Protein AF-A0A6A4TCC8-F1 (afdb_monomer)

InterPro domains:
  IPR000626 Ubiquitin-like domain [PS50053] (10-76)
  IPR001254 Serine proteases, trypsin domain [PF00089] (335-467)
  IPR008256 Peptidase S1B [PR00839] (347-364)
  IPR008256 Peptidase S1B [PR00839] (455-468)
  IPR008256 Peptidase S1B [PR00839] (487-503)
  IPR009003 Peptidase S1, PA clan [SSF50494] (314-548)
  IPR018114 Serine proteases, trypsin family, histidine active site [PS00134] (358-363)
  IPR029071 Ubiquitin-like domain superfamily [SSF54236] (8-76)
  IPR039540 UBL3-like, ubiquitin domain [PF13881] (8-78)
  IPR050966 Glutamyl Endopeptidase [PTHR15462] (193-561)

pLDDT: mean 71.22, std 25.32, range [22.84, 98.75]

Mean predicted aligned error: 19.78 Å

Organism: Scophthalmus maximus (NCBI:txid52904)

Structure (mmCIF, N/CA/C/O backbone):
data_AF-A0A6A4TCC8-F1
#
_entry.id   AF-A0A6A4TCC8-F1
#
loop_
_atom_site.group_PDB
_atom_site.id
_atom_site.type_symbol
_atom_site.label_atom_id
_atom_site.label_alt_id
_atom_site.label_comp_id
_atom_site.label_asym_id
_atom_site.label_entity_id
_atom_site.label_seq_id
_atom_site.pdbx_PDB_ins_code
_atom_site.Cartn_x
_atom_site.Cartn_y
_atom_site.Cartn_z
_atom_site.occupancy
_atom_site.B_iso_or_equiv
_atom_site.auth_seq_id
_atom_site.auth_comp_id
_atom_site.auth_asym_id
_atom_site.auth_atom_id
_atom_site.pdbx_PDB_model_num
ATOM 1 N N . MET A 1 1 ? 58.944 36.619 8.234 1.00 34.88 1 MET A N 1
ATOM 2 C CA . MET A 1 1 ? 57.528 37.011 8.380 1.00 34.88 1 MET A CA 1
ATOM 3 C C . MET A 1 1 ? 56.681 35.992 7.636 1.00 34.88 1 MET A C 1
ATOM 5 O O . MET A 1 1 ? 56.292 36.227 6.503 1.00 34.88 1 MET A O 1
ATOM 9 N N . THR A 1 2 ? 56.465 34.829 8.241 1.00 35.00 2 THR A N 1
ATOM 10 C CA . THR A 1 2 ? 55.395 33.911 7.845 1.00 35.00 2 THR A CA 1
ATOM 11 C C . THR A 1 2 ? 54.106 34.513 8.389 1.00 35.00 2 THR A C 1
ATOM 13 O O . THR A 1 2 ? 53.967 34.728 9.592 1.00 35.00 2 THR A O 1
ATOM 16 N N . THR A 1 3 ? 53.219 34.948 7.499 1.00 39.38 3 THR A N 1
ATOM 17 C CA . THR A 1 3 ? 51.944 35.548 7.892 1.00 39.38 3 THR A CA 1
ATOM 18 C C . THR A 1 3 ? 51.111 34.515 8.636 1.00 39.38 3 THR A C 1
ATOM 20 O O . THR A 1 3 ? 50.966 33.390 8.170 1.00 39.38 3 THR A O 1
ATOM 23 N N . GLN A 1 4 ? 50.502 34.930 9.743 1.00 41.12 4 GLN A N 1
ATOM 24 C CA . GLN A 1 4 ? 49.655 34.158 10.663 1.00 41.12 4 GLN A CA 1
ATOM 25 C C . GLN A 1 4 ? 48.404 33.499 10.023 1.00 41.12 4 GLN A C 1
ATOM 27 O O . GLN A 1 4 ? 47.541 33.008 10.734 1.00 41.12 4 GLN A O 1
ATOM 32 N N . ARG A 1 5 ? 48.303 33.488 8.685 1.00 44.41 5 ARG A N 1
ATOM 33 C CA . ARG A 1 5 ? 47.266 32.835 7.870 1.00 44.41 5 ARG A CA 1
ATOM 34 C C . ARG A 1 5 ? 47.601 31.398 7.447 1.00 44.41 5 ARG A C 1
ATOM 36 O O . ARG A 1 5 ? 46.696 30.701 7.013 1.00 44.41 5 ARG A O 1
ATOM 43 N N . GLU A 1 6 ? 48.854 30.947 7.550 1.00 44.44 6 GLU A N 1
ATOM 44 C CA . GLU A 1 6 ? 49.238 29.573 7.154 1.00 44.44 6 GLU A CA 1
ATOM 45 C C . GLU A 1 6 ? 49.000 28.510 8.241 1.00 44.44 6 GLU A C 1
ATOM 47 O O . GLU A 1 6 ? 49.078 27.324 7.944 1.00 44.44 6 GLU A O 1
ATOM 52 N N . LEU A 1 7 ? 48.675 28.903 9.479 1.00 48.25 7 LEU A N 1
ATOM 53 C CA . LEU A 1 7 ? 48.479 27.968 10.600 1.00 48.25 7 LEU A CA 1
ATOM 54 C C . LEU A 1 7 ? 47.031 27.472 10.774 1.00 48.25 7 LEU A C 1
ATOM 56 O O . LEU A 1 7 ? 46.801 26.607 11.609 1.00 48.25 7 LEU A O 1
ATOM 60 N N . ASP A 1 8 ? 46.084 27.973 9.976 1.00 64.88 8 ASP A N 1
ATOM 61 C CA . ASP A 1 8 ? 44.649 27.651 10.090 1.00 64.88 8 ASP A CA 1
ATOM 62 C C . ASP A 1 8 ? 44.110 26.842 8.900 1.00 64.88 8 ASP A C 1
ATOM 64 O O . ASP A 1 8 ? 42.901 26.700 8.749 1.00 64.88 8 ASP A O 1
ATOM 68 N N . MET A 1 9 ? 44.970 26.326 8.019 1.00 73.56 9 MET A N 1
ATOM 69 C CA . MET A 1 9 ? 44.539 25.580 6.832 1.00 73.56 9 MET A CA 1
ATOM 70 C C . MET A 1 9 ? 44.632 24.065 7.051 1.00 73.56 9 MET A C 1
ATOM 72 O O . MET A 1 9 ? 45.590 23.555 7.623 1.00 73.56 9 MET A O 1
ATOM 76 N N . VAL A 1 10 ? 43.637 23.331 6.556 1.00 79.00 10 VAL A N 1
ATOM 77 C CA . VAL A 1 10 ? 43.511 21.877 6.696 1.00 79.00 10 VAL A CA 1
ATOM 78 C C . VAL A 1 10 ? 43.990 21.198 5.419 1.00 79.00 10 VAL A C 1
ATOM 80 O O . VAL A 1 10 ? 43.433 21.415 4.340 1.00 79.00 10 VAL A O 1
ATOM 83 N N . HIS A 1 11 ? 44.993 20.330 5.539 1.00 79.44 11 HIS A N 1
ATOM 84 C CA . HIS A 1 11 ? 45.451 19.487 4.438 1.00 79.44 11 HIS A CA 1
ATOM 85 C C . HIS A 1 11 ? 44.612 18.209 4.355 1.00 79.44 11 HIS A C 1
ATOM 87 O O . HIS A 1 11 ? 44.607 17.387 5.275 1.00 79.44 11 HIS A O 1
ATOM 93 N N . LEU A 1 12 ? 43.913 18.028 3.235 1.00 83.75 12 LEU A N 1
ATOM 94 C CA . LEU A 1 12 ? 43.080 16.861 2.967 1.00 83.75 12 LEU A CA 1
ATOM 95 C C . LEU A 1 12 ? 4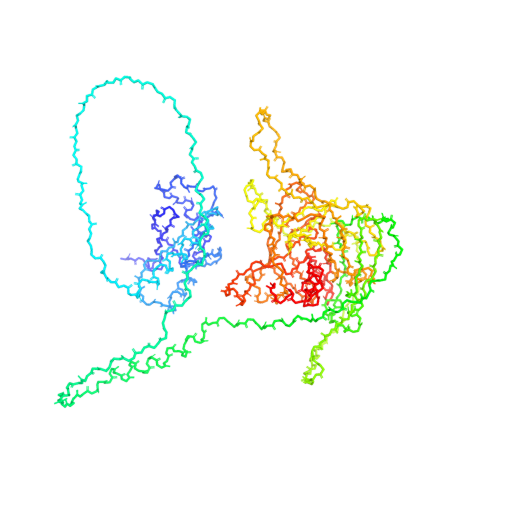3.647 16.043 1.819 1.00 83.75 12 LEU A C 1
ATOM 97 O O . LEU A 1 12 ? 43.879 16.556 0.724 1.00 83.75 12 LEU A O 1
ATOM 101 N N . ARG A 1 13 ? 43.763 14.734 2.044 1.00 84.25 13 ARG A N 1
ATOM 102 C CA . ARG A 1 13 ? 44.027 13.768 0.978 1.00 84.25 13 ARG A CA 1
ATOM 103 C C . ARG A 1 13 ? 42.708 13.218 0.462 1.00 84.25 13 ARG A C 1
ATOM 105 O O . ARG A 1 13 ? 42.044 12.451 1.162 1.00 84.25 13 ARG A O 1
ATOM 112 N N . LEU A 1 14 ? 42.336 13.592 -0.759 1.00 86.88 14 LEU A N 1
ATOM 113 C CA . LEU A 1 14 ? 41.147 13.077 -1.427 1.00 86.88 14 LEU A CA 1
ATOM 114 C C . LEU A 1 14 ? 41.458 11.786 -2.177 1.00 86.88 14 LEU A C 1
ATOM 116 O O . LEU A 1 14 ? 42.418 11.726 -2.941 1.00 86.88 14 LEU A O 1
ATOM 120 N N . ILE A 1 15 ? 40.629 10.763 -1.973 1.00 85.81 15 ILE A N 1
ATOM 121 C CA . ILE A 1 15 ? 40.784 9.437 -2.585 1.00 85.81 15 ILE A CA 1
ATOM 122 C C . ILE A 1 15 ? 39.567 9.141 -3.463 1.00 85.81 15 ILE A C 1
ATOM 124 O O . ILE A 1 15 ? 38.454 9.003 -2.953 1.00 85.81 15 ILE A O 1
ATOM 128 N N . LEU A 1 16 ? 39.759 9.018 -4.776 1.00 81.94 16 LEU A N 1
ATOM 129 C CA . LEU A 1 16 ? 38.719 8.548 -5.692 1.00 81.94 16 LEU A CA 1
ATOM 130 C C . LEU A 1 16 ? 38.419 7.060 -5.481 1.00 81.94 16 LEU A C 1
ATOM 132 O O . LEU A 1 16 ? 39.251 6.289 -5.008 1.00 81.94 16 LEU A O 1
ATOM 136 N N . VAL A 1 17 ? 37.233 6.626 -5.909 1.00 72.75 17 VAL A N 1
ATOM 137 C CA . VAL A 1 17 ? 36.802 5.214 -5.857 1.00 72.75 17 VAL A CA 1
ATOM 138 C C . VAL A 1 17 ? 37.741 4.278 -6.625 1.00 72.75 17 VAL A C 1
ATOM 140 O O . VAL A 1 17 ? 37.911 3.125 -6.233 1.00 72.75 17 VAL A O 1
ATOM 143 N N . SER A 1 18 ? 38.387 4.778 -7.679 1.00 73.06 18 SER A N 1
ATOM 144 C CA . SER A 1 18 ? 39.429 4.072 -8.433 1.00 73.06 18 SER A CA 1
ATOM 145 C C . SER A 1 18 ? 40.733 3.870 -7.647 1.00 73.06 18 SER A C 1
ATOM 147 O O . SER A 1 18 ? 41.616 3.148 -8.102 1.00 73.06 18 SER A O 1
ATOM 149 N N . GLY A 1 19 ? 40.865 4.476 -6.463 1.00 73.69 19 GLY A N 1
ATOM 150 C CA . GLY A 1 19 ? 42.055 4.428 -5.613 1.00 73.69 19 GLY A CA 1
ATOM 151 C C . GLY A 1 19 ? 43.069 5.539 -5.890 1.00 73.69 19 GLY A C 1
ATOM 152 O O . GLY A 1 19 ? 44.083 5.609 -5.199 1.00 73.69 19 GLY A O 1
ATOM 153 N N . LYS A 1 20 ? 42.812 6.422 -6.866 1.00 79.38 20 LYS A N 1
ATOM 154 C CA . LYS A 1 20 ? 43.670 7.581 -7.147 1.00 79.38 20 LYS A CA 1
ATOM 155 C C . LYS A 1 20 ? 43.570 8.607 -6.019 1.00 79.38 20 LYS A C 1
ATOM 157 O O . LYS A 1 20 ? 42.478 8.867 -5.517 1.00 79.38 20 LYS A O 1
ATOM 162 N N . THR A 1 21 ? 44.692 9.217 -5.650 1.00 86.44 21 THR A N 1
ATOM 163 C CA . THR A 1 21 ? 44.767 10.173 -4.536 1.00 86.44 21 THR A CA 1
ATOM 164 C C . THR A 1 21 ? 45.291 11.529 -4.985 1.00 86.44 21 THR A C 1
ATOM 166 O O . THR A 1 21 ? 46.191 11.577 -5.819 1.00 86.44 21 THR A O 1
ATOM 169 N N . GLN A 1 22 ? 44.769 12.608 -4.410 1.00 87.50 22 GLN A N 1
ATOM 170 C CA . GLN A 1 22 ? 45.258 13.969 -4.621 1.00 87.50 22 GLN A CA 1
ATOM 171 C C . GLN A 1 22 ? 45.122 14.774 -3.330 1.00 87.50 22 GLN A C 1
ATOM 173 O O . GLN A 1 22 ? 44.092 14.701 -2.658 1.00 87.50 22 GLN A O 1
ATOM 178 N N . ASP A 1 23 ? 46.147 15.561 -3.017 1.00 87.31 23 ASP A N 1
ATOM 179 C CA . ASP A 1 23 ? 46.172 16.406 -1.827 1.00 87.31 23 ASP A CA 1
ATOM 180 C C . ASP A 1 23 ? 45.679 17.820 -2.172 1.00 87.31 23 ASP A C 1
ATOM 182 O O . ASP A 1 23 ? 46.043 18.381 -3.211 1.00 87.31 23 ASP A O 1
ATOM 186 N N . PHE A 1 24 ? 44.835 18.369 -1.299 1.00 87.62 24 PHE A N 1
ATOM 187 C CA . PHE A 1 24 ? 44.251 19.706 -1.380 1.00 87.62 24 PHE A CA 1
ATOM 188 C C . PHE A 1 24 ? 44.332 20.396 -0.015 1.00 87.62 24 PHE A C 1
ATOM 190 O O . PHE A 1 24 ? 44.445 19.740 1.023 1.00 87.62 24 PHE A O 1
ATOM 197 N N . THR A 1 25 ? 44.226 21.722 -0.013 1.00 84.25 25 THR A N 1
ATOM 198 C CA . THR A 1 25 ? 44.292 22.539 1.202 1.00 84.25 25 THR A CA 1
ATOM 199 C C . THR A 1 25 ? 43.043 23.412 1.289 1.00 84.25 25 THR A C 1
ATOM 201 O O . THR A 1 25 ? 42.740 24.131 0.339 1.00 84.25 25 THR A O 1
ATOM 204 N N . PHE A 1 26 ? 42.330 23.348 2.415 1.00 86.88 26 PHE A N 1
ATOM 205 C CA . PHE A 1 26 ? 41.035 24.010 2.624 1.00 86.88 26 PHE A CA 1
ATOM 206 C C . PHE A 1 26 ? 40.986 24.764 3.952 1.00 86.88 26 PHE A C 1
ATOM 208 O O . PHE A 1 26 ? 41.770 24.489 4.858 1.00 86.88 26 PHE A O 1
ATOM 215 N N . SER A 1 27 ? 40.059 25.710 4.083 1.00 83.88 27 SER A N 1
ATOM 216 C CA . SER A 1 27 ? 39.762 26.356 5.360 1.00 83.88 27 SER A CA 1
ATOM 217 C C . SER A 1 27 ? 38.867 25.449 6.221 1.00 83.88 27 SER A C 1
ATOM 219 O O . SER A 1 27 ? 37.978 24.791 5.683 1.00 83.88 27 SER A O 1
ATOM 221 N N . PRO A 1 28 ? 39.003 25.447 7.561 1.00 81.88 28 PRO A N 1
ATOM 222 C CA . PRO A 1 28 ? 38.076 24.774 8.469 1.00 81.88 28 PRO A CA 1
ATOM 223 C C . PRO A 1 28 ? 36.612 25.183 8.250 1.00 81.88 28 PRO A C 1
ATOM 225 O O . PRO A 1 28 ? 35.707 24.393 8.494 1.00 81.88 28 PRO A O 1
ATOM 228 N N . ASN A 1 29 ? 36.359 26.392 7.748 1.00 82.50 29 ASN A N 1
ATOM 229 C CA . ASN A 1 29 ? 35.002 26.878 7.498 1.00 82.50 29 ASN A CA 1
ATOM 230 C C . ASN A 1 29 ? 34.405 26.390 6.167 1.00 82.50 29 ASN A C 1
ATOM 232 O O . ASN A 1 29 ? 33.218 26.613 5.929 1.00 82.50 29 ASN A O 1
ATOM 236 N N . ASP A 1 30 ? 35.188 25.732 5.306 1.00 86.31 30 ASP A N 1
ATOM 237 C CA . ASP A 1 30 ? 34.696 25.244 4.018 1.00 86.31 30 ASP A CA 1
ATOM 238 C C . ASP A 1 30 ? 33.728 24.074 4.227 1.00 86.31 30 ASP A C 1
ATOM 240 O O . ASP A 1 30 ? 34.030 23.094 4.922 1.00 86.31 30 ASP A O 1
ATOM 244 N N . SER A 1 31 ? 32.544 24.167 3.612 1.00 89.00 31 SER A N 1
ATOM 245 C CA . SER A 1 31 ? 31.547 23.101 3.668 1.00 89.00 31 SER A CA 1
ATOM 246 C C . SER A 1 31 ? 31.882 21.958 2.710 1.00 89.00 31 SER A C 1
ATOM 248 O O . SER A 1 31 ? 32.595 22.122 1.717 1.00 89.00 31 SER A O 1
ATOM 250 N N . ALA A 1 32 ? 31.287 20.786 2.931 1.00 86.62 32 ALA A N 1
ATOM 251 C CA . ALA A 1 32 ? 31.405 19.661 2.005 1.00 86.62 32 ALA A CA 1
ATOM 252 C C . ALA A 1 32 ? 30.976 20.015 0.563 1.00 86.62 32 ALA A C 1
ATOM 254 O O . ALA A 1 32 ? 31.499 19.435 -0.392 1.00 86.62 32 ALA A O 1
ATOM 255 N N . THR A 1 33 ? 30.043 20.962 0.390 1.00 86.94 33 THR A N 1
ATOM 256 C CA . THR A 1 33 ? 29.646 21.459 -0.939 1.00 86.94 33 THR A CA 1
ATOM 257 C C . THR A 1 33 ? 30.728 22.338 -1.557 1.00 86.94 33 THR A C 1
ATOM 259 O O . THR A 1 33 ? 31.010 22.194 -2.747 1.00 86.94 33 THR A O 1
ATOM 262 N N . ASP A 1 34 ? 31.353 23.206 -0.762 1.00 89.06 34 ASP A N 1
ATOM 263 C CA . ASP A 1 34 ? 32.410 24.109 -1.227 1.00 89.06 34 ASP A CA 1
ATOM 264 C C . ASP A 1 34 ? 33.654 23.323 -1.643 1.00 89.06 34 ASP A C 1
ATOM 266 O O . ASP A 1 34 ? 34.203 23.559 -2.718 1.00 89.06 34 ASP A O 1
ATOM 270 N N . ILE A 1 35 ? 34.015 22.294 -0.873 1.00 89.44 35 ILE A N 1
ATOM 271 C CA . ILE A 1 35 ? 35.100 21.362 -1.205 1.00 89.44 35 ILE A CA 1
ATOM 272 C C . ILE A 1 35 ? 34.793 20.625 -2.513 1.00 89.44 35 ILE A C 1
ATOM 274 O O . ILE A 1 35 ? 35.624 20.588 -3.419 1.00 89.44 35 ILE A O 1
ATOM 278 N N . ALA A 1 36 ? 33.587 20.064 -2.657 1.00 89.25 36 ALA A N 1
ATOM 279 C CA . ALA A 1 36 ? 33.189 19.363 -3.879 1.00 89.25 36 ALA A CA 1
ATOM 280 C C . ALA A 1 36 ? 33.213 20.284 -5.111 1.00 89.25 36 ALA A C 1
ATOM 282 O O . ALA A 1 36 ? 33.628 19.867 -6.195 1.00 89.25 36 ALA A O 1
ATOM 283 N N . LYS A 1 37 ? 32.795 21.543 -4.949 1.00 89.31 37 LYS A N 1
ATOM 284 C CA . LYS A 1 37 ? 32.849 22.556 -6.003 1.00 89.31 37 LYS A CA 1
ATOM 285 C C . LYS A 1 37 ? 34.289 22.930 -6.358 1.00 89.31 37 LYS A C 1
ATOM 287 O O . LYS A 1 37 ? 34.630 22.934 -7.536 1.00 89.31 37 LYS A O 1
ATOM 292 N N . HIS A 1 38 ? 35.139 23.163 -5.363 1.00 90.19 38 HIS A N 1
ATOM 293 C CA . HIS A 1 38 ? 36.541 23.514 -5.574 1.00 90.19 38 HIS A CA 1
ATOM 294 C C . HIS A 1 38 ? 37.309 22.410 -6.309 1.00 90.19 38 HIS A C 1
ATOM 296 O O . HIS A 1 38 ? 38.052 22.697 -7.245 1.00 90.19 38 HIS A O 1
ATOM 302 N N . VAL A 1 39 ? 37.093 21.145 -5.936 1.00 90.25 39 VAL A N 1
ATOM 303 C CA . VAL A 1 39 ? 37.721 19.987 -6.595 1.00 90.25 39 VAL A CA 1
ATOM 304 C C . VAL A 1 39 ? 37.216 19.821 -8.026 1.00 90.25 39 VAL A C 1
ATOM 306 O O . VAL A 1 39 ? 37.989 19.476 -8.913 1.00 90.25 39 VAL A O 1
ATOM 309 N N . PHE A 1 40 ? 35.931 20.084 -8.273 1.00 90.31 40 PHE A N 1
ATOM 310 C CA . PHE A 1 40 ? 35.363 20.072 -9.621 1.00 90.31 40 PHE A CA 1
ATOM 311 C C . PHE A 1 40 ? 35.990 21.137 -10.535 1.00 90.31 40 PHE A C 1
ATOM 313 O O . PHE A 1 40 ? 36.274 20.862 -11.700 1.00 90.31 40 PHE A O 1
ATOM 320 N N . GLU A 1 41 ? 36.200 22.346 -10.011 1.00 89.25 41 GLU A N 1
ATOM 321 C CA . GLU A 1 41 ? 36.809 23.462 -10.744 1.00 89.25 41 GLU A CA 1
ATOM 322 C C . GLU A 1 41 ? 38.319 23.256 -10.949 1.00 89.25 41 GLU A C 1
ATOM 324 O O . GLU A 1 41 ? 38.845 23.592 -12.008 1.00 89.25 41 GLU A O 1
ATOM 329 N N . ASN A 1 42 ? 38.991 22.624 -9.984 1.00 90.25 42 ASN A N 1
ATOM 330 C CA . ASN A 1 42 ? 40.424 22.321 -9.998 1.00 90.25 42 ASN A CA 1
ATOM 331 C C . ASN A 1 42 ? 40.669 20.816 -10.175 1.00 90.25 42 ASN A C 1
ATOM 333 O O . ASN A 1 42 ? 41.363 20.178 -9.378 1.00 90.25 42 ASN A O 1
ATOM 337 N N . TRP A 1 43 ? 40.053 20.237 -11.209 1.00 89.06 43 TRP A N 1
ATOM 338 C CA . TRP A 1 43 ? 40.116 18.798 -11.450 1.00 89.06 43 TRP A CA 1
ATOM 339 C C . TRP A 1 43 ? 41.560 18.343 -11.744 1.00 89.06 43 TRP A C 1
ATOM 341 O O . TRP A 1 43 ? 42.203 18.915 -12.626 1.00 89.06 43 TRP A O 1
ATOM 351 N N . PRO A 1 44 ? 42.096 17.324 -11.046 1.00 89.44 44 PRO A N 1
ATOM 352 C CA . PRO A 1 44 ? 43.474 16.883 -11.254 1.00 89.44 44 PRO A CA 1
ATOM 353 C C . PRO A 1 44 ? 43.690 16.258 -12.636 1.00 89.44 44 PRO A C 1
ATOM 355 O O . PRO A 1 44 ? 42.907 15.415 -13.073 1.00 89.44 44 PRO A O 1
ATOM 358 N N . ALA A 1 45 ? 44.817 16.571 -13.282 1.00 80.50 45 ALA A N 1
ATOM 359 C CA . ALA A 1 45 ? 45.149 16.058 -14.618 1.00 80.50 45 ALA A CA 1
ATOM 360 C C . ALA A 1 45 ? 45.221 14.514 -14.689 1.00 80.50 45 ALA A C 1
ATOM 362 O O . ALA A 1 45 ? 44.924 13.917 -15.719 1.00 80.50 45 ALA A O 1
ATOM 363 N N . GLY A 1 46 ? 45.562 13.837 -13.584 1.00 79.19 46 GLY A N 1
ATOM 364 C CA . GLY A 1 46 ? 45.560 12.367 -13.500 1.00 79.19 46 GLY A CA 1
ATOM 365 C C . GLY A 1 46 ? 44.164 11.730 -13.383 1.00 79.19 46 GLY A C 1
ATOM 366 O O . GLY A 1 46 ? 44.041 10.501 -13.342 1.00 79.19 46 GLY A O 1
ATOM 367 N N . TRP A 1 47 ? 43.109 12.543 -13.266 1.00 86.19 47 TRP A N 1
ATOM 368 C CA . TRP A 1 47 ? 41.722 12.115 -13.045 1.00 86.19 47 TRP A CA 1
ATOM 369 C C . TRP A 1 47 ? 40.808 12.408 -14.252 1.00 86.19 47 TRP A C 1
ATOM 371 O O . TRP A 1 47 ? 39.597 12.225 -14.142 1.00 86.19 47 TRP A O 1
ATOM 381 N N . GLU A 1 48 ? 41.337 12.860 -15.396 1.00 82.62 48 GLU A N 1
ATOM 382 C CA . GLU A 1 48 ? 40.533 13.348 -16.539 1.00 82.62 48 GLU A CA 1
ATOM 383 C C . GLU A 1 48 ? 39.531 12.321 -17.096 1.00 82.62 48 GLU A C 1
ATOM 385 O O . GLU A 1 48 ? 38.395 12.675 -17.402 1.00 82.62 48 GLU A O 1
ATOM 390 N N . GLU A 1 49 ? 39.892 11.036 -17.143 1.00 78.25 49 GLU A N 1
ATOM 391 C CA . GLU A 1 49 ? 38.998 9.955 -17.601 1.00 78.25 49 GLU A CA 1
ATOM 392 C C . GLU A 1 49 ? 37.750 9.772 -16.714 1.00 78.25 49 GLU A C 1
ATOM 394 O O . GLU A 1 49 ? 36.753 9.194 -17.139 1.00 78.25 49 GLU A O 1
ATOM 399 N N . GLU A 1 50 ? 37.794 10.273 -15.477 1.00 79.06 50 GLU A N 1
ATOM 400 C CA . GLU A 1 50 ? 36.740 10.144 -14.466 1.00 79.06 50 GLU A CA 1
ATOM 401 C C . GLU A 1 50 ? 36.082 11.498 -14.147 1.00 79.06 50 GLU A C 1
ATOM 403 O O . GLU A 1 50 ? 35.422 11.653 -13.112 1.00 79.06 50 GLU A O 1
ATOM 408 N N . ARG A 1 51 ? 36.257 12.498 -15.020 1.00 82.00 51 ARG A N 1
ATOM 409 C CA . ARG A 1 51 ? 35.686 13.833 -14.835 1.00 82.00 51 ARG A CA 1
ATOM 410 C C . ARG A 1 51 ? 34.161 13.786 -14.869 1.00 82.00 51 ARG A C 1
ATOM 412 O O . ARG A 1 51 ? 33.540 13.232 -15.773 1.00 82.00 51 ARG A O 1
ATOM 419 N N . VAL A 1 52 ? 33.539 14.395 -13.866 1.00 82.75 52 VAL A N 1
ATOM 420 C CA . VAL A 1 52 ? 32.076 14.479 -13.767 1.00 82.75 52 VAL A CA 1
ATOM 421 C C . VAL A 1 52 ? 31.538 15.706 -14.504 1.00 82.75 52 VAL A C 1
ATOM 423 O O . VAL A 1 52 ? 32.271 16.650 -14.775 1.00 82.75 52 VAL A O 1
ATOM 426 N N . SER A 1 53 ? 30.238 15.719 -14.806 1.00 82.94 53 SER A N 1
ATOM 427 C CA . SER A 1 53 ? 29.573 16.828 -15.509 1.00 82.94 53 SER A CA 1
ATOM 428 C C . SER A 1 53 ? 29.086 17.962 -14.596 1.00 82.94 53 SER A C 1
ATOM 430 O O . SER A 1 53 ? 28.711 19.025 -15.082 1.00 82.94 53 SER A O 1
ATOM 432 N N . SER A 1 54 ? 29.063 17.759 -13.273 1.00 81.94 54 SER A N 1
ATOM 433 C CA . SER A 1 54 ? 28.618 18.761 -12.296 1.00 81.94 54 SER A CA 1
ATOM 434 C C . SER A 1 54 ? 29.222 18.503 -10.908 1.00 81.94 54 SER A C 1
ATOM 436 O O . SER A 1 54 ? 29.301 17.338 -10.502 1.00 81.94 54 SER A O 1
ATOM 438 N N . PRO A 1 55 ? 29.542 19.550 -10.119 1.00 83.38 55 PRO A N 1
ATOM 439 C CA . PRO A 1 55 ? 30.016 19.394 -8.739 1.00 83.38 55 PRO A CA 1
ATOM 440 C C . PRO A 1 55 ? 28.968 18.729 -7.835 1.00 83.38 55 PRO A C 1
ATOM 442 O O . PRO A 1 55 ? 29.306 18.011 -6.899 1.00 83.38 55 PRO A O 1
ATOM 445 N N . SER A 1 56 ? 27.677 18.873 -8.164 1.00 80.12 56 SER A N 1
ATOM 446 C CA . SER A 1 56 ? 26.560 18.266 -7.424 1.00 80.12 56 SER A CA 1
ATOM 447 C C . SER A 1 56 ? 26.517 16.731 -7.488 1.00 80.12 56 SER A C 1
ATOM 449 O O . SER A 1 56 ? 25.733 16.107 -6.764 1.00 80.12 56 SER A O 1
ATOM 451 N N . ILE A 1 57 ? 27.338 16.115 -8.344 1.00 83.06 57 ILE A N 1
ATOM 452 C CA . ILE A 1 57 ? 27.472 14.660 -8.500 1.00 83.06 57 ILE A CA 1
ATOM 453 C C . ILE A 1 57 ? 28.490 14.089 -7.508 1.00 83.06 57 ILE A C 1
ATOM 455 O O . ILE A 1 57 ? 28.378 12.919 -7.133 1.00 83.06 57 ILE A O 1
ATOM 459 N N . LEU A 1 58 ? 29.451 14.899 -7.062 1.00 82.75 58 LEU A N 1
ATOM 460 C CA . LEU A 1 58 ? 30.481 14.480 -6.121 1.00 82.75 58 LEU A CA 1
ATOM 461 C C . LEU A 1 58 ? 29.889 14.364 -4.715 1.00 82.75 58 LEU A C 1
ATOM 463 O O . LEU A 1 58 ? 29.046 15.159 -4.286 1.00 82.75 58 LEU A O 1
ATOM 467 N N . ARG A 1 59 ? 30.300 13.326 -3.993 1.00 84.19 59 ARG A N 1
ATOM 468 C CA . ARG A 1 59 ? 29.968 13.116 -2.584 1.00 84.19 59 ARG A CA 1
ATOM 469 C C . ARG A 1 59 ? 31.242 12.787 -1.829 1.00 84.19 59 ARG A C 1
ATOM 471 O O . ARG A 1 59 ? 31.994 11.910 -2.251 1.00 84.19 59 ARG A O 1
ATOM 478 N N . LEU A 1 60 ? 31.447 13.476 -0.713 1.00 83.62 60 LEU A N 1
ATOM 479 C CA . LEU A 1 60 ? 32.556 13.224 0.197 1.00 83.62 60 LEU A CA 1
ATOM 480 C C . LEU A 1 60 ? 32.137 12.192 1.244 1.00 83.62 60 LEU A C 1
ATOM 482 O O . LEU A 1 60 ? 31.017 12.221 1.760 1.00 83.62 60 LEU A O 1
ATOM 486 N N . ILE A 1 61 ? 33.044 11.270 1.535 1.00 81.25 61 ILE A N 1
ATOM 487 C CA . ILE A 1 61 ? 32.893 10.214 2.525 1.00 81.25 61 ILE A CA 1
ATOM 488 C C . ILE A 1 61 ? 34.063 10.320 3.495 1.00 81.25 61 ILE A C 1
ATOM 490 O O . ILE A 1 61 ? 35.221 10.175 3.104 1.00 81.25 61 ILE A O 1
ATOM 494 N N . PHE A 1 62 ? 33.762 10.506 4.772 1.00 80.69 62 PHE A N 1
ATOM 495 C CA . PHE A 1 62 ? 34.756 10.541 5.837 1.00 80.69 62 PHE A CA 1
ATOM 496 C C . PHE A 1 62 ? 34.445 9.453 6.866 1.00 80.69 62 PHE A C 1
ATOM 498 O O . PHE A 1 62 ? 33.300 9.315 7.294 1.00 80.69 62 PHE A O 1
ATOM 505 N N . GLN A 1 63 ? 35.440 8.622 7.199 1.00 70.69 63 GLN A N 1
ATOM 506 C CA . GLN A 1 63 ? 35.302 7.475 8.117 1.00 70.69 63 GLN A CA 1
ATOM 507 C C . GLN A 1 63 ? 34.063 6.586 7.845 1.00 70.69 63 GLN A C 1
ATOM 509 O O . GLN A 1 63 ? 33.380 6.125 8.757 1.00 70.69 63 GLN A O 1
ATOM 514 N N . GLY A 1 64 ? 33.743 6.357 6.566 1.00 63.41 64 GLY A N 1
ATOM 515 C CA . GLY A 1 64 ? 32.606 5.525 6.152 1.00 63.41 64 GLY A CA 1
ATOM 516 C C . GLY A 1 64 ? 31.233 6.210 6.198 1.00 63.41 64 GLY A C 1
ATOM 517 O O . GLY A 1 64 ? 30.227 5.552 5.935 1.00 63.41 64 GLY A O 1
ATOM 518 N N . ARG A 1 65 ? 31.165 7.517 6.484 1.00 69.94 65 ARG A N 1
ATOM 519 C CA . ARG A 1 65 ? 29.927 8.314 6.492 1.00 69.94 65 ARG A CA 1
ATOM 520 C C . ARG A 1 65 ? 29.913 9.328 5.356 1.00 69.94 65 ARG A C 1
ATOM 522 O O . ARG A 1 65 ? 30.930 9.952 5.072 1.00 69.94 65 ARG A O 1
ATOM 529 N N . PHE A 1 66 ? 28.754 9.514 4.728 1.00 79.38 66 PHE A N 1
ATOM 530 C CA . PHE A 1 66 ? 28.562 10.573 3.738 1.00 79.38 66 PHE A CA 1
ATOM 531 C C . PHE A 1 66 ? 28.465 11.928 4.431 1.00 79.38 66 PHE A C 1
ATOM 533 O O . PHE A 1 66 ? 27.662 12.097 5.348 1.00 79.38 66 PHE A O 1
ATOM 540 N N . LEU A 1 67 ? 29.249 12.890 3.960 1.00 80.38 67 LEU A N 1
ATOM 541 C CA . LEU A 1 67 ? 29.177 14.262 4.438 1.00 80.38 67 LEU A CA 1
ATOM 542 C C . LEU A 1 67 ? 28.006 14.982 3.769 1.00 80.38 67 LEU A C 1
ATOM 544 O O . LEU A 1 67 ? 27.837 14.927 2.546 1.00 80.38 67 LEU A O 1
ATOM 548 N N . HIS A 1 68 ? 27.176 15.630 4.585 1.00 75.75 68 HIS A N 1
ATOM 549 C CA . HIS A 1 68 ? 26.079 16.457 4.099 1.00 75.75 68 HIS A CA 1
ATOM 550 C C . HIS A 1 68 ? 26.616 17.815 3.633 1.00 75.75 68 HIS A C 1
ATOM 552 O O . HIS A 1 68 ? 27.616 18.300 4.152 1.00 75.75 68 HIS A O 1
ATOM 558 N N . GLY A 1 69 ? 25.951 18.435 2.656 1.00 77.81 69 GLY A N 1
ATOM 559 C CA . GLY A 1 69 ? 26.477 19.606 1.947 1.00 77.81 69 GLY A CA 1
ATOM 560 C C . GLY A 1 69 ? 26.738 20.852 2.804 1.00 77.81 69 GLY A C 1
ATOM 561 O O . GLY A 1 69 ? 27.465 21.729 2.358 1.00 77.81 69 GLY A O 1
ATOM 562 N N . ASN A 1 70 ? 26.173 20.928 4.007 1.00 80.69 70 ASN A N 1
ATOM 563 C CA . ASN A 1 70 ? 26.327 22.036 4.952 1.00 80.69 70 ASN A CA 1
ATOM 564 C C . ASN A 1 70 ? 27.331 21.755 6.085 1.00 80.69 70 ASN A C 1
ATOM 56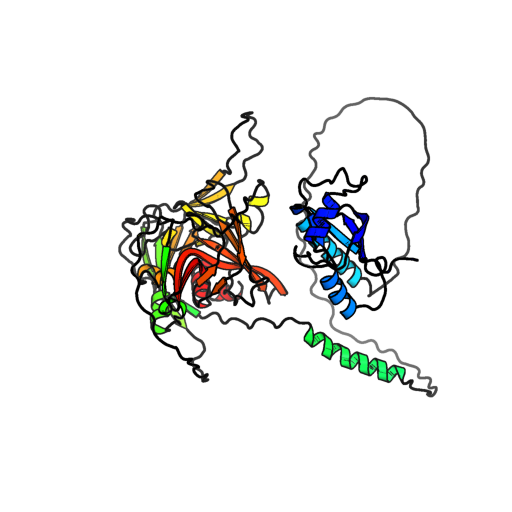6 O O . ASN A 1 70 ? 27.561 22.643 6.893 1.00 80.69 70 ASN A O 1
ATOM 570 N N . VAL A 1 71 ? 27.891 20.543 6.176 1.00 83.25 71 VAL A N 1
ATOM 571 C CA . VAL A 1 71 ? 28.875 20.194 7.215 1.00 83.25 71 VAL A CA 1
ATOM 572 C C . VAL A 1 71 ? 30.211 20.838 6.866 1.00 83.25 71 VAL A C 1
ATOM 574 O O . VAL A 1 71 ? 30.682 20.661 5.739 1.00 83.25 71 VAL A O 1
ATOM 577 N N . THR A 1 72 ? 30.812 21.558 7.813 1.00 84.88 72 THR A N 1
ATOM 578 C CA . THR A 1 72 ? 32.124 22.203 7.643 1.00 84.88 72 THR A CA 1
ATOM 579 C C . THR A 1 72 ? 33.271 21.290 8.077 1.00 84.88 72 THR A C 1
ATOM 581 O O . THR A 1 72 ? 33.076 20.319 8.815 1.00 84.88 72 THR A O 1
ATOM 584 N N . LEU A 1 73 ? 34.495 21.579 7.627 1.00 73.81 73 LEU A N 1
ATOM 585 C CA . LEU A 1 73 ? 35.690 20.868 8.101 1.00 73.81 73 LEU A CA 1
ATOM 586 C C . LEU A 1 73 ? 35.951 21.082 9.595 1.00 73.81 73 LEU A C 1
ATOM 588 O O . LEU A 1 73 ? 36.432 20.167 10.258 1.00 73.81 73 LEU A O 1
ATOM 592 N N . GLY A 1 74 ? 35.580 22.241 10.133 1.00 71.81 74 GLY A N 1
ATOM 593 C CA . GLY A 1 74 ? 35.634 22.565 11.553 1.00 71.81 74 GLY A CA 1
ATOM 594 C C . GLY A 1 74 ? 34.737 21.646 12.377 1.00 71.81 74 GLY A C 1
ATOM 595 O O . GLY A 1 74 ? 35.190 21.112 13.385 1.00 71.81 74 GLY A O 1
ATOM 596 N N . ASP A 1 75 ? 33.521 21.356 11.899 1.00 74.62 75 ASP A N 1
ATOM 597 C CA . ASP A 1 75 ? 32.614 20.392 12.542 1.00 74.62 75 ASP A CA 1
ATOM 598 C C . ASP A 1 75 ? 33.204 18.969 12.557 1.00 74.62 75 ASP A C 1
ATOM 600 O O . ASP A 1 75 ? 33.000 18.202 13.501 1.00 74.62 75 ASP A O 1
ATOM 604 N N . LEU A 1 76 ? 33.965 18.613 11.515 1.00 69.06 76 LEU A N 1
ATOM 605 C CA . LEU A 1 76 ? 34.639 17.317 11.389 1.00 69.06 76 LEU A CA 1
ATOM 606 C C . LEU A 1 76 ? 35.881 17.212 12.279 1.00 69.06 76 LEU A C 1
ATOM 608 O O . LEU A 1 76 ? 36.112 16.161 12.876 1.00 69.06 76 LEU A O 1
ATOM 612 N N . LEU A 1 77 ? 36.649 18.297 12.396 1.00 64.19 77 LEU A N 1
ATOM 613 C CA . LEU A 1 77 ? 37.807 18.426 13.284 1.00 64.19 77 LEU A CA 1
ATOM 614 C C . LEU A 1 77 ? 37.394 18.433 14.761 1.00 64.19 77 LEU A C 1
ATOM 616 O O . LEU A 1 77 ? 38.049 17.786 15.575 1.00 64.19 77 LEU A O 1
ATOM 620 N N . LEU A 1 78 ? 36.271 19.072 15.104 1.00 57.59 78 LEU A N 1
ATOM 621 C CA . LEU A 1 78 ? 35.692 19.041 16.451 1.00 57.59 78 LEU A CA 1
ATOM 622 C C . LEU A 1 78 ? 35.273 17.614 16.855 1.00 57.59 78 LEU A C 1
ATOM 624 O O . LEU A 1 78 ? 35.460 17.208 18.001 1.00 57.59 78 LEU A O 1
ATOM 628 N N . LEU A 1 79 ? 34.769 16.823 15.899 1.00 55.19 79 LEU A N 1
ATOM 629 C CA . LEU A 1 79 ? 34.469 15.397 16.089 1.00 55.19 79 LEU A CA 1
ATOM 630 C C . LEU A 1 79 ? 35.733 14.534 16.276 1.00 55.19 79 LEU A C 1
ATOM 632 O O . LEU A 1 79 ? 35.681 13.506 16.948 1.00 55.19 79 LEU A O 1
ATOM 636 N N . LEU A 1 80 ? 36.852 14.938 15.668 1.00 53.69 80 LEU A N 1
ATOM 637 C CA . LEU A 1 80 ? 38.154 14.260 15.708 1.00 53.69 80 LEU A CA 1
ATOM 638 C C . LEU A 1 80 ? 38.909 14.534 17.019 1.00 53.69 80 LEU A C 1
ATOM 640 O O . LEU A 1 80 ? 39.459 13.603 17.607 1.00 53.69 80 LEU A O 1
ATOM 644 N N . LEU A 1 81 ? 38.851 15.775 17.520 1.00 53.47 81 LEU A N 1
ATOM 645 C CA . LEU A 1 81 ? 39.425 16.195 18.809 1.00 53.47 81 LEU A CA 1
ATOM 646 C C . LEU A 1 81 ? 38.821 15.453 20.011 1.00 53.47 81 LEU A C 1
ATOM 648 O O . LEU A 1 81 ? 39.471 15.319 21.042 1.00 53.47 81 LEU A O 1
ATOM 652 N N . LEU A 1 82 ? 37.600 14.929 19.875 1.00 48.50 82 LEU A N 1
ATOM 653 C CA . LEU A 1 82 ? 36.963 14.092 20.895 1.00 48.50 82 LEU A CA 1
ATOM 654 C C . LEU A 1 82 ? 37.459 12.636 20.895 1.00 48.50 82 LEU A C 1
ATOM 656 O O . LEU A 1 82 ? 37.091 11.887 21.799 1.00 48.50 82 LEU A O 1
ATOM 660 N N . LEU A 1 83 ? 38.254 12.210 19.904 1.00 46.56 83 LEU A N 1
ATOM 661 C CA . LEU A 1 83 ? 38.601 10.797 19.725 1.00 46.56 83 LEU A CA 1
ATOM 662 C C . LEU A 1 83 ? 40.095 10.491 19.566 1.00 46.56 83 LEU A C 1
ATOM 664 O O . LEU A 1 83 ? 40.476 9.389 19.955 1.00 46.56 83 LEU A O 1
ATOM 668 N N . LEU A 1 84 ? 40.949 11.386 19.056 1.00 40.62 84 LEU A N 1
ATOM 669 C CA . LEU A 1 84 ? 42.386 11.105 18.904 1.00 40.62 84 LEU A CA 1
ATOM 670 C C . LEU A 1 84 ? 43.250 12.374 19.011 1.00 40.62 84 LEU A C 1
ATOM 672 O O . LEU A 1 84 ? 43.032 13.357 18.309 1.00 40.62 84 LEU A O 1
ATOM 676 N N . GLN A 1 85 ? 44.261 12.304 19.876 1.00 42.19 85 GLN A N 1
ATOM 677 C CA . GLN A 1 85 ? 45.395 13.224 19.967 1.00 42.19 85 GLN A CA 1
ATOM 678 C C . GLN A 1 85 ? 46.449 12.723 18.972 1.00 42.19 85 GLN A C 1
ATOM 680 O O . GLN A 1 85 ? 47.062 11.708 19.268 1.00 42.19 85 GLN A O 1
ATOM 685 N N . ASP A 1 86 ? 46.555 13.327 17.782 1.00 40.12 86 ASP A N 1
ATOM 686 C CA . ASP A 1 86 ? 47.770 13.385 16.938 1.00 40.12 86 ASP A CA 1
ATOM 687 C C . ASP A 1 86 ? 47.483 14.072 15.582 1.00 40.12 86 ASP A C 1
ATOM 689 O O . ASP A 1 86 ? 46.474 13.801 14.923 1.00 40.12 86 ASP A O 1
ATOM 693 N N . ASP A 1 87 ? 48.406 14.940 15.150 1.00 43.28 87 ASP A N 1
ATOM 694 C CA . ASP A 1 87 ? 48.413 15.663 13.867 1.00 43.28 87 ASP A CA 1
ATOM 695 C C . ASP A 1 87 ? 48.649 14.715 12.674 1.00 43.28 87 ASP A C 1
ATOM 697 O O . ASP A 1 87 ? 49.765 14.569 12.168 1.00 43.28 87 ASP A O 1
ATOM 701 N N . LEU A 1 88 ? 47.593 14.056 12.190 1.00 45.81 88 LEU A N 1
ATOM 702 C CA . LEU A 1 88 ? 47.651 13.224 10.985 1.00 45.81 88 LEU A CA 1
ATOM 703 C C . LEU A 1 88 ? 46.692 13.720 9.897 1.00 45.81 88 LEU A C 1
ATOM 705 O O . LEU A 1 88 ? 45.498 13.924 10.118 1.00 45.81 88 LEU A O 1
ATOM 709 N N . LEU A 1 89 ? 47.242 13.859 8.684 1.00 48.75 89 LEU A N 1
ATOM 710 C CA . LEU A 1 89 ? 46.533 14.094 7.421 1.00 48.75 89 LEU A CA 1
ATOM 711 C C . LEU A 1 89 ? 45.215 13.307 7.357 1.00 48.75 89 LEU A C 1
ATOM 713 O O . LEU A 1 89 ? 45.201 12.073 7.346 1.00 48.75 89 LEU A O 1
ATOM 717 N N . SER A 1 90 ? 44.100 14.031 7.268 1.00 62.53 90 SER A N 1
ATOM 718 C CA . SER A 1 90 ? 42.768 13.435 7.196 1.00 62.53 90 SER A CA 1
ATOM 719 C C . SER A 1 90 ? 42.476 12.951 5.773 1.00 62.53 90 SER A C 1
ATOM 721 O O . SER A 1 90 ? 42.385 13.739 4.830 1.00 62.53 90 SER A O 1
ATOM 723 N N . ALA A 1 91 ? 42.334 11.635 5.604 1.00 62.22 91 ALA A N 1
ATOM 724 C CA . ALA A 1 91 ? 41.955 11.031 4.329 1.00 62.22 91 ALA A CA 1
ATOM 725 C C . ALA A 1 91 ? 40.427 11.059 4.144 1.00 62.22 91 ALA A C 1
ATOM 727 O O . ALA A 1 91 ? 39.682 10.460 4.926 1.00 62.22 91 ALA A O 1
ATOM 728 N N . VAL A 1 92 ? 39.955 11.712 3.081 1.00 74.25 92 VAL A N 1
ATOM 729 C CA . VAL A 1 92 ? 38.530 11.812 2.722 1.00 74.25 92 VAL A CA 1
ATOM 730 C C . VAL A 1 92 ? 38.324 11.139 1.367 1.00 74.25 92 VAL A C 1
ATOM 732 O O . VAL A 1 92 ? 39.035 11.404 0.405 1.00 74.25 92 VAL A O 1
ATOM 735 N N . HIS A 1 93 ? 37.349 10.244 1.264 1.00 73.19 93 HIS A N 1
ATOM 736 C CA . HIS A 1 93 ? 37.051 9.562 0.006 1.00 73.19 93 HIS A CA 1
ATOM 737 C C . HIS A 1 93 ? 36.033 10.365 -0.803 1.00 73.19 93 HIS A C 1
ATOM 739 O O . HIS A 1 93 ? 35.108 10.949 -0.242 1.00 73.19 93 HIS A O 1
ATOM 745 N N . MET A 1 94 ? 36.167 10.369 -2.124 1.00 78.19 94 MET A N 1
ATOM 746 C CA . MET A 1 94 ? 35.272 11.070 -3.036 1.00 78.19 94 MET A CA 1
ATOM 747 C C . MET A 1 94 ? 34.650 10.080 -4.021 1.00 78.19 94 MET A C 1
ATOM 749 O O . MET A 1 94 ? 35.349 9.351 -4.724 1.00 78.19 94 MET A O 1
ATOM 753 N N . THR A 1 95 ? 33.317 10.046 -4.071 1.00 73.81 95 THR A N 1
ATOM 754 C CA . THR A 1 95 ? 32.557 9.168 -4.971 1.00 73.81 95 THR A CA 1
ATOM 755 C C . THR A 1 95 ? 31.626 9.955 -5.876 1.00 73.81 95 THR A C 1
ATOM 757 O O . THR A 1 95 ? 31.109 11.012 -5.511 1.00 73.81 95 THR A O 1
ATOM 760 N N . GLN A 1 96 ? 31.361 9.391 -7.051 1.00 72.12 96 GLN A N 1
ATOM 761 C CA . GLN A 1 96 ? 30.318 9.861 -7.950 1.00 72.12 96 GLN A CA 1
ATOM 762 C C . GLN A 1 96 ? 28.962 9.281 -7.513 1.00 72.12 96 GLN A C 1
ATOM 764 O O . GLN A 1 96 ? 28.883 8.166 -6.985 1.00 72.12 96 GLN A O 1
ATOM 769 N N . LYS A 1 97 ? 27.876 10.028 -7.741 1.00 52.66 97 LYS A N 1
ATOM 770 C CA . LYS A 1 97 ? 26.501 9.676 -7.333 1.00 52.66 97 LYS A CA 1
ATOM 771 C C . LYS A 1 97 ? 26.029 8.288 -7.814 1.00 52.66 97 LYS A C 1
ATOM 773 O O . LYS A 1 97 ? 25.180 7.693 -7.160 1.00 52.66 97 LYS A O 1
ATOM 778 N N . ALA A 1 98 ? 26.589 7.765 -8.911 1.00 42.31 98 ALA A N 1
ATOM 779 C CA . ALA A 1 98 ? 26.232 6.467 -9.497 1.00 42.31 98 ALA A CA 1
ATOM 780 C C . ALA A 1 98 ? 26.993 5.259 -8.901 1.00 42.31 98 ALA A C 1
ATOM 782 O O . ALA A 1 98 ? 26.477 4.146 -8.924 1.00 42.31 98 ALA A O 1
ATOM 783 N N . THR A 1 99 ? 28.183 5.457 -8.325 1.00 48.97 99 THR A N 1
ATOM 784 C CA . THR A 1 99 ? 29.038 4.385 -7.764 1.00 48.97 99 THR A CA 1
ATOM 785 C C . THR A 1 99 ? 28.975 4.277 -6.237 1.00 48.97 99 THR A C 1
ATOM 787 O O . THR A 1 99 ? 29.459 3.302 -5.660 1.00 48.97 99 THR A O 1
ATOM 790 N N . ALA A 1 100 ? 28.301 5.222 -5.574 1.00 42.72 100 ALA A N 1
ATOM 791 C CA . ALA A 1 100 ? 28.224 5.338 -4.115 1.00 42.72 100 ALA A CA 1
ATOM 792 C C . ALA A 1 100 ? 27.657 4.094 -3.391 1.00 42.72 100 ALA A C 1
ATOM 794 O O . ALA A 1 100 ? 27.975 3.865 -2.223 1.00 42.72 100 ALA A O 1
ATOM 795 N N . ILE A 1 101 ? 26.850 3.273 -4.074 1.00 41.31 101 ILE A N 1
ATOM 796 C CA . ILE A 1 101 ? 26.213 2.079 -3.493 1.00 41.31 101 ILE A CA 1
ATOM 797 C C . ILE A 1 101 ? 27.222 0.928 -3.323 1.00 41.31 101 ILE A C 1
ATOM 799 O O . ILE A 1 101 ? 27.208 0.270 -2.288 1.00 41.31 101 ILE A O 1
ATOM 803 N N . CYS A 1 102 ? 28.144 0.719 -4.274 1.00 36.19 102 CYS A N 1
ATOM 804 C CA . CYS A 1 102 ? 29.128 -0.372 -4.202 1.00 36.19 102 CYS A CA 1
ATOM 805 C C . CYS A 1 102 ? 30.251 -0.103 -3.190 1.00 36.19 102 CYS A C 1
ATOM 807 O O . CYS A 1 102 ? 30.715 -1.027 -2.516 1.00 36.19 102 CYS A O 1
ATOM 809 N N . VAL A 1 103 ? 30.669 1.159 -3.054 1.00 44.16 103 VAL A N 1
ATOM 810 C CA . VAL A 1 103 ? 31.803 1.558 -2.204 1.00 44.16 103 VAL A CA 1
ATOM 811 C C . VAL A 1 103 ? 31.468 1.401 -0.722 1.00 44.16 103 VAL A C 1
ATOM 813 O O . VAL A 1 103 ? 32.277 0.866 0.031 1.00 44.16 103 VAL A O 1
ATOM 816 N N . SER A 1 104 ? 30.245 1.753 -0.310 1.00 39.81 104 SER A N 1
ATOM 817 C CA . SER A 1 104 ? 29.785 1.562 1.073 1.00 39.81 104 SER A CA 1
ATOM 818 C C . SER A 1 104 ? 29.841 0.084 1.497 1.00 39.81 104 SER A C 1
ATOM 820 O O . SER A 1 104 ? 30.375 -0.231 2.559 1.00 39.81 104 SER A O 1
ATOM 822 N N . THR A 1 105 ? 29.415 -0.843 0.632 1.00 39.41 105 THR A N 1
ATOM 823 C CA . THR A 1 105 ? 29.519 -2.296 0.875 1.00 39.41 105 THR A CA 1
ATOM 824 C C . THR A 1 105 ? 30.958 -2.814 0.906 1.00 39.41 105 THR A C 1
ATOM 826 O O . THR A 1 105 ? 31.290 -3.634 1.761 1.00 39.41 105 THR A O 1
ATOM 829 N N . TYR A 1 106 ? 31.834 -2.335 0.015 1.00 38.81 106 TYR A N 1
ATOM 830 C CA . TYR A 1 106 ? 33.236 -2.767 -0.037 1.00 38.81 106 TYR A CA 1
ATOM 831 C C . TYR A 1 106 ? 34.028 -2.333 1.210 1.00 38.81 106 TYR A C 1
ATOM 833 O O . TYR A 1 106 ? 34.842 -3.098 1.730 1.00 38.81 106 TYR A O 1
ATOM 841 N N . PHE A 1 107 ? 33.755 -1.137 1.742 1.00 43.97 107 PHE A N 1
ATOM 842 C CA . PHE A 1 107 ? 34.406 -0.638 2.957 1.00 43.97 107 PHE A CA 1
ATOM 843 C C . PHE A 1 107 ? 33.913 -1.323 4.227 1.00 43.97 107 PHE A C 1
ATOM 845 O O . PHE A 1 107 ? 34.744 -1.681 5.060 1.00 43.97 107 PHE A O 1
ATOM 852 N N . VAL A 1 108 ? 32.607 -1.594 4.343 1.00 43.16 108 VAL A N 1
ATOM 853 C CA . VAL A 1 108 ? 32.076 -2.415 5.444 1.00 43.16 108 VAL A CA 1
ATOM 854 C C . VAL A 1 108 ? 32.777 -3.776 5.455 1.00 43.16 108 VAL A C 1
ATOM 856 O O . VAL A 1 108 ? 33.270 -4.179 6.500 1.00 43.16 108 VAL A O 1
ATOM 859 N N . LEU A 1 109 ? 32.952 -4.422 4.295 1.00 36.59 109 LEU A N 1
ATOM 860 C CA . LEU A 1 109 ? 33.682 -5.692 4.160 1.00 36.59 109 LEU A CA 1
ATOM 861 C C . LEU A 1 109 ? 35.178 -5.597 4.520 1.00 36.59 109 LEU A C 1
ATOM 863 O O . LEU A 1 109 ? 35.717 -6.513 5.143 1.00 36.59 109 LEU A O 1
ATOM 867 N N . LYS A 1 110 ? 35.869 -4.507 4.161 1.00 35.56 110 LYS A N 1
ATOM 868 C CA . LYS A 1 110 ? 37.304 -4.324 4.459 1.00 35.56 110 LYS A CA 1
ATOM 869 C C . LYS A 1 110 ? 37.552 -3.987 5.937 1.00 35.56 110 LYS A C 1
ATOM 871 O O . LYS A 1 110 ? 38.503 -4.496 6.528 1.00 35.56 110 LYS A O 1
ATOM 876 N N . GLN A 1 111 ? 36.668 -3.199 6.549 1.00 34.53 111 GLN A N 1
ATOM 877 C CA . GLN A 1 111 ? 36.689 -2.886 7.981 1.00 34.53 111 GLN A CA 1
ATOM 878 C C . GLN A 1 111 ? 36.300 -4.107 8.832 1.00 34.53 111 GLN A C 1
ATOM 880 O O . GLN A 1 111 ? 36.849 -4.298 9.915 1.00 34.53 111 GLN A O 1
ATOM 885 N N . TRP A 1 112 ? 35.446 -4.990 8.299 1.00 29.23 112 TRP A N 1
ATOM 886 C CA . TRP A 1 112 ? 35.170 -6.313 8.867 1.00 29.23 112 TRP A CA 1
ATOM 887 C C . TRP A 1 112 ? 36.392 -7.240 8.774 1.00 29.23 112 TRP A C 1
ATOM 889 O O . TRP A 1 112 ? 36.786 -7.833 9.774 1.00 29.23 112 TRP A O 1
ATOM 899 N N . ARG A 1 113 ? 37.079 -7.294 7.619 1.00 30.33 113 ARG A N 1
ATOM 900 C CA . ARG A 1 113 ? 38.335 -8.059 7.463 1.00 30.33 113 ARG A CA 1
ATOM 901 C C . ARG A 1 113 ? 39.431 -7.604 8.429 1.00 30.33 113 ARG A C 1
ATOM 903 O O . ARG A 1 113 ? 40.103 -8.451 9.002 1.00 30.33 113 ARG A O 1
ATOM 910 N N . SER A 1 114 ? 39.573 -6.298 8.655 1.00 32.53 114 SER A N 1
ATOM 911 C CA . SER A 1 114 ? 40.576 -5.768 9.588 1.00 32.53 114 SER A CA 1
ATOM 912 C C . SER A 1 114 ? 40.247 -6.033 11.065 1.00 32.53 114 SER A C 1
ATOM 914 O O . SER A 1 114 ? 41.153 -5.968 11.889 1.00 32.53 114 SER A O 1
ATOM 916 N N . ARG A 1 115 ? 38.985 -6.331 11.414 1.00 32.47 115 ARG A N 1
ATOM 917 C CA . ARG A 1 115 ? 38.560 -6.664 12.789 1.00 32.47 115 ARG A CA 1
ATOM 918 C C . ARG A 1 115 ? 38.591 -8.163 13.103 1.00 32.47 115 ARG A C 1
ATOM 920 O O . ARG A 1 115 ? 38.600 -8.527 14.271 1.00 32.47 115 ARG A O 1
ATOM 927 N N . VAL A 1 116 ? 38.637 -9.026 12.087 1.00 33.78 116 VAL A N 1
ATOM 928 C CA . VAL A 1 116 ? 38.681 -10.495 12.250 1.00 33.78 116 VAL A CA 1
ATOM 929 C C . VAL A 1 116 ? 40.123 -11.034 12.281 1.00 33.78 116 VAL A C 1
ATOM 931 O O . VAL A 1 116 ? 40.352 -12.194 12.604 1.00 33.78 116 VAL A O 1
ATOM 934 N N . GLN A 1 117 ? 41.133 -10.199 12.018 1.00 28.23 117 GLN A N 1
ATOM 935 C CA . GLN A 1 117 ? 42.521 -10.647 11.844 1.00 28.23 117 GLN A CA 1
ATOM 936 C C . GLN A 1 117 ? 43.374 -10.671 13.128 1.00 28.23 117 GLN A C 1
ATOM 938 O O . GLN A 1 117 ? 44.601 -10.652 13.059 1.00 28.23 117 GLN A O 1
ATOM 943 N N . THR A 1 118 ? 42.740 -10.772 14.298 1.00 34.50 118 THR A N 1
ATOM 944 C CA . THR A 1 118 ? 43.404 -11.030 15.587 1.00 34.50 118 THR A CA 1
ATOM 945 C C . THR A 1 118 ? 42.656 -12.103 16.373 1.00 34.50 118 THR A C 1
ATOM 947 O O . THR A 1 118 ? 42.073 -11.820 17.411 1.00 34.50 118 THR A O 1
ATOM 950 N N . CYS A 1 119 ? 42.640 -13.335 15.858 1.00 26.45 119 CYS A N 1
ATOM 951 C CA . CYS A 1 119 ? 42.547 -14.556 16.662 1.00 26.45 119 CYS A CA 1
ATOM 952 C C . CYS A 1 119 ? 42.839 -15.780 15.780 1.00 26.45 119 CYS A C 1
ATOM 954 O O . CYS A 1 119 ? 42.003 -16.178 14.981 1.00 26.45 119 CYS A O 1
ATOM 956 N N . TRP A 1 120 ? 44.026 -16.361 15.992 1.00 24.14 120 TRP A N 1
ATOM 957 C CA . TRP A 1 120 ? 44.486 -17.690 15.563 1.00 24.14 120 TRP A CA 1
ATOM 958 C C . TRP A 1 120 ? 44.624 -17.976 14.055 1.00 24.14 120 TRP A C 1
ATOM 960 O O . TRP A 1 120 ? 43.732 -17.727 13.263 1.00 24.14 120 TRP A O 1
ATOM 970 N N . VAL A 1 121 ? 45.695 -18.590 13.557 1.00 24.88 121 VAL A N 1
ATOM 971 C CA . VAL A 1 121 ? 47.021 -18.947 14.081 1.00 24.88 121 VAL A CA 1
ATOM 972 C C . VAL A 1 121 ? 47.860 -19.262 12.830 1.00 24.88 121 VAL A C 1
ATOM 974 O O . VAL A 1 121 ? 47.336 -19.659 11.787 1.00 24.88 121 VAL A O 1
ATOM 977 N N . ALA A 1 122 ? 49.165 -19.039 12.927 1.00 25.31 122 ALA A N 1
ATOM 978 C CA . ALA A 1 122 ? 50.140 -19.500 11.955 1.00 25.31 122 ALA A CA 1
ATOM 979 C C . ALA A 1 122 ? 50.075 -21.029 11.752 1.00 25.31 122 ALA A C 1
ATOM 981 O O . ALA A 1 122 ? 49.649 -21.762 12.630 1.00 25.31 122 ALA A O 1
ATOM 982 N N . GLN A 1 123 ? 50.649 -21.500 10.642 1.00 27.75 123 GLN A N 1
ATOM 983 C CA . GLN A 1 123 ? 51.145 -22.873 10.459 1.00 27.75 123 GLN A CA 1
ATOM 984 C C . GLN A 1 123 ? 50.196 -23.879 9.782 1.00 27.75 123 GLN A C 1
ATOM 986 O O . GLN A 1 123 ? 49.835 -24.909 10.336 1.00 27.75 123 GLN A O 1
ATOM 991 N N . ILE A 1 124 ? 49.982 -23.678 8.479 1.00 26.92 124 ILE A N 1
ATOM 992 C CA . ILE A 1 124 ? 50.284 -24.749 7.518 1.00 26.92 124 ILE A CA 1
ATOM 993 C C . ILE A 1 124 ? 51.365 -24.214 6.577 1.00 26.92 124 ILE A C 1
ATOM 995 O O . ILE A 1 124 ? 51.142 -23.345 5.736 1.00 26.92 124 ILE A O 1
ATOM 999 N N . LEU A 1 125 ? 52.583 -24.686 6.824 1.00 25.62 125 LEU A N 1
ATOM 1000 C CA . LEU A 1 125 ? 53.760 -24.486 5.994 1.00 25.62 125 LEU A CA 1
ATOM 1001 C C . LEU A 1 125 ? 53.607 -25.251 4.677 1.00 25.62 125 LEU A C 1
ATOM 1003 O O . LEU A 1 125 ? 53.201 -26.405 4.695 1.00 25.62 125 LEU A O 1
ATOM 1007 N N . ARG A 1 126 ? 54.103 -24.614 3.608 1.00 29.58 126 ARG A N 1
ATOM 1008 C CA . ARG A 1 126 ? 54.860 -25.206 2.490 1.00 29.58 126 ARG A CA 1
ATOM 1009 C C . ARG A 1 126 ? 54.171 -26.330 1.715 1.00 29.58 126 ARG A C 1
ATOM 1011 O O . ARG A 1 126 ? 54.039 -27.427 2.223 1.00 29.58 126 ARG A O 1
ATOM 1018 N N . LEU A 1 127 ? 53.932 -26.082 0.428 1.00 26.88 127 LEU A N 1
ATOM 1019 C CA . LEU A 1 127 ? 54.354 -26.927 -0.700 1.00 26.88 127 LEU A CA 1
ATOM 1020 C C . LEU A 1 127 ? 53.894 -26.237 -1.997 1.00 26.88 127 LEU A C 1
ATOM 1022 O O . LEU A 1 127 ? 52.708 -26.260 -2.285 1.00 26.88 127 LEU A O 1
ATOM 1026 N N . THR A 1 128 ? 54.821 -25.584 -2.712 1.00 28.44 128 THR A N 1
ATOM 1027 C CA . THR A 1 128 ? 55.006 -25.589 -4.189 1.00 28.44 128 THR A CA 1
ATOM 1028 C C . THR A 1 128 ? 56.010 -24.488 -4.595 1.00 28.44 128 THR A C 1
ATOM 1030 O O . THR A 1 128 ? 55.924 -23.382 -4.059 1.00 28.44 128 THR A O 1
ATOM 1033 N N . PRO A 1 129 ? 56.981 -24.766 -5.489 1.00 30.06 129 PRO A N 1
ATOM 1034 C CA . PRO A 1 129 ? 58.100 -23.871 -5.816 1.00 30.06 129 PRO A CA 1
ATOM 1035 C C . PRO A 1 129 ? 57.735 -22.814 -6.883 1.00 30.06 129 PRO A C 1
ATOM 1037 O O . PRO A 1 129 ? 56.690 -22.934 -7.523 1.00 30.06 129 PRO A O 1
ATOM 1040 N N . PRO A 1 130 ? 58.589 -21.792 -7.110 1.00 28.11 130 PRO A N 1
ATOM 1041 C CA . PRO A 1 130 ? 58.382 -20.802 -8.159 1.00 28.11 130 PRO A CA 1
ATOM 1042 C C . PRO A 1 130 ? 58.925 -21.322 -9.498 1.00 28.11 130 PRO A C 1
ATOM 1044 O O . PRO A 1 130 ? 60.025 -21.872 -9.546 1.00 28.11 130 PRO A O 1
ATOM 1047 N N . CYS A 1 131 ? 58.202 -21.097 -10.595 1.00 23.69 131 CYS A N 1
ATOM 1048 C CA . CYS A 1 131 ? 58.770 -21.212 -11.937 1.00 23.69 131 CYS A CA 1
ATOM 1049 C C . CYS A 1 131 ? 58.870 -19.830 -12.580 1.00 23.69 131 CYS A C 1
ATOM 1051 O O . CYS A 1 131 ? 57.907 -19.072 -12.671 1.00 23.69 131 CYS A O 1
ATOM 1053 N N . SER A 1 132 ? 60.103 -19.539 -12.964 1.00 26.53 132 SER A N 1
ATOM 1054 C CA . SER A 1 132 ? 60.627 -18.364 -13.626 1.00 26.53 132 SER A CA 1
ATOM 1055 C C . SER A 1 132 ? 60.215 -18.269 -15.094 1.00 26.53 132 SER A C 1
ATOM 1057 O O . SER A 1 132 ? 59.940 -19.254 -15.776 1.00 26.53 132 SER A O 1
ATOM 1059 N N . SER A 1 133 ? 60.270 -17.037 -15.585 1.00 27.28 133 SER A N 1
ATOM 1060 C CA . SER A 1 133 ? 60.373 -16.669 -16.991 1.00 27.28 133 SER A CA 1
ATOM 1061 C C . SER A 1 133 ? 61.636 -17.240 -17.647 1.00 27.28 133 SER A C 1
ATOM 1063 O O . SER A 1 133 ? 62.737 -17.022 -17.142 1.00 27.28 133 SER A O 1
ATOM 1065 N N . SER A 1 134 ? 61.499 -17.856 -18.822 1.00 26.36 134 SER A N 1
ATOM 1066 C CA . SER A 1 134 ? 62.507 -17.790 -19.887 1.00 26.36 134 SER A CA 1
ATOM 1067 C C . SER A 1 134 ? 61.878 -18.102 -21.248 1.00 26.36 134 SER A C 1
ATOM 1069 O O . SER A 1 134 ? 60.815 -18.708 -21.354 1.00 26.36 134 SER A O 1
ATOM 1071 N N . SER A 1 135 ? 62.524 -17.562 -22.268 1.00 26.52 135 SER A N 1
ATOM 1072 C CA . SER A 1 135 ? 62.089 -17.344 -23.639 1.00 26.52 135 SER A CA 1
ATOM 1073 C C . SER A 1 135 ? 62.481 -18.456 -24.620 1.00 26.52 135 SER A C 1
ATOM 1075 O O . SER A 1 135 ? 63.514 -19.096 -24.455 1.00 26.52 135 SER A O 1
ATOM 1077 N N . SER A 1 136 ? 61.759 -18.466 -25.748 1.00 25.78 136 SER A N 1
ATOM 1078 C CA . SER A 1 136 ? 62.207 -18.717 -27.135 1.00 25.78 136 SER A CA 1
ATOM 1079 C C . SER A 1 136 ? 62.001 -20.088 -27.811 1.00 25.78 136 SER A C 1
ATOM 1081 O O . SER A 1 136 ? 62.412 -21.136 -27.327 1.00 25.78 136 SER A O 1
ATOM 1083 N N . SER A 1 137 ? 61.488 -19.954 -29.046 1.00 25.89 137 SER A N 1
ATOM 1084 C CA . SER A 1 137 ? 61.727 -20.721 -30.286 1.00 25.89 137 SER A CA 1
ATOM 1085 C C . SER A 1 137 ? 60.662 -21.725 -30.784 1.00 25.89 137 SER A C 1
ATOM 1087 O O . SER A 1 137 ? 60.516 -22.835 -30.295 1.00 25.89 137 SER A O 1
ATOM 1089 N N . SER A 1 138 ? 59.900 -21.236 -31.774 1.00 24.83 138 SER A N 1
ATOM 1090 C CA . SER A 1 138 ? 59.690 -21.750 -33.144 1.00 24.83 138 SER A CA 1
ATOM 1091 C C . SER A 1 138 ? 59.647 -23.261 -33.427 1.00 24.83 138 SER A C 1
ATOM 1093 O O . SER A 1 138 ? 60.666 -23.925 -33.287 1.00 24.83 138 SER A O 1
ATOM 1095 N N . ALA A 1 139 ? 58.545 -23.744 -34.028 1.00 26.75 139 ALA A N 1
ATOM 1096 C CA . ALA A 1 139 ? 58.524 -24.402 -35.353 1.00 26.75 139 ALA A CA 1
ATOM 1097 C C . ALA A 1 139 ? 57.096 -24.824 -35.780 1.00 26.75 139 ALA A C 1
ATOM 1099 O O . ALA A 1 139 ? 56.186 -24.936 -34.965 1.00 26.75 139 ALA A O 1
ATOM 1100 N N . GLU A 1 140 ? 56.936 -25.001 -37.091 1.00 26.00 140 GLU A N 1
ATOM 1101 C CA . GLU A 1 140 ? 55.724 -25.044 -37.918 1.00 26.00 140 GLU A CA 1
ATOM 1102 C C . GLU A 1 140 ? 54.936 -26.370 -38.009 1.00 26.00 140 GLU A C 1
ATOM 1104 O O . GLU A 1 140 ? 55.481 -27.466 -37.937 1.00 26.00 140 GLU A O 1
ATOM 1109 N N . SER A 1 141 ? 53.674 -26.191 -38.430 1.00 24.33 141 SER A N 1
ATOM 1110 C CA . SER A 1 141 ? 52.863 -27.017 -39.352 1.00 24.33 141 SER A CA 1
ATOM 1111 C C . SER A 1 141 ? 52.221 -28.329 -38.873 1.00 24.33 141 SER A C 1
ATOM 1113 O O . SER A 1 141 ? 52.877 -29.321 -38.586 1.00 24.33 141 SER A O 1
ATOM 1115 N N . SER A 1 142 ? 50.887 -28.393 -38.942 1.00 27.06 142 SER A N 1
ATOM 1116 C CA . SER A 1 142 ? 50.123 -28.985 -40.065 1.00 27.06 142 SER A CA 1
ATOM 1117 C C . SER A 1 142 ? 48.719 -29.446 -39.625 1.00 27.06 142 SER A C 1
ATOM 1119 O O . SER A 1 142 ? 48.481 -29.798 -38.473 1.00 27.06 142 SER A O 1
ATOM 1121 N N . ASN A 1 143 ? 47.784 -29.336 -40.572 1.00 25.98 143 ASN A N 1
ATOM 1122 C CA . ASN A 1 143 ? 46.340 -29.578 -40.489 1.00 25.98 143 ASN A CA 1
ATOM 1123 C C . ASN A 1 143 ? 45.954 -30.985 -40.003 1.00 25.98 143 ASN A C 1
ATOM 1125 O O . ASN A 1 143 ? 46.525 -31.952 -40.486 1.00 25.98 143 ASN A O 1
ATOM 1129 N N . GLU A 1 144 ? 44.866 -31.099 -39.229 1.00 26.22 144 GLU A N 1
ATOM 1130 C CA . GLU A 1 144 ? 43.636 -31.753 -39.711 1.00 26.22 144 GLU A CA 1
ATOM 1131 C C . GLU A 1 144 ? 42.431 -31.558 -38.773 1.00 26.22 144 GLU A C 1
ATOM 1133 O O . GLU A 1 144 ? 42.527 -31.265 -37.585 1.00 26.22 144 GLU A O 1
ATOM 1138 N N . GLU A 1 145 ? 41.274 -31.671 -39.404 1.00 25.64 145 GLU A N 1
ATOM 1139 C CA . GLU A 1 145 ? 39.940 -31.199 -39.068 1.00 25.64 145 GLU A CA 1
ATOM 1140 C C . GLU A 1 145 ? 39.152 -32.174 -38.173 1.00 25.64 145 GLU A C 1
ATOM 1142 O O . GLU A 1 145 ? 39.163 -33.380 -38.418 1.00 25.64 145 GLU A O 1
ATOM 1147 N N . LYS A 1 146 ? 38.411 -31.653 -37.176 1.00 25.53 146 LYS A N 1
ATOM 1148 C CA . LYS A 1 146 ? 37.102 -32.187 -36.726 1.00 25.53 146 LYS A CA 1
ATOM 1149 C C . LYS A 1 146 ? 36.395 -31.269 -35.714 1.00 25.53 146 LYS A C 1
ATOM 1151 O O . LYS A 1 146 ? 36.822 -31.097 -34.579 1.00 25.53 146 LYS A O 1
ATOM 1156 N N . THR A 1 147 ? 35.274 -30.714 -36.176 1.00 24.78 147 THR A N 1
ATOM 1157 C CA . THR A 1 147 ? 34.025 -30.363 -35.466 1.00 24.78 147 THR A CA 1
ATOM 1158 C C . THR A 1 147 ? 33.966 -30.526 -33.937 1.00 24.78 147 THR A C 1
ATOM 1160 O O . THR A 1 147 ? 33.927 -31.659 -33.464 1.00 24.78 147 THR A O 1
ATOM 1163 N N . LEU A 1 148 ? 33.707 -29.434 -33.198 1.00 24.14 148 LEU A N 1
ATOM 1164 C CA . LEU A 1 148 ? 32.634 -29.395 -32.186 1.00 24.14 148 LEU A CA 1
ATOM 1165 C C . LEU A 1 148 ? 32.304 -27.964 -31.720 1.00 24.14 148 LEU A C 1
ATOM 1167 O O . LEU A 1 148 ? 33.171 -27.168 -31.378 1.00 24.14 148 LEU A O 1
ATOM 1171 N N . VAL A 1 149 ? 31.003 -27.684 -31.679 1.00 26.50 149 VAL A N 1
ATOM 1172 C CA . VAL A 1 149 ? 30.338 -26.484 -31.158 1.00 26.50 149 VAL A CA 1
ATOM 1173 C C . VAL A 1 149 ? 30.649 -26.281 -29.669 1.00 26.50 149 VAL A C 1
ATOM 1175 O O . VAL A 1 149 ? 30.316 -27.137 -28.852 1.00 26.50 149 VAL A O 1
ATOM 1178 N N . THR A 1 150 ? 31.200 -25.126 -29.290 1.00 25.94 150 THR A N 1
ATOM 1179 C CA . THR A 1 150 ? 31.412 -24.734 -27.887 1.00 25.94 150 THR A CA 1
ATOM 1180 C C . THR A 1 150 ? 30.485 -23.587 -27.473 1.00 25.94 150 THR A C 1
ATOM 1182 O O . THR A 1 150 ? 30.600 -22.446 -27.913 1.00 25.94 150 THR A O 1
ATOM 1185 N N . ARG A 1 151 ? 29.547 -23.913 -26.576 1.00 26.19 151 ARG A N 1
ATOM 1186 C CA . ARG A 1 151 ? 28.891 -22.982 -25.643 1.00 26.19 151 ARG A CA 1
ATOM 1187 C C . ARG A 1 151 ? 29.743 -22.913 -24.367 1.00 26.19 151 ARG A C 1
ATOM 1189 O O . ARG A 1 151 ? 30.135 -23.984 -23.902 1.00 26.19 151 ARG A O 1
ATOM 1196 N N . PRO A 1 152 ? 29.964 -21.753 -23.726 1.00 27.64 152 PRO A N 1
ATOM 1197 C CA . PRO A 1 152 ? 30.436 -21.731 -22.352 1.00 27.64 152 PRO A CA 1
ATOM 1198 C C . PRO A 1 152 ? 29.272 -21.909 -21.374 1.00 27.64 152 PRO A C 1
ATOM 1200 O O . PRO A 1 152 ? 28.166 -21.397 -21.557 1.00 27.64 152 PRO A O 1
ATOM 1203 N N . ALA A 1 153 ? 29.567 -22.704 -20.355 1.00 26.00 153 ALA A N 1
ATOM 1204 C CA . ALA A 1 153 ? 28.664 -23.287 -19.391 1.00 26.00 153 ALA A CA 1
ATOM 1205 C C . ALA A 1 153 ? 28.244 -22.317 -18.280 1.00 26.00 153 ALA A C 1
ATOM 1207 O O . ALA A 1 153 ? 28.999 -21.454 -17.837 1.00 26.00 153 ALA A O 1
ATOM 1208 N N . ALA A 1 154 ? 27.023 -22.538 -17.801 1.00 23.83 154 ALA A N 1
ATOM 1209 C CA . ALA A 1 154 ? 26.496 -22.006 -16.559 1.00 23.83 154 ALA A CA 1
ATOM 1210 C C . ALA A 1 154 ? 27.108 -22.756 -15.364 1.00 23.83 154 ALA A C 1
ATOM 1212 O O . ALA A 1 154 ? 27.034 -23.984 -15.301 1.00 23.83 154 ALA A O 1
ATOM 1213 N N . CYS A 1 155 ? 27.653 -22.025 -14.390 1.00 22.84 155 CYS A N 1
ATOM 1214 C CA . CYS A 1 155 ? 27.965 -22.580 -13.075 1.00 22.84 155 CYS A CA 1
ATOM 1215 C C . CYS A 1 155 ? 26.690 -22.645 -12.229 1.00 22.84 155 CYS A C 1
ATOM 1217 O O . CYS A 1 155 ? 26.186 -21.639 -11.732 1.00 22.84 155 CYS A O 1
ATOM 1219 N N . VAL A 1 156 ? 26.189 -23.867 -12.075 1.00 24.88 156 VAL A N 1
ATOM 1220 C CA . VAL A 1 156 ? 25.248 -24.291 -11.039 1.00 24.88 156 VAL A CA 1
ATOM 1221 C C . VAL A 1 156 ? 26.064 -24.595 -9.784 1.00 24.88 156 VAL A C 1
ATOM 1223 O O . VAL A 1 156 ? 26.967 -25.423 -9.840 1.00 24.88 156 VAL A O 1
ATOM 1226 N N . CYS A 1 157 ? 25.738 -23.982 -8.647 1.00 24.45 157 CYS A N 1
ATOM 1227 C CA . CYS A 1 157 ? 26.165 -24.488 -7.343 1.00 24.45 157 CYS A CA 1
ATOM 1228 C C . CYS A 1 157 ? 24.911 -24.774 -6.515 1.00 24.45 157 CYS A C 1
ATOM 1230 O O . CYS A 1 157 ? 24.248 -23.870 -6.007 1.00 24.45 157 CYS A O 1
ATOM 1232 N N . GLY A 1 158 ? 24.531 -26.051 -6.492 1.00 24.89 158 GLY A N 1
ATOM 1233 C CA . GLY A 1 158 ? 23.453 -26.588 -5.679 1.00 24.89 158 GLY A CA 1
ATOM 1234 C C . GLY A 1 158 ? 23.996 -27.191 -4.385 1.00 24.89 158 GLY A C 1
ATOM 1235 O O . GLY A 1 158 ? 24.988 -27.907 -4.397 1.00 24.89 158 GLY A O 1
ATOM 1236 N N . ARG A 1 159 ? 23.295 -26.873 -3.293 1.00 28.47 159 ARG A N 1
ATOM 1237 C CA . ARG A 1 159 ? 22.987 -27.690 -2.105 1.00 28.47 159 ARG A CA 1
ATOM 1238 C C . ARG A 1 159 ? 23.826 -28.957 -1.863 1.00 28.47 159 ARG A C 1
ATOM 1240 O O . ARG A 1 159 ? 23.669 -29.943 -2.575 1.00 28.47 159 ARG A O 1
ATOM 1247 N N . GLN A 1 160 ? 24.472 -29.003 -0.699 1.00 24.19 160 GLN A N 1
ATOM 1248 C CA . GLN A 1 160 ? 24.515 -30.205 0.136 1.00 24.19 160 GLN A CA 1
ATOM 1249 C C . GLN A 1 160 ? 24.235 -29.818 1.594 1.00 24.19 160 GLN A C 1
ATOM 1251 O O . GLN A 1 160 ? 24.954 -29.026 2.194 1.00 24.19 160 GLN A O 1
ATOM 1256 N N . THR A 1 161 ? 23.164 -30.379 2.145 1.00 27.02 161 THR A N 1
ATOM 1257 C CA . THR A 1 161 ? 22.908 -30.509 3.581 1.00 27.02 161 THR A CA 1
ATOM 1258 C C . THR A 1 161 ? 22.713 -31.996 3.882 1.00 27.02 161 THR A C 1
ATOM 1260 O O . THR A 1 161 ? 22.216 -32.729 3.030 1.00 27.02 161 THR A O 1
ATOM 1263 N N . PHE A 1 162 ? 23.055 -32.380 5.117 1.00 24.94 162 PHE A N 1
ATOM 1264 C CA . PHE A 1 162 ? 22.837 -33.670 5.794 1.00 24.94 162 PHE A CA 1
ATOM 1265 C C . PHE A 1 162 ? 23.826 -34.817 5.534 1.00 24.94 162 PHE A C 1
ATOM 1267 O O . PHE A 1 162 ? 23.629 -35.626 4.637 1.00 24.94 162 PHE A O 1
ATOM 1274 N N . ALA A 1 163 ? 24.799 -34.955 6.445 1.00 23.67 163 ALA A N 1
ATOM 1275 C CA . ALA A 1 163 ? 25.125 -36.209 7.140 1.00 23.67 163 ALA A CA 1
ATOM 1276 C C . ALA A 1 163 ? 26.224 -35.962 8.196 1.00 23.67 163 ALA A C 1
ATOM 1278 O O . ALA A 1 163 ? 27.384 -35.827 7.833 1.00 23.67 163 ALA A O 1
ATOM 1279 N N . LEU A 1 164 ? 25.863 -35.871 9.482 1.00 25.34 164 LEU A N 1
ATOM 1280 C CA . LEU A 1 164 ? 26.429 -36.673 10.584 1.00 25.34 164 LEU A CA 1
ATOM 1281 C C . LEU A 1 164 ? 25.923 -36.132 11.932 1.00 25.34 164 LEU A C 1
ATOM 1283 O O . LEU A 1 164 ? 26.445 -35.173 12.492 1.00 25.34 164 LEU A O 1
ATOM 1287 N N . LEU A 1 165 ? 24.897 -36.796 12.454 1.00 24.20 165 LEU A N 1
ATOM 1288 C CA . LEU A 1 165 ? 24.595 -36.860 13.877 1.00 24.20 165 LEU A CA 1
ATOM 1289 C C . LEU A 1 165 ? 24.909 -38.303 14.302 1.00 24.20 165 LEU A C 1
ATOM 1291 O O . LEU A 1 165 ? 24.354 -39.217 13.692 1.00 24.20 165 LEU A O 1
ATOM 1295 N N . ARG A 1 166 ? 25.766 -38.467 15.324 1.00 25.75 166 ARG A N 1
ATOM 1296 C CA . ARG A 1 166 ? 26.104 -39.660 16.150 1.00 25.75 166 ARG A CA 1
ATOM 1297 C C . ARG A 1 166 ? 27.612 -39.930 16.200 1.00 25.75 166 ARG A C 1
ATOM 1299 O O . ARG A 1 166 ? 28.271 -39.838 15.174 1.00 25.75 166 ARG A O 1
ATOM 1306 N N . MET A 1 167 ? 28.064 -40.379 17.384 1.00 25.08 167 MET A N 1
ATOM 1307 C CA . MET A 1 167 ? 29.441 -40.687 17.838 1.00 25.08 167 MET A CA 1
ATOM 1308 C C . MET A 1 167 ? 30.086 -39.448 18.504 1.00 25.08 167 MET A C 1
ATOM 1310 O O . MET A 1 167 ? 30.407 -38.502 17.808 1.00 25.08 167 MET A O 1
ATOM 1314 N N . LEU A 1 168 ? 30.269 -39.306 19.823 1.00 26.94 168 LEU A N 1
ATOM 1315 C CA . LEU A 1 168 ? 30.444 -40.264 20.919 1.00 26.94 168 LEU A CA 1
ATOM 1316 C C . LEU A 1 168 ? 30.083 -39.607 22.273 1.00 26.94 168 LEU A C 1
ATOM 1318 O O . LEU A 1 168 ? 30.519 -38.495 22.564 1.00 26.94 168 LEU A O 1
ATOM 1322 N N . GLN A 1 169 ? 29.330 -40.332 23.103 1.00 28.38 169 GLN A N 1
ATOM 1323 C CA . GLN A 1 169 ? 29.369 -40.241 24.567 1.00 28.38 169 GLN A CA 1
ATOM 1324 C C . GLN A 1 169 ? 30.470 -41.192 25.078 1.00 28.38 169 GLN A C 1
ATOM 1326 O O . GLN A 1 169 ? 30.590 -42.280 24.527 1.00 28.38 169 GLN A O 1
ATOM 1331 N N . GLY A 1 170 ? 31.185 -40.793 26.141 1.00 25.47 170 GLY A N 1
ATOM 1332 C CA . GLY A 1 170 ? 31.834 -41.661 27.145 1.00 25.47 170 GLY A CA 1
ATOM 1333 C C . GLY A 1 170 ? 33.041 -42.517 26.723 1.00 25.47 170 GLY A C 1
ATOM 1334 O O . GLY A 1 170 ? 32.897 -43.451 25.952 1.00 25.47 170 GLY A O 1
ATOM 1335 N N . GLU A 1 171 ? 34.228 -42.275 27.291 1.00 28.48 171 GLU A N 1
ATOM 1336 C CA . GLU A 1 171 ? 34.720 -42.957 28.506 1.00 28.48 171 GLU A CA 1
ATOM 1337 C C . GLU A 1 171 ? 36.231 -42.753 28.760 1.00 28.48 171 GLU A C 1
ATOM 1339 O O . GLU A 1 171 ? 37.038 -42.506 27.869 1.00 28.48 171 GLU A O 1
ATOM 1344 N N . MET A 1 172 ? 36.523 -42.834 30.058 1.00 27.53 172 MET A N 1
ATOM 1345 C CA . MET A 1 172 ? 37.748 -42.800 30.862 1.00 27.53 172 MET A CA 1
ATOM 1346 C C . MET A 1 172 ? 39.112 -43.181 30.257 1.00 27.53 172 MET A C 1
ATOM 1348 O O . MET A 1 172 ? 39.285 -44.202 29.601 1.00 27.53 172 MET A O 1
ATOM 1352 N N . GLY A 1 173 ? 40.130 -42.433 30.700 1.00 26.30 173 GLY A N 1
ATOM 1353 C CA . GLY A 1 173 ? 41.536 -42.835 30.697 1.00 26.30 173 GLY A CA 1
ATOM 1354 C C . GLY A 1 173 ? 42.337 -42.019 31.715 1.00 26.30 173 GLY A C 1
ATOM 1355 O O . GLY A 1 173 ? 42.750 -40.897 31.442 1.00 26.30 173 GLY A O 1
ATOM 1356 N N . THR A 1 174 ? 42.510 -42.575 32.911 1.00 26.58 174 THR A N 1
ATOM 1357 C CA . THR A 1 174 ? 43.364 -42.093 34.003 1.00 26.58 174 THR A CA 1
ATOM 1358 C C . THR A 1 174 ? 44.845 -42.173 33.623 1.00 26.58 174 THR A C 1
ATOM 1360 O O . THR A 1 174 ? 45.326 -43.236 33.241 1.00 26.58 174 THR A O 1
ATOM 1363 N N . VAL A 1 175 ? 45.600 -41.085 33.811 1.00 28.78 175 VAL A N 1
ATOM 1364 C CA . VAL A 1 175 ? 47.072 -41.127 33.869 1.00 28.78 175 VAL A CA 1
ATOM 1365 C C . VAL A 1 175 ? 47.546 -40.311 35.071 1.00 28.78 175 VAL A C 1
ATOM 1367 O O . VAL A 1 175 ? 47.124 -39.179 35.292 1.00 28.78 175 VAL A O 1
ATOM 1370 N N . VAL A 1 176 ? 48.377 -40.964 35.880 1.00 29.56 176 VAL A N 1
ATOM 1371 C CA . VAL A 1 176 ? 48.857 -40.570 37.207 1.00 29.56 176 VAL A CA 1
ATOM 1372 C C . VAL A 1 176 ? 50.033 -39.587 37.106 1.00 29.56 176 VAL A C 1
ATOM 1374 O O . VAL A 1 176 ? 50.890 -39.716 36.235 1.00 29.56 176 VAL A O 1
ATOM 1377 N N . PHE A 1 177 ? 50.059 -38.615 38.023 1.00 28.50 177 PHE A N 1
ATOM 1378 C CA . PHE A 1 177 ? 51.107 -37.603 38.221 1.00 28.50 177 PHE A CA 1
ATOM 1379 C C . PHE A 1 177 ? 52.458 -38.195 38.666 1.00 28.50 177 PHE A C 1
ATOM 1381 O O . PHE A 1 177 ? 52.507 -39.271 39.264 1.00 28.50 177 PHE A O 1
ATOM 1388 N N . PRO A 1 178 ? 53.532 -37.390 38.578 1.00 31.91 178 PRO A N 1
ATOM 1389 C CA . PRO A 1 178 ? 54.249 -37.116 39.818 1.00 31.91 178 PRO A CA 1
ATOM 1390 C C . PRO A 1 178 ? 54.348 -35.617 40.114 1.00 31.91 178 PRO A C 1
ATOM 1392 O O . PRO A 1 178 ? 54.569 -34.777 39.245 1.00 31.91 178 PRO A O 1
ATOM 1395 N N . ILE A 1 179 ? 54.152 -35.317 41.394 1.00 31.52 179 ILE A N 1
ATOM 1396 C CA . ILE A 1 179 ? 54.253 -34.003 42.019 1.00 31.52 179 ILE A CA 1
ATOM 1397 C C . ILE A 1 179 ? 55.724 -33.753 42.351 1.00 31.52 179 ILE A C 1
ATOM 1399 O O . ILE A 1 179 ? 56.323 -34.537 43.086 1.00 31.52 179 ILE A O 1
ATOM 1403 N N . THR A 1 180 ? 56.263 -32.620 41.907 1.00 30.95 180 THR A N 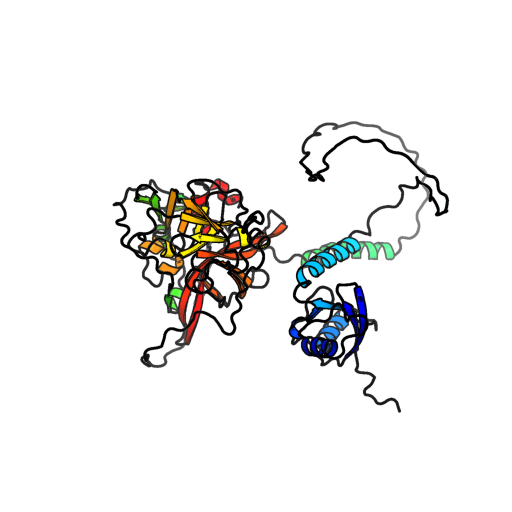1
ATOM 1404 C CA . THR A 1 180 ? 57.467 -32.033 42.506 1.00 30.95 180 THR A CA 1
ATOM 1405 C C . THR A 1 180 ? 57.136 -30.604 42.916 1.00 30.95 180 THR A C 1
ATOM 1407 O O . THR A 1 180 ? 56.836 -29.757 42.078 1.00 30.95 180 THR A O 1
ATOM 1410 N N . MET A 1 181 ? 57.135 -30.353 44.225 1.00 33.97 181 MET A N 1
ATOM 1411 C CA . MET A 1 181 ? 56.933 -29.030 44.809 1.00 33.97 181 MET A CA 1
ATOM 1412 C C . MET A 1 181 ? 58.227 -28.212 44.776 1.00 33.97 181 MET A C 1
ATOM 1414 O O . MET A 1 181 ? 59.243 -28.675 45.285 1.00 33.97 181 MET A O 1
ATOM 1418 N N . MET A 1 182 ? 58.157 -26.966 44.301 1.00 30.39 182 MET A N 1
ATOM 1419 C CA . MET A 1 182 ? 59.008 -25.864 44.768 1.00 30.39 182 MET A CA 1
ATOM 1420 C C . MET A 1 182 ? 58.167 -24.580 44.901 1.00 30.39 182 MET A C 1
ATOM 1422 O O . MET A 1 182 ? 57.145 -24.407 44.244 1.00 30.39 182 MET A O 1
ATOM 1426 N N . THR A 1 183 ? 58.580 -23.756 45.855 1.00 35.78 183 THR A N 1
ATOM 1427 C CA . THR A 1 183 ? 57.860 -22.751 46.656 1.00 35.78 183 THR A CA 1
ATOM 1428 C C . THR A 1 183 ? 57.775 -21.344 46.010 1.00 35.78 183 THR A C 1
ATOM 1430 O O . THR A 1 183 ? 58.306 -21.145 44.919 1.00 35.78 183 THR A O 1
ATOM 1433 N N . PRO A 1 184 ? 57.065 -20.366 46.627 1.00 50.88 184 PRO A N 1
ATOM 1434 C CA . PRO A 1 184 ? 56.469 -19.211 45.949 1.00 50.88 184 PRO A CA 1
ATOM 1435 C C . PRO A 1 184 ? 57.341 -17.946 45.997 1.00 50.88 184 PRO A C 1
ATOM 1437 O O . PRO A 1 184 ? 58.088 -17.753 46.956 1.00 50.88 184 PRO A O 1
ATOM 1440 N N . ARG A 1 185 ? 57.162 -17.023 45.035 1.00 41.94 185 ARG A N 1
ATOM 1441 C CA . ARG A 1 185 ? 57.454 -15.590 45.237 1.00 41.94 185 ARG A CA 1
ATOM 1442 C C . ARG A 1 185 ? 56.772 -14.666 44.212 1.00 41.94 185 ARG A C 1
ATOM 1444 O O . ARG A 1 185 ? 56.861 -14.885 43.013 1.00 41.94 185 ARG A O 1
ATOM 1451 N N . GLU A 1 186 ? 56.159 -13.622 44.776 1.00 46.81 186 GLU A N 1
ATOM 1452 C CA . GLU A 1 186 ? 55.781 -12.307 44.222 1.00 46.81 186 GLU A CA 1
ATOM 1453 C C . GLU A 1 186 ? 54.594 -12.212 43.242 1.00 46.81 186 GLU A C 1
ATOM 1455 O O . GLU A 1 186 ? 54.720 -12.201 42.020 1.00 46.81 186 GLU A O 1
ATOM 1460 N N . SER A 1 187 ? 53.401 -12.027 43.819 1.00 53.09 187 SER A N 1
ATOM 1461 C CA . SER A 1 187 ? 52.197 -11.544 43.138 1.00 53.09 187 SER A CA 1
ATOM 1462 C C . SER A 1 187 ? 52.330 -10.053 42.795 1.00 53.09 187 SER A C 1
ATOM 1464 O O . SER A 1 187 ? 52.198 -9.184 43.657 1.00 53.09 187 SER A O 1
ATOM 1466 N N . SER A 1 188 ? 52.599 -9.761 41.524 1.00 65.31 188 SER A N 1
ATOM 1467 C CA . SER A 1 188 ? 52.714 -8.406 40.973 1.00 65.31 188 SER A CA 1
ATOM 1468 C C . SER A 1 188 ? 51.353 -7.699 40.882 1.00 65.31 188 SER A C 1
ATOM 1470 O O . SER A 1 188 ? 50.384 -8.281 40.389 1.00 65.31 188 SER A O 1
ATOM 1472 N N . LEU A 1 189 ? 51.305 -6.415 41.272 1.00 63.28 189 LEU A N 1
ATOM 1473 C CA . LEU A 1 189 ? 50.184 -5.462 41.112 1.00 63.28 189 LEU A CA 1
ATOM 1474 C C . LEU A 1 189 ? 49.535 -5.484 39.713 1.00 63.28 189 LEU A C 1
ATOM 1476 O O . LEU A 1 189 ? 48.354 -5.173 39.564 1.00 63.28 189 LEU A O 1
ATOM 1480 N N . LEU A 1 190 ? 50.289 -5.907 38.696 1.00 61.97 190 LEU A N 1
ATOM 1481 C CA . LEU A 1 190 ? 49.827 -6.076 37.322 1.00 61.97 190 LEU A CA 1
ATOM 1482 C C . LEU A 1 190 ? 48.693 -7.110 37.202 1.00 61.97 190 LEU A C 1
ATOM 1484 O O . LEU A 1 190 ? 47.773 -6.932 36.409 1.00 61.97 190 LEU A O 1
ATOM 1488 N N . THR A 1 191 ? 48.735 -8.170 38.015 1.00 68.88 191 THR A N 1
ATOM 1489 C CA . THR A 1 191 ? 47.723 -9.240 38.007 1.00 68.88 191 THR A CA 1
ATOM 1490 C C . THR A 1 191 ? 46.382 -8.762 38.557 1.00 68.88 191 THR A C 1
ATOM 1492 O O . THR A 1 191 ? 45.344 -9.076 37.981 1.00 68.88 191 THR A O 1
ATOM 1495 N N . HIS A 1 192 ? 46.391 -7.918 39.593 1.00 71.62 192 HIS A N 1
ATOM 1496 C CA . HIS A 1 192 ? 45.170 -7.303 40.114 1.00 71.62 192 HIS A CA 1
ATOM 1497 C C . HIS A 1 192 ? 44.586 -6.255 39.160 1.00 71.62 192 HIS A C 1
ATOM 1499 O O . HIS A 1 192 ? 43.367 -6.196 39.014 1.00 71.62 192 HIS A O 1
ATOM 1505 N N . LEU A 1 193 ? 45.425 -5.478 38.463 1.00 71.00 193 LEU A N 1
ATOM 1506 C CA . LEU A 1 193 ? 44.958 -4.495 37.477 1.00 71.00 193 LEU A CA 1
ATOM 1507 C C . LEU A 1 193 ? 44.323 -5.171 36.247 1.00 71.00 193 LEU A C 1
ATOM 1509 O O . LEU A 1 193 ? 43.277 -4.732 35.772 1.00 71.00 193 LEU A O 1
ATOM 1513 N N . LEU A 1 194 ? 44.914 -6.274 35.771 1.00 71.62 194 LEU A N 1
ATOM 1514 C CA . LEU A 1 194 ? 44.361 -7.098 34.689 1.00 71.62 194 LEU A CA 1
ATOM 1515 C C . LEU A 1 194 ? 43.033 -7.752 35.082 1.00 71.62 194 LEU A C 1
ATOM 1517 O O . LEU A 1 194 ? 42.107 -7.767 34.274 1.00 71.62 194 LEU A O 1
ATOM 1521 N N . LEU A 1 195 ? 42.908 -8.226 36.325 1.00 72.88 195 LEU A N 1
ATOM 1522 C CA . LEU A 1 195 ? 41.657 -8.798 36.825 1.00 72.88 195 LEU A CA 1
ATOM 1523 C C . LEU A 1 195 ? 40.550 -7.734 36.919 1.00 72.88 195 LEU A C 1
ATOM 1525 O O . LEU A 1 195 ? 39.413 -7.992 36.529 1.00 72.88 195 LEU A O 1
ATOM 1529 N N . LEU A 1 196 ? 40.884 -6.519 37.370 1.00 71.62 196 LEU A N 1
ATOM 1530 C CA . LEU A 1 196 ? 39.939 -5.400 37.444 1.00 71.62 196 LEU A CA 1
ATOM 1531 C C . LEU A 1 196 ? 39.467 -4.964 36.046 1.00 71.62 196 LEU A C 1
ATOM 1533 O O . LEU A 1 196 ? 38.281 -4.715 35.842 1.00 71.62 196 LEU A O 1
ATOM 1537 N N . LEU A 1 197 ? 40.376 -4.930 35.065 1.00 66.69 197 LEU A N 1
ATOM 1538 C CA . LEU A 1 197 ? 40.057 -4.602 33.673 1.00 66.69 197 LEU A CA 1
ATOM 1539 C C . LEU A 1 197 ? 39.158 -5.670 33.023 1.00 66.69 197 LEU A C 1
ATOM 1541 O O . LEU A 1 197 ? 38.246 -5.333 32.271 1.00 66.69 197 LEU A O 1
ATOM 1545 N N . GLN A 1 198 ? 39.367 -6.949 33.356 1.00 68.06 198 GLN A N 1
ATOM 1546 C CA . GLN A 1 198 ? 38.508 -8.054 32.916 1.00 68.06 198 GLN A CA 1
ATOM 1547 C C . GLN A 1 198 ? 37.118 -8.030 33.571 1.00 68.06 198 GLN A C 1
ATOM 1549 O O . GLN A 1 198 ? 36.145 -8.417 32.930 1.00 68.06 198 GLN A O 1
ATOM 1554 N N . LEU A 1 199 ? 37.005 -7.526 34.804 1.00 63.84 199 LEU A N 1
ATOM 1555 C CA . LEU A 1 199 ? 35.728 -7.319 35.501 1.00 63.84 199 LEU A CA 1
ATOM 1556 C C . LEU A 1 199 ? 34.954 -6.087 34.994 1.00 63.84 199 LEU A C 1
ATOM 1558 O O . LEU A 1 199 ? 33.727 -6.083 35.045 1.00 63.84 199 LEU A O 1
ATOM 1562 N N . LEU A 1 200 ? 35.641 -5.068 34.464 1.00 58.25 200 LEU A N 1
ATOM 1563 C CA . LEU A 1 200 ? 35.031 -3.842 33.919 1.00 58.25 200 LEU A CA 1
ATOM 1564 C C . LEU A 1 200 ? 34.646 -3.949 32.428 1.00 58.25 200 LEU A C 1
ATOM 1566 O O . LEU A 1 200 ? 33.757 -3.229 31.973 1.00 58.25 200 LEU A O 1
ATOM 1570 N N . LEU A 1 201 ? 35.260 -4.862 31.666 1.00 53.97 201 LEU A N 1
ATOM 1571 C CA . LEU A 1 201 ? 34.935 -5.129 30.255 1.00 53.97 201 LEU A CA 1
ATOM 1572 C C . LEU A 1 201 ? 33.466 -5.546 29.984 1.00 53.97 201 LEU A C 1
ATOM 1574 O O . LEU A 1 201 ? 32.887 -5.052 29.014 1.00 53.97 201 LEU A O 1
ATOM 1578 N N . PRO A 1 202 ? 32.816 -6.410 30.792 1.00 52.59 202 PRO A N 1
ATOM 1579 C CA . PRO A 1 202 ? 31.410 -6.766 30.571 1.00 52.59 202 PRO A CA 1
ATOM 1580 C C . PRO A 1 202 ? 30.434 -5.642 30.964 1.00 52.59 202 PRO A C 1
ATOM 1582 O O . PRO A 1 202 ? 29.321 -5.579 30.436 1.00 52.59 202 PRO A O 1
ATOM 1585 N N . LEU A 1 203 ? 30.851 -4.714 31.834 1.00 49.28 203 LEU A N 1
ATOM 1586 C CA . LEU A 1 203 ? 30.045 -3.552 32.219 1.00 49.28 203 LEU A CA 1
ATOM 1587 C C . LEU A 1 203 ? 29.972 -2.503 31.100 1.00 49.28 203 LEU A C 1
ATOM 1589 O O . LEU A 1 203 ? 28.944 -1.854 30.967 1.00 49.28 203 LEU A O 1
ATOM 1593 N N . THR A 1 204 ? 30.999 -2.367 30.254 1.00 47.41 204 THR A N 1
ATOM 1594 C CA . THR A 1 204 ? 31.003 -1.401 29.135 1.00 47.41 204 THR A CA 1
ATOM 1595 C C . THR A 1 204 ? 30.362 -1.944 27.853 1.00 47.41 204 THR A C 1
ATOM 1597 O O . THR A 1 204 ? 29.770 -1.178 27.094 1.00 47.41 204 THR A O 1
ATOM 1600 N N . LEU A 1 205 ? 30.398 -3.264 27.626 1.00 45.44 205 LEU A N 1
ATOM 1601 C CA . LEU A 1 205 ? 29.744 -3.915 26.478 1.00 45.44 205 LEU A CA 1
ATOM 1602 C C . LEU A 1 205 ? 28.210 -3.940 26.576 1.00 45.44 205 LEU A C 1
ATOM 1604 O O . LEU A 1 205 ? 27.532 -3.988 25.549 1.00 45.44 205 LEU A O 1
ATOM 1608 N N . SER A 1 206 ? 27.663 -3.837 27.788 1.00 41.62 206 SER A N 1
ATOM 1609 C CA . SER A 1 206 ? 26.214 -3.771 28.0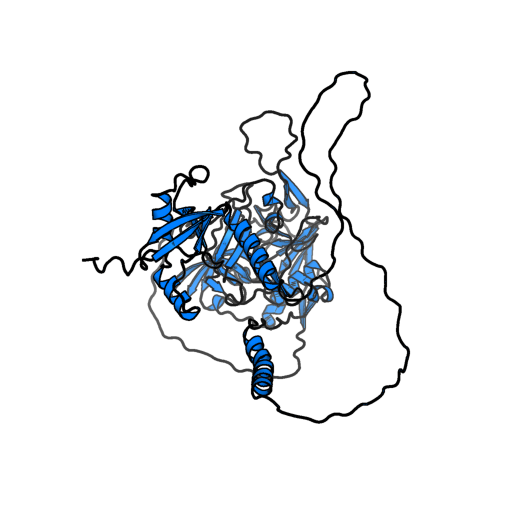25 1.00 41.62 206 SER A CA 1
ATOM 1610 C C . SER A 1 206 ? 25.586 -2.438 27.574 1.00 41.62 206 SER A C 1
ATOM 1612 O O . SER A 1 206 ? 24.379 -2.375 27.370 1.00 41.62 206 SER A O 1
ATOM 1614 N N . PHE A 1 207 ? 26.390 -1.387 27.354 1.00 43.00 207 PHE A N 1
ATOM 1615 C CA . PHE A 1 207 ? 25.927 -0.061 26.908 1.00 43.00 207 PHE A CA 1
ATOM 1616 C C . PHE A 1 207 ? 26.008 0.164 25.386 1.00 43.00 207 PHE A C 1
ATOM 1618 O O . PHE A 1 207 ? 25.645 1.236 24.908 1.00 43.00 207 PHE A O 1
ATOM 1625 N N . LEU A 1 208 ? 26.486 -0.820 24.610 1.00 42.19 208 LEU A N 1
ATOM 1626 C CA . LEU A 1 208 ? 26.635 -0.716 23.147 1.00 42.19 208 LEU A CA 1
ATOM 1627 C C . LEU A 1 208 ? 25.547 -1.450 22.350 1.00 42.19 208 LEU A C 1
ATOM 1629 O O . LEU A 1 208 ? 25.546 -1.361 21.120 1.00 42.19 208 LEU A O 1
ATOM 1633 N N . HIS A 1 209 ? 24.623 -2.152 23.011 1.00 38.31 209 HIS A N 1
ATOM 1634 C CA . HIS A 1 209 ? 23.434 -2.661 22.334 1.00 38.31 209 HIS A CA 1
ATOM 1635 C C . HIS A 1 209 ? 22.409 -1.530 22.197 1.00 38.31 209 HIS A C 1
ATOM 1637 O O . HIS A 1 209 ? 22.041 -0.931 23.210 1.00 38.31 209 HIS A O 1
ATOM 1643 N N . PRO A 1 210 ? 21.939 -1.208 20.975 1.00 46.84 210 PRO A N 1
ATOM 1644 C CA . PRO A 1 210 ? 20.763 -0.362 20.840 1.00 46.84 210 PRO A CA 1
ATOM 1645 C C . PRO A 1 210 ? 19.608 -1.012 21.620 1.00 46.84 210 PRO A C 1
ATOM 1647 O O . PRO A 1 210 ? 19.518 -2.244 21.625 1.00 46.84 210 PRO A O 1
ATOM 1650 N N . PRO A 1 211 ? 18.754 -0.226 22.300 1.00 47.41 211 PRO A N 1
ATOM 1651 C CA . PRO A 1 211 ? 17.613 -0.775 23.019 1.00 47.41 211 PRO A CA 1
ATOM 1652 C C . PRO A 1 211 ? 16.808 -1.649 22.057 1.00 47.41 211 PRO A C 1
ATOM 1654 O O . PRO A 1 211 ? 16.416 -1.201 20.978 1.00 47.41 211 PRO A O 1
ATOM 1657 N N . HIS A 1 212 ? 16.632 -2.923 22.411 1.00 50.78 212 HIS A N 1
ATOM 1658 C CA . HIS A 1 212 ? 15.801 -3.822 21.626 1.00 50.78 212 HIS A CA 1
ATOM 1659 C C . HIS A 1 212 ? 14.375 -3.259 21.620 1.00 50.78 212 HIS A C 1
ATOM 1661 O O . HIS A 1 212 ? 13.843 -2.993 22.702 1.00 50.78 212 HIS A O 1
ATOM 1667 N N . PRO A 1 213 ? 13.752 -3.060 20.444 1.00 54.50 213 PRO A N 1
ATOM 1668 C CA . PRO A 1 213 ? 12.372 -2.614 20.401 1.00 54.50 213 PRO A CA 1
ATOM 1669 C C . PRO A 1 213 ? 11.493 -3.660 21.109 1.00 54.50 213 PRO A C 1
ATOM 1671 O O . PRO A 1 213 ? 11.724 -4.866 20.930 1.00 54.50 213 PRO A O 1
ATOM 1674 N N . PRO A 1 214 ? 10.525 -3.227 21.936 1.00 54.97 214 PRO A N 1
ATOM 1675 C CA . PRO A 1 214 ? 9.660 -4.134 22.679 1.00 54.97 214 PRO A CA 1
ATOM 1676 C C . PRO A 1 214 ? 8.926 -5.083 21.725 1.00 54.97 214 PRO A C 1
ATOM 1678 O O . PRO A 1 214 ? 8.592 -4.720 20.595 1.00 54.97 214 PRO A O 1
ATOM 1681 N N . GLN A 1 215 ? 8.683 -6.319 22.171 1.00 57.97 215 GLN A N 1
ATOM 1682 C CA . GLN A 1 215 ? 7.891 -7.267 21.392 1.00 57.97 215 GLN A CA 1
ATOM 1683 C C . GLN A 1 215 ? 6.464 -6.732 21.254 1.00 57.97 215 GLN A C 1
ATOM 1685 O O . GLN A 1 215 ? 5.757 -6.553 22.242 1.00 57.97 215 GLN A O 1
ATOM 1690 N N . VAL A 1 216 ? 6.054 -6.454 20.017 1.00 67.75 216 VAL A N 1
ATOM 1691 C CA . VAL A 1 216 ? 4.697 -6.002 19.713 1.00 67.75 216 VAL A CA 1
ATOM 1692 C C . VAL A 1 216 ? 3.761 -7.204 19.794 1.00 67.75 216 VAL A C 1
ATOM 1694 O O . VAL A 1 216 ? 3.900 -8.148 19.015 1.00 67.75 216 VAL A O 1
ATOM 1697 N N . HIS A 1 217 ? 2.814 -7.172 20.731 1.00 77.50 217 HIS A N 1
ATOM 1698 C CA . HIS A 1 217 ? 1.791 -8.205 20.847 1.00 77.50 217 HIS A CA 1
ATOM 1699 C C . HIS A 1 217 ? 0.804 -8.095 19.676 1.00 77.50 217 HIS A C 1
ATOM 1701 O O . HIS A 1 217 ? 0.255 -7.025 19.406 1.00 77.50 217 HIS A O 1
ATOM 1707 N N . VAL A 1 218 ? 0.603 -9.201 18.956 1.00 79.38 218 VAL A N 1
ATOM 1708 C CA . VAL A 1 218 ? -0.364 -9.288 17.857 1.00 79.38 218 VAL A CA 1
ATOM 1709 C C . VAL A 1 218 ? -1.611 -10.002 18.384 1.00 79.38 218 VAL A C 1
ATOM 1711 O O . VAL A 1 218 ? -1.512 -11.182 18.728 1.00 79.38 218 VAL A O 1
ATOM 1714 N N . PRO A 1 219 ? -2.769 -9.322 18.438 1.00 83.88 219 PRO A N 1
ATOM 1715 C CA . PRO A 1 219 ? -3.991 -9.896 18.982 1.00 83.88 219 PRO A CA 1
ATOM 1716 C C . PRO A 1 219 ? -4.552 -11.003 18.089 1.00 83.88 219 PRO A C 1
ATOM 1718 O O . PRO A 1 219 ? -4.243 -11.119 16.897 1.00 83.88 219 PRO A O 1
ATOM 1721 N N . THR A 1 220 ? -5.435 -11.804 18.674 1.00 81.56 220 THR A N 1
ATOM 1722 C CA . THR A 1 220 ? -6.060 -12.936 17.995 1.00 81.56 220 THR A CA 1
ATOM 1723 C C . THR A 1 220 ? -7.357 -12.528 17.338 1.00 81.56 220 THR A C 1
ATOM 1725 O O . THR A 1 220 ? -8.268 -12.060 18.011 1.00 81.56 220 THR A O 1
ATOM 1728 N N . LEU A 1 221 ? -7.473 -12.779 16.035 1.00 84.25 221 LEU A N 1
ATOM 1729 C CA . LEU A 1 221 ? -8.732 -12.622 15.318 1.00 84.25 221 LEU A CA 1
ATOM 1730 C C . LEU A 1 221 ? -9.395 -13.977 15.097 1.00 84.25 221 LEU A C 1
ATOM 1732 O O . LEU A 1 221 ? -8.840 -14.843 14.413 1.00 84.25 221 LEU A O 1
ATOM 1736 N N . VAL A 1 222 ? -10.608 -14.127 15.623 1.00 87.38 222 VAL A N 1
ATOM 1737 C CA . VAL A 1 222 ? -11.440 -15.317 15.445 1.00 87.38 222 VAL A CA 1
ATOM 1738 C C . VAL A 1 222 ? -12.539 -15.013 14.423 1.00 87.38 222 VAL A C 1
ATOM 1740 O O . VAL A 1 222 ? -13.480 -14.272 14.707 1.00 87.38 222 VAL A O 1
ATOM 1743 N N . PRO A 1 223 ? -12.442 -15.541 13.192 1.00 89.81 223 PRO A N 1
ATOM 1744 C CA . PRO A 1 223 ? -13.456 -15.332 12.168 1.00 89.81 223 PRO A CA 1
ATOM 1745 C C . PRO A 1 223 ? -14.697 -16.186 12.453 1.00 89.81 223 PRO A C 1
ATOM 1747 O O . PRO A 1 223 ? -14.616 -17.407 12.601 1.00 89.81 223 PRO A O 1
ATOM 1750 N N . ARG A 1 224 ? -15.878 -15.566 12.436 1.00 92.69 224 ARG A N 1
ATOM 1751 C CA . ARG A 1 224 ? -17.158 -16.283 12.489 1.00 92.69 224 ARG A CA 1
ATOM 1752 C C . ARG A 1 224 ? -17.501 -16.912 11.135 1.00 92.69 224 ARG A C 1
ATOM 1754 O O . ARG A 1 224 ? -16.874 -16.644 10.109 1.00 92.69 224 ARG A O 1
ATOM 1761 N N . THR A 1 225 ? -18.543 -17.744 11.113 1.00 92.88 225 THR A N 1
ATOM 1762 C CA . THR A 1 225 ? -19.031 -18.349 9.864 1.00 92.88 225 THR A CA 1
ATOM 1763 C C . THR A 1 225 ? -19.488 -17.257 8.882 1.00 92.88 225 THR A C 1
ATOM 1765 O O . THR A 1 225 ? -20.309 -16.419 9.265 1.00 92.88 225 THR A O 1
ATOM 1768 N N . PRO A 1 226 ? -18.999 -17.247 7.624 1.00 96.06 226 PRO A N 1
ATOM 1769 C CA . PRO A 1 226 ? -19.381 -16.230 6.650 1.00 96.06 226 PRO A CA 1
ATOM 1770 C C . PRO A 1 226 ? -20.872 -16.284 6.305 1.00 96.06 226 PRO A C 1
ATOM 1772 O O . PRO A 1 226 ? -21.414 -17.352 6.014 1.00 96.06 226 PRO A O 1
ATOM 1775 N N . THR A 1 227 ? -21.525 -15.125 6.260 1.00 97.44 227 THR A N 1
ATOM 1776 C CA . THR A 1 227 ? -22.924 -14.982 5.847 1.00 97.44 227 THR A CA 1
ATOM 1777 C C . THR A 1 227 ? -23.013 -14.525 4.386 1.00 97.44 227 THR A C 1
ATOM 1779 O O . THR A 1 227 ? -22.306 -13.596 3.989 1.00 97.44 227 THR A O 1
ATOM 1782 N N . PRO A 1 228 ? -23.840 -15.157 3.533 1.00 97.62 228 PRO A N 1
ATOM 1783 C CA . PRO A 1 228 ? -24.016 -14.717 2.150 1.00 97.62 228 PRO A CA 1
ATOM 1784 C C . PRO A 1 228 ? -24.629 -13.315 2.054 1.00 97.62 228 PRO A C 1
ATOM 1786 O O . PRO A 1 228 ? -25.573 -12.990 2.768 1.00 97.62 228 PRO A O 1
ATOM 1789 N N . LEU A 1 229 ? -24.134 -12.511 1.113 1.00 96.19 229 LEU A N 1
ATOM 1790 C CA . LEU A 1 229 ? -24.682 -11.199 0.768 1.00 96.19 229 LEU A CA 1
ATOM 1791 C C . LEU A 1 229 ? -25.282 -11.200 -0.642 1.00 96.19 229 LEU A C 1
ATOM 1793 O O . LEU A 1 229 ? -24.988 -12.055 -1.484 1.00 96.19 229 LEU A O 1
ATOM 1797 N N . THR A 1 230 ? -26.074 -10.170 -0.938 1.00 94.25 230 THR A N 1
ATOM 1798 C CA . THR A 1 230 ? -26.534 -9.890 -2.300 1.00 94.25 230 THR A CA 1
ATOM 1799 C C . THR A 1 230 ? -25.340 -9.674 -3.230 1.00 94.25 230 THR A C 1
ATOM 1801 O O . THR A 1 230 ? -24.410 -8.930 -2.910 1.00 94.25 230 THR A O 1
ATOM 1804 N N . ARG A 1 231 ? -25.382 -10.295 -4.416 1.00 94.31 231 ARG A N 1
ATOM 1805 C CA . ARG A 1 231 ? -24.336 -10.147 -5.441 1.00 94.31 231 ARG A CA 1
ATOM 1806 C C . ARG A 1 231 ? -24.072 -8.674 -5.764 1.00 94.31 231 ARG A C 1
ATOM 1808 O O . ARG A 1 231 ? -25.008 -7.878 -5.855 1.00 94.31 231 ARG A O 1
ATOM 1815 N N . SER A 1 232 ? -22.798 -8.331 -5.970 1.00 93.19 232 SER A N 1
ATOM 1816 C CA . SER A 1 232 ? -22.409 -6.982 -6.403 1.00 93.19 232 SER A CA 1
ATOM 1817 C C . SER A 1 232 ? -23.021 -6.671 -7.767 1.00 93.19 232 SER A C 1
ATOM 1819 O O . SER A 1 232 ? -23.062 -7.527 -8.657 1.00 93.19 232 SER A O 1
ATOM 1821 N N . ARG A 1 233 ? -23.467 -5.425 -7.942 1.00 93.75 233 ARG A N 1
ATOM 1822 C CA . ARG A 1 233 ? -23.892 -4.906 -9.249 1.00 93.75 233 ARG A CA 1
ATOM 1823 C C . ARG A 1 233 ? -22.710 -4.367 -10.050 1.00 93.75 233 ARG A C 1
ATOM 1825 O O . ARG A 1 233 ? -22.860 -4.092 -11.239 1.00 93.75 233 ARG A O 1
ATOM 1832 N N . PHE A 1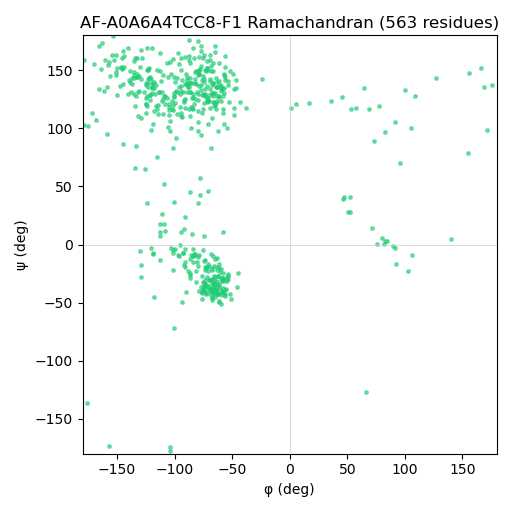 234 ? -21.546 -4.264 -9.416 1.00 94.12 234 PHE A N 1
ATOM 1833 C CA . PHE A 1 234 ? -20.337 -3.656 -9.937 1.00 94.12 234 PHE A CA 1
ATOM 1834 C C . PHE A 1 234 ? -20.592 -2.238 -10.460 1.00 94.12 234 PHE A C 1
ATOM 1836 O O . PHE A 1 234 ? -20.130 -1.882 -11.545 1.00 94.12 234 PHE A O 1
ATOM 1843 N N . SER A 1 235 ? -21.396 -1.444 -9.746 1.00 93.69 235 SER A N 1
ATOM 1844 C CA . SER A 1 235 ? -21.806 -0.115 -10.215 1.00 93.69 235 SER A CA 1
ATOM 1845 C C . SER A 1 235 ? -20.753 0.970 -9.996 1.00 93.69 235 SER A C 1
ATOM 1847 O O . SER A 1 235 ? -20.820 2.005 -10.663 1.00 93.69 235 SER A O 1
ATOM 1849 N N . ALA A 1 236 ? -19.784 0.739 -9.110 1.00 90.94 236 ALA A N 1
ATOM 1850 C CA . ALA A 1 236 ? -18.808 1.746 -8.718 1.00 90.94 236 ALA A CA 1
ATOM 1851 C C . ALA A 1 236 ? -17.733 2.006 -9.788 1.00 90.94 236 ALA A C 1
ATOM 1853 O O . ALA A 1 236 ? -17.494 1.202 -10.701 1.00 90.94 236 ALA A O 1
ATOM 1854 N N . GLN A 1 237 ? -17.037 3.131 -9.641 1.00 88.19 237 GLN A N 1
ATOM 1855 C CA . GLN A 1 237 ? -15.898 3.522 -10.468 1.00 88.19 237 GLN A CA 1
ATOM 1856 C C . GLN A 1 237 ? -14.647 3.625 -9.592 1.00 88.19 237 GLN A C 1
ATOM 1858 O O . GLN A 1 237 ? -14.719 4.121 -8.474 1.00 88.19 237 GLN A O 1
ATOM 1863 N N . ALA A 1 238 ? -13.499 3.167 -10.097 1.00 81.44 238 ALA A N 1
ATOM 1864 C CA . ALA A 1 238 ? -12.238 3.313 -9.374 1.00 81.44 238 ALA A CA 1
ATOM 1865 C C . ALA A 1 238 ? -11.854 4.797 -9.286 1.00 81.44 238 ALA A C 1
ATOM 1867 O O . ALA A 1 238 ? -11.733 5.467 -10.316 1.00 81.44 238 ALA A O 1
ATOM 1868 N N . HIS A 1 239 ? -11.672 5.294 -8.064 1.00 82.44 239 HIS A N 1
ATOM 1869 C CA . HIS A 1 239 ? -11.330 6.685 -7.796 1.00 82.44 239 HIS A CA 1
ATOM 1870 C C . HIS A 1 239 ? -9.824 6.816 -7.560 1.00 82.44 239 HIS A C 1
ATOM 1872 O O . HIS A 1 239 ? -9.347 6.630 -6.451 1.00 82.44 239 HIS A O 1
ATOM 1878 N N . LEU A 1 240 ? -9.063 7.090 -8.623 1.00 83.00 240 LEU A N 1
ATOM 1879 C CA . LEU A 1 240 ? -7.592 7.101 -8.565 1.00 83.00 240 LEU A CA 1
ATOM 1880 C C . LEU A 1 240 ? -6.999 8.332 -7.860 1.00 83.00 240 LEU A C 1
ATOM 1882 O O . LEU A 1 240 ? -5.803 8.339 -7.588 1.00 83.00 240 LEU A O 1
ATOM 1886 N N . ASP A 1 241 ? -7.799 9.373 -7.630 1.00 82.56 241 ASP A N 1
ATOM 1887 C CA . ASP A 1 241 ? -7.387 10.607 -6.954 1.00 82.56 241 ASP A CA 1
ATOM 1888 C C . ASP A 1 241 ? -8.155 10.757 -5.641 1.00 82.56 241 ASP A C 1
ATOM 1890 O O . ASP A 1 241 ? -9.134 11.489 -5.554 1.00 82.56 241 ASP A O 1
ATOM 1894 N N . PHE A 1 242 ? -7.780 9.982 -4.630 1.00 85.06 242 PHE A N 1
ATOM 1895 C CA . PHE A 1 242 ? -8.492 9.952 -3.358 1.00 85.06 242 PHE A CA 1
ATOM 1896 C C . PHE A 1 242 ? -8.016 11.083 -2.435 1.00 85.06 242 PHE A C 1
ATOM 1898 O O . PHE A 1 242 ? -6.845 11.128 -2.065 1.00 85.06 242 PHE A O 1
ATOM 1905 N N . THR A 1 243 ? -8.925 12.005 -2.095 1.00 87.31 243 THR A N 1
ATOM 1906 C CA . THR A 1 243 ? -8.673 13.129 -1.181 1.00 87.31 243 THR A CA 1
ATOM 1907 C C . THR A 1 243 ? -9.709 13.160 -0.060 1.00 87.31 243 THR A C 1
ATOM 1909 O O . THR A 1 243 ? -10.910 13.129 -0.336 1.00 87.31 243 THR A O 1
ATOM 1912 N N . THR A 1 244 ? -9.253 13.279 1.184 1.00 87.19 244 THR A N 1
ATOM 1913 C CA . THR A 1 244 ? -10.090 13.433 2.386 1.00 87.19 244 THR A CA 1
ATOM 1914 C C . THR A 1 244 ? -9.717 14.696 3.163 1.00 87.19 244 THR A C 1
ATOM 1916 O O . THR A 1 244 ? -8.725 15.371 2.873 1.00 87.19 244 THR A O 1
ATOM 1919 N N . HIS A 1 245 ? -10.551 15.043 4.139 1.00 88.00 245 HIS A N 1
ATOM 1920 C CA . HIS A 1 245 ? -10.300 16.114 5.094 1.00 88.00 245 HIS A CA 1
ATOM 1921 C C . HIS A 1 245 ? -10.417 15.531 6.499 1.00 88.00 245 HIS A C 1
ATOM 1923 O O . HIS A 1 245 ? -11.325 14.745 6.753 1.00 88.00 245 HIS A O 1
ATOM 1929 N N . CYS A 1 246 ? -9.508 15.905 7.386 1.00 86.44 246 CYS A N 1
ATOM 1930 C CA . CYS A 1 246 ? -9.460 15.451 8.762 1.00 86.44 246 CYS A CA 1
ATOM 1931 C C . CYS A 1 246 ? -9.156 16.641 9.678 1.00 86.44 246 CYS A C 1
ATOM 1933 O O . CYS A 1 246 ? -8.342 17.496 9.351 1.00 86.44 246 CYS A O 1
ATOM 1935 N N . ASN A 1 247 ? -9.842 16.719 10.813 1.00 87.12 247 ASN A N 1
ATOM 1936 C CA . ASN A 1 247 ? -9.590 17.683 11.877 1.00 87.12 247 ASN A CA 1
ATOM 1937 C C . ASN A 1 247 ? -8.856 17.020 13.064 1.00 87.12 247 ASN A C 1
ATOM 1939 O O . ASN A 1 247 ? -8.585 15.818 13.067 1.00 87.12 247 ASN A O 1
ATOM 1943 N N . SER A 1 248 ? -8.608 17.780 14.130 1.00 83.94 248 SER A N 1
ATOM 1944 C CA . SER A 1 248 ? -8.004 17.252 15.364 1.00 83.94 248 SER A CA 1
ATOM 1945 C C . SER A 1 248 ? -8.741 16.043 15.965 1.00 83.94 248 SER A C 1
ATOM 1947 O O . SER A 1 248 ? -8.104 15.184 16.572 1.00 83.94 248 SER A O 1
ATOM 1949 N N . SER A 1 249 ? -10.062 15.927 15.771 1.00 83.19 249 SER A N 1
ATOM 1950 C CA . SER A 1 249 ? -10.850 14.819 16.326 1.00 83.19 249 SER A CA 1
ATOM 1951 C C . SER A 1 249 ? -10.601 13.474 15.644 1.00 83.19 249 SER A C 1
ATOM 1953 O O . SER A 1 249 ? -10.602 12.464 16.339 1.00 83.19 249 SER A O 1
ATOM 1955 N N . CYS A 1 250 ? -10.359 13.435 14.327 1.00 81.62 250 CYS A N 1
ATOM 1956 C CA . CYS A 1 250 ? -9.965 12.194 13.646 1.00 81.62 250 CYS A CA 1
ATOM 1957 C C . CYS A 1 250 ? -8.471 11.918 13.800 1.00 81.62 250 CYS A C 1
ATOM 1959 O O . CYS A 1 250 ? -8.086 10.761 13.907 1.00 81.62 250 CYS A O 1
ATOM 1961 N N . PHE A 1 251 ? -7.638 12.958 13.882 1.00 83.25 251 PHE A N 1
ATOM 1962 C CA . PHE A 1 251 ? -6.197 12.794 14.055 1.00 83.25 251 PHE A CA 1
ATOM 1963 C C . PHE A 1 251 ? -5.828 12.162 15.403 1.00 83.25 251 PHE A C 1
ATOM 1965 O O . PHE A 1 251 ? -5.026 11.233 15.451 1.00 83.25 251 PHE A O 1
ATOM 1972 N N . HIS A 1 252 ? -6.449 12.627 16.491 1.00 79.81 252 HIS A N 1
ATOM 1973 C CA . HIS A 1 252 ? -6.237 12.093 17.841 1.00 79.81 252 HIS A CA 1
ATOM 1974 C C . HIS A 1 252 ? -7.224 10.985 18.218 1.00 79.81 252 HIS A C 1
ATOM 1976 O O . HIS A 1 252 ? -7.356 10.656 19.400 1.00 79.81 252 HIS A O 1
ATOM 1982 N N . ARG A 1 253 ? -7.962 10.430 17.252 1.00 70.50 253 ARG A N 1
ATOM 1983 C CA . ARG A 1 253 ? -8.947 9.397 17.553 1.00 70.50 253 ARG A CA 1
ATOM 1984 C C . ARG A 1 253 ? -8.229 8.134 18.023 1.00 70.50 253 ARG A C 1
ATOM 1986 O O . ARG A 1 253 ? -7.595 7.451 17.231 1.00 70.50 253 ARG A O 1
ATOM 1993 N N . GLY A 1 254 ? -8.349 7.827 19.312 1.00 61.72 254 GLY A N 1
ATOM 1994 C CA . GLY A 1 254 ? -8.038 6.501 19.837 1.00 61.72 254 GLY A CA 1
ATOM 1995 C C . GLY A 1 254 ? -9.113 5.497 19.425 1.00 61.72 254 GLY A C 1
ATOM 1996 O O . GLY A 1 254 ? -10.283 5.860 19.252 1.00 61.72 254 GLY A O 1
ATOM 1997 N N . GLU A 1 255 ? -8.724 4.238 19.255 1.00 61.25 255 GLU A N 1
ATOM 1998 C CA . GLU A 1 255 ? -9.662 3.157 18.964 1.00 61.25 255 GLU A CA 1
ATOM 1999 C C . GLU A 1 255 ? -10.561 2.910 20.197 1.00 61.25 255 GLU A C 1
ATOM 2001 O O . GLU A 1 255 ? -10.074 2.805 21.319 1.00 61.25 255 GLU A O 1
ATOM 2006 N N . GLN A 1 256 ? -11.886 2.875 20.013 1.00 59.72 256 GLN A N 1
ATOM 2007 C CA . GLN A 1 256 ? -12.818 2.343 21.018 1.00 59.72 256 GLN A CA 1
ATOM 2008 C C . GLN A 1 256 ? -13.101 0.880 20.657 1.00 59.72 256 GLN A C 1
ATOM 2010 O O . GLN A 1 256 ? -13.631 0.614 19.574 1.00 59.72 256 GLN A O 1
ATOM 2015 N N . ASP A 1 257 ? -12.752 -0.049 21.551 1.00 56.34 257 ASP A N 1
ATOM 2016 C CA . ASP A 1 257 ? -12.684 -1.498 21.284 1.00 56.34 257 ASP A CA 1
ATOM 2017 C C . ASP A 1 257 ? -13.985 -2.119 20.742 1.00 56.34 257 ASP A C 1
ATOM 2019 O O . ASP A 1 257 ? -13.953 -2.955 19.832 1.00 56.34 257 ASP A O 1
ATOM 2023 N N . GLU A 1 258 ? -15.150 -1.680 21.232 1.00 57.22 258 GLU A N 1
ATOM 2024 C CA . GLU A 1 258 ? -16.445 -2.235 20.806 1.00 57.22 258 GLU A CA 1
ATOM 2025 C C . GLU A 1 258 ? -16.796 -1.891 19.344 1.00 57.22 258 GLU A C 1
ATOM 2027 O O . GLU A 1 258 ? -17.370 -2.713 18.628 1.00 57.22 258 GLU A O 1
ATOM 2032 N N . GLU A 1 259 ? -16.417 -0.704 18.855 1.00 68.44 259 GLU A N 1
ATOM 2033 C CA . GLU A 1 259 ? -16.668 -0.289 17.463 1.00 68.44 259 GLU A CA 1
ATOM 2034 C C . GLU A 1 259 ? -15.617 -0.872 16.498 1.00 68.44 259 GLU A C 1
ATOM 2036 O O . GLU A 1 259 ? -15.851 -1.005 15.294 1.00 68.44 259 GLU A O 1
ATOM 2041 N N . LEU A 1 260 ? -14.440 -1.221 17.020 1.00 76.19 260 LEU A N 1
ATOM 2042 C CA . LEU A 1 260 ? -13.290 -1.673 16.245 1.00 76.19 260 LEU A CA 1
ATOM 2043 C C . LEU A 1 260 ? -13.473 -3.090 15.699 1.00 76.19 260 LEU A C 1
ATOM 2045 O O . LEU A 1 260 ? -13.215 -3.345 14.521 1.00 76.19 260 LEU A O 1
ATOM 2049 N N . THR A 1 261 ? -13.996 -3.990 16.529 1.00 80.88 261 THR A N 1
ATOM 2050 C CA . THR A 1 261 ? -14.287 -5.379 16.147 1.00 80.88 261 THR A CA 1
ATOM 2051 C C . THR A 1 261 ? -15.265 -5.439 14.969 1.00 80.88 261 THR A C 1
ATOM 2053 O O . THR A 1 261 ? -15.055 -6.178 14.003 1.00 80.88 261 THR A O 1
ATOM 2056 N N . ASP A 1 262 ? -16.289 -4.579 14.975 1.00 86.69 262 ASP A N 1
ATOM 2057 C CA . ASP A 1 262 ? -17.225 -4.466 13.858 1.00 86.69 262 ASP A CA 1
ATOM 2058 C C . ASP A 1 262 ? -16.540 -3.941 12.586 1.00 86.69 262 ASP A C 1
ATOM 2060 O O . ASP A 1 262 ? -16.730 -4.495 11.504 1.00 86.69 262 ASP A O 1
ATOM 2064 N N . LYS A 1 263 ? -15.665 -2.935 12.695 1.00 89.50 263 LYS A N 1
ATOM 2065 C CA . LYS A 1 263 ? -14.896 -2.403 11.552 1.00 89.50 263 LYS A CA 1
ATOM 2066 C C . LYS A 1 263 ? -13.915 -3.426 10.961 1.00 89.50 263 LYS A C 1
ATOM 2068 O O . LYS A 1 263 ? -13.644 -3.373 9.756 1.00 89.50 263 LYS A O 1
ATOM 2073 N N . LEU A 1 264 ? -13.435 -4.373 11.772 1.00 91.75 264 LEU A N 1
ATOM 2074 C CA . LEU A 1 264 ? -12.591 -5.504 11.365 1.00 91.75 264 LEU A CA 1
ATOM 2075 C C . LEU A 1 264 ? -13.375 -6.700 10.808 1.00 91.75 264 LEU A C 1
ATOM 2077 O O . LEU A 1 264 ? -12.765 -7.610 10.234 1.00 91.75 264 LEU A O 1
ATOM 2081 N N . ALA A 1 265 ? -14.709 -6.711 10.886 1.00 94.56 265 ALA A N 1
ATOM 2082 C CA . ALA A 1 265 ? -15.484 -7.578 10.008 1.00 94.56 265 ALA A CA 1
ATOM 2083 C C . ALA A 1 265 ? -15.115 -7.259 8.555 1.00 94.56 265 ALA A C 1
ATOM 2085 O O . ALA A 1 265 ? -14.680 -6.155 8.233 1.00 94.56 265 ALA A O 1
ATOM 2086 N N . PHE A 1 266 ? -15.247 -8.213 7.647 1.00 96.38 266 PHE A N 1
ATOM 2087 C CA . PHE A 1 266 ? -14.811 -7.987 6.276 1.00 96.38 266 PHE A CA 1
ATOM 2088 C C . PHE A 1 266 ? -15.676 -8.714 5.278 1.00 96.38 266 PHE A C 1
ATOM 2090 O O . PHE A 1 266 ? -16.264 -9.766 5.536 1.00 96.38 266 PHE A O 1
ATOM 2097 N N . GLU A 1 267 ? -15.713 -8.142 4.091 1.00 97.25 267 GLU A N 1
ATOM 2098 C CA . GLU A 1 267 ? -16.398 -8.730 2.976 1.00 97.25 267 GLU A CA 1
ATOM 2099 C C . GLU A 1 267 ? -15.431 -9.491 2.078 1.00 97.25 267 GLU A C 1
ATOM 2101 O O . GLU A 1 267 ? -14.295 -9.075 1.858 1.00 97.25 267 GLU A O 1
ATOM 2106 N N . THR A 1 268 ? -15.896 -10.611 1.538 1.00 97.62 268 THR A N 1
ATOM 2107 C CA . THR A 1 268 ? -15.188 -11.391 0.531 1.00 97.62 268 THR A CA 1
ATOM 2108 C C . THR A 1 268 ? -15.977 -11.404 -0.773 1.00 97.62 268 THR A C 1
ATOM 2110 O O . THR A 1 268 ? -17.083 -11.940 -0.824 1.00 97.62 268 THR A O 1
ATOM 2113 N N . LEU A 1 269 ? -15.382 -10.876 -1.843 1.00 97.75 269 LEU A N 1
ATOM 2114 C CA . LEU A 1 269 ? -15.871 -10.997 -3.215 1.00 97.75 269 LEU A CA 1
ATOM 2115 C C . LEU A 1 269 ? -15.175 -12.161 -3.924 1.00 97.75 269 LEU A C 1
ATOM 2117 O O . LEU A 1 269 ? -13.944 -12.237 -3.975 1.00 97.75 269 LEU A O 1
ATOM 2121 N N . TYR A 1 270 ? -15.966 -13.033 -4.540 1.00 95.50 270 TYR A N 1
ATOM 2122 C CA . TYR A 1 270 ? -15.491 -14.192 -5.291 1.00 95.50 270 TYR A CA 1
ATOM 2123 C C . TYR A 1 270 ? -15.524 -13.935 -6.803 1.00 95.50 270 TYR A C 1
ATOM 2125 O O . TYR A 1 270 ? -16.263 -13.085 -7.304 1.00 95.50 270 TYR A O 1
ATOM 2133 N N . ALA A 1 271 ? -14.743 -14.708 -7.563 1.00 88.94 271 ALA A N 1
ATOM 2134 C CA . ALA A 1 271 ? -14.659 -14.585 -9.022 1.00 88.94 271 ALA A CA 1
ATOM 2135 C C . ALA A 1 271 ? -15.995 -14.805 -9.770 1.00 88.94 271 ALA A C 1
ATOM 2137 O O . ALA A 1 271 ? -16.134 -14.367 -10.914 1.00 88.94 271 ALA A O 1
ATOM 2138 N N . ASP A 1 272 ? -16.971 -15.479 -9.157 1.00 90.25 272 ASP A N 1
ATOM 2139 C CA . ASP A 1 272 ? -18.322 -15.672 -9.701 1.00 90.25 272 ASP A CA 1
ATOM 2140 C C . ASP A 1 272 ? -19.271 -14.487 -9.412 1.00 90.25 272 ASP A C 1
ATOM 2142 O O . ASP A 1 272 ? -20.402 -14.460 -9.901 1.00 90.25 272 ASP A O 1
ATOM 2146 N N . GLY A 1 273 ? -18.803 -13.489 -8.656 1.00 90.50 273 GLY A N 1
ATOM 2147 C CA . GLY A 1 273 ? -19.563 -12.315 -8.233 1.00 90.50 273 GLY A CA 1
ATOM 2148 C C . GLY A 1 273 ? -20.408 -12.524 -6.974 1.00 90.50 273 GLY A C 1
ATOM 2149 O O . GLY A 1 273 ? -21.132 -11.604 -6.584 1.00 90.50 273 GLY A O 1
ATOM 2150 N N . SER A 1 274 ? -20.346 -13.704 -6.345 1.00 94.88 274 SER A N 1
ATOM 2151 C CA . SER A 1 274 ? -20.914 -13.912 -5.012 1.00 94.88 274 SER A CA 1
ATOM 2152 C C . SER A 1 274 ? -20.124 -13.138 -3.954 1.00 94.88 274 SER A C 1
ATOM 2154 O O . SER A 1 274 ? -18.945 -12.815 -4.143 1.00 94.88 274 SER A O 1
ATOM 2156 N N . ARG A 1 275 ? -20.809 -12.793 -2.861 1.00 96.62 275 ARG A N 1
ATOM 2157 C CA . ARG A 1 275 ? -20.270 -12.015 -1.745 1.00 96.62 275 ARG A CA 1
ATOM 2158 C C . ARG A 1 275 ? -20.633 -12.680 -0.431 1.00 96.62 275 ARG A C 1
ATOM 2160 O O . ARG A 1 275 ? -21.740 -13.203 -0.299 1.00 96.62 275 ARG A O 1
ATOM 2167 N N . THR A 1 276 ? -19.729 -12.609 0.535 1.00 97.56 276 THR A N 1
ATOM 2168 C CA . THR A 1 276 ? -19.994 -13.021 1.916 1.00 97.56 276 THR A CA 1
ATOM 2169 C C . THR A 1 276 ? -19.454 -11.990 2.893 1.00 97.56 276 THR A C 1
ATOM 2171 O O . THR A 1 276 ? -18.392 -11.420 2.647 1.00 97.56 276 THR A O 1
ATOM 2174 N N . LEU A 1 277 ? -20.142 -11.794 4.012 1.00 97.06 277 LEU A N 1
ATOM 2175 C CA . LEU A 1 277 ? -19.665 -11.021 5.152 1.00 97.06 277 LEU A CA 1
ATOM 2176 C C . LEU A 1 277 ? -19.151 -11.973 6.231 1.00 97.06 277 LEU A C 1
ATOM 2178 O O . LEU A 1 277 ? -19.854 -12.899 6.628 1.00 97.06 277 LEU A O 1
ATOM 2182 N N . THR A 1 278 ? -17.953 -11.720 6.733 1.00 96.00 278 THR A N 1
ATOM 2183 C CA . THR A 1 278 ? -17.368 -12.457 7.851 1.00 96.00 278 THR A CA 1
ATOM 2184 C C . THR A 1 278 ? -17.210 -11.504 9.024 1.00 96.00 278 THR A C 1
ATOM 2186 O O . THR A 1 278 ? -16.409 -10.573 8.956 1.00 96.00 278 THR A O 1
ATOM 2189 N N . ALA A 1 279 ? -17.986 -11.726 10.085 1.00 94.38 279 ALA A N 1
ATOM 2190 C CA . ALA A 1 279 ? -17.760 -11.072 11.370 1.00 94.38 279 ALA A CA 1
ATOM 2191 C C . ALA A 1 279 ? -16.509 -11.659 12.038 1.00 94.38 279 ALA A C 1
ATOM 2193 O O . ALA A 1 279 ? -16.157 -12.815 11.789 1.00 94.38 279 ALA A O 1
ATOM 2194 N N . VAL A 1 280 ? -15.841 -10.859 12.856 1.00 91.38 280 VAL A N 1
ATOM 2195 C CA . VAL A 1 280 ? -14.598 -11.223 13.536 1.00 91.38 280 VAL A CA 1
ATOM 2196 C C . VAL A 1 280 ? -14.768 -10.897 15.010 1.00 91.38 280 VAL A C 1
ATOM 2198 O O . VAL A 1 280 ? -15.401 -9.897 15.313 1.00 91.38 280 VAL A O 1
ATOM 2201 N N . ASP A 1 281 ? -14.220 -11.733 15.882 1.00 88.56 281 ASP A N 1
ATOM 2202 C CA . ASP A 1 281 ? -14.053 -11.455 17.308 1.00 88.56 281 ASP A CA 1
ATOM 2203 C C . ASP A 1 281 ? -12.564 -11.258 17.609 1.00 88.56 281 ASP A C 1
ATOM 2205 O O . ASP A 1 281 ? -11.715 -11.891 16.970 1.00 88.56 281 ASP A O 1
ATOM 2209 N N . VAL A 1 282 ? -12.246 -10.374 18.554 1.00 84.38 282 VAL A N 1
ATOM 2210 C CA . VAL A 1 282 ? -10.877 -10.153 19.032 1.00 84.38 282 VAL A CA 1
ATOM 2211 C C . VAL A 1 282 ? -10.749 -10.812 20.401 1.00 84.38 282 VAL A C 1
ATOM 2213 O O . VAL A 1 282 ? -11.433 -10.413 21.336 1.00 84.38 282 VAL A O 1
ATOM 2216 N N . GLU A 1 283 ? -9.895 -11.826 20.518 1.00 79.44 283 GLU A N 1
ATOM 2217 C CA . GLU A 1 283 ? -9.545 -12.411 21.816 1.00 79.44 283 GLU A CA 1
ATOM 2218 C C . GLU A 1 283 ? -8.261 -11.734 22.317 1.00 79.44 283 GLU A C 1
ATOM 2220 O O . GLU A 1 283 ? -7.193 -11.882 21.710 1.00 79.44 283 GLU A O 1
ATOM 2225 N N . SER A 1 284 ? -8.369 -10.969 23.404 1.00 59.78 284 SER A N 1
ATOM 2226 C CA . SER A 1 284 ? -7.235 -10.511 24.210 1.00 59.78 284 SER A CA 1
ATOM 2227 C C . SER A 1 284 ? -6.952 -11.550 25.294 1.00 59.78 284 SER A C 1
ATOM 2229 O O . SER A 1 284 ? -7.864 -11.966 26.002 1.00 59.78 284 SER A O 1
ATOM 2231 N N . GLU A 1 285 ? -5.694 -11.963 25.455 1.00 53.81 285 GLU A N 1
ATOM 2232 C CA . GLU A 1 285 ? -5.281 -12.880 26.535 1.00 53.81 285 GLU A CA 1
ATOM 2233 C C . GLU A 1 285 ? -5.223 -12.176 27.917 1.00 53.81 285 GLU A C 1
ATOM 2235 O O . GLU A 1 285 ? -4.839 -12.791 28.908 1.00 53.81 285 GLU A O 1
ATOM 2240 N N . ASP A 1 286 ? -5.676 -10.917 27.999 1.00 45.97 286 ASP A N 1
ATOM 2241 C CA . ASP A 1 286 ? -5.546 -10.011 29.150 1.00 45.97 286 ASP A CA 1
ATOM 2242 C C . ASP A 1 286 ? -6.813 -9.893 30.026 1.00 45.97 286 ASP A C 1
ATOM 2244 O O . ASP A 1 286 ? -7.085 -8.839 30.598 1.00 45.97 286 ASP A O 1
ATOM 2248 N N . ASP A 1 287 ? -7.567 -10.978 30.225 1.00 37.62 287 ASP A N 1
ATOM 2249 C CA . ASP A 1 287 ? -8.565 -11.057 31.314 1.00 37.62 287 ASP A CA 1
ATOM 2250 C C . ASP A 1 287 ? -7.909 -11.368 32.683 1.00 37.62 287 ASP A C 1
ATOM 2252 O O . ASP A 1 287 ? -8.479 -12.071 33.517 1.00 37.62 287 ASP A O 1
ATOM 2256 N N . LEU A 1 288 ? -6.699 -10.847 32.943 1.00 37.91 288 LEU A N 1
ATOM 2257 C CA . LEU A 1 288 ? -6.030 -10.891 34.252 1.00 37.91 288 LEU A CA 1
ATOM 2258 C C . LEU A 1 288 ? -5.211 -9.606 34.527 1.00 37.91 288 LEU A C 1
ATOM 2260 O O . LEU A 1 288 ? -4.012 -9.553 34.287 1.00 37.91 288 LEU A O 1
ATOM 2264 N N . GLU A 1 289 ? -5.919 -8.609 35.074 1.00 35.19 289 GLU A N 1
ATOM 2265 C CA . GLU A 1 289 ? -5.519 -7.467 35.931 1.00 35.19 289 GLU A CA 1
ATOM 2266 C C . GLU A 1 289 ? -4.277 -6.594 35.612 1.00 35.19 289 GLU A C 1
ATOM 2268 O O . GLU A 1 289 ? -3.137 -7.048 35.666 1.00 35.19 289 GLU A O 1
ATOM 2273 N N . GLY A 1 290 ? -4.487 -5.261 35.552 1.00 29.09 290 GLY A N 1
ATOM 2274 C CA . GLY A 1 290 ? -3.478 -4.293 36.029 1.00 29.09 290 GLY A CA 1
ATOM 2275 C C . GLY A 1 290 ? -3.463 -2.871 35.437 1.00 29.09 290 GLY A C 1
ATOM 2276 O O . GLY A 1 290 ? -2.601 -2.558 34.629 1.00 29.09 290 GLY A O 1
ATOM 2277 N N . ASP A 1 291 ? -4.376 -2.010 35.904 1.00 32.31 291 ASP A N 1
ATOM 2278 C CA . ASP A 1 291 ? -4.361 -0.526 35.991 1.00 32.31 291 ASP A CA 1
ATOM 2279 C C . ASP A 1 291 ? -3.127 0.262 35.458 1.00 32.31 291 ASP A C 1
ATOM 2281 O O . ASP A 1 291 ? -2.058 0.221 36.068 1.00 32.31 291 ASP A O 1
ATOM 2285 N N . VAL A 1 292 ? -3.299 1.122 34.432 1.00 29.36 292 VAL A N 1
ATOM 2286 C CA . VAL A 1 292 ? -2.452 2.323 34.229 1.00 29.36 292 VAL A CA 1
ATOM 2287 C C . VAL A 1 292 ? -3.284 3.524 33.748 1.00 29.36 292 VAL A C 1
ATOM 2289 O O . VAL A 1 292 ? -4.063 3.463 32.801 1.00 29.36 292 VAL A O 1
ATOM 2292 N N . ARG A 1 293 ? -3.088 4.638 34.456 1.00 30.17 293 ARG A N 1
ATOM 2293 C CA . ARG A 1 293 ? -3.912 5.850 34.518 1.00 30.17 293 ARG A CA 1
ATOM 2294 C C . ARG A 1 293 ? -3.768 6.812 33.331 1.00 30.17 293 ARG A C 1
ATOM 2296 O O . ARG A 1 293 ? -2.693 6.985 32.766 1.00 30.17 293 ARG A O 1
ATOM 2303 N N . LEU A 1 294 ? -4.876 7.523 33.088 1.00 34.31 294 LEU A N 1
ATOM 2304 C CA . LEU A 1 294 ? -5.045 8.717 32.251 1.00 34.31 294 LEU A CA 1
ATOM 2305 C C . LEU A 1 294 ? -3.971 9.797 32.472 1.00 34.31 294 LEU A C 1
ATOM 2307 O O . LEU A 1 294 ? -3.712 10.184 33.611 1.00 34.31 294 LEU A O 1
ATOM 2311 N N . PHE A 1 295 ? -3.554 10.442 31.378 1.00 28.20 295 PHE A N 1
ATOM 2312 C CA . PHE A 1 295 ? -3.083 11.829 31.405 1.00 28.20 295 PHE A CA 1
ATOM 2313 C C . PHE A 1 295 ? -3.801 12.668 30.342 1.00 28.20 295 PHE A C 1
ATOM 2315 O O . PHE A 1 295 ? -3.583 12.522 29.143 1.00 28.20 295 PHE A O 1
ATOM 2322 N N . ALA A 1 296 ? -4.676 13.551 30.823 1.00 25.25 296 ALA A N 1
ATOM 2323 C CA . ALA A 1 296 ? -5.280 14.641 30.072 1.00 25.25 296 ALA A CA 1
ATOM 2324 C C . ALA A 1 296 ? -4.361 15.873 30.125 1.00 25.25 296 ALA A C 1
ATOM 2326 O O . ALA A 1 296 ? -3.853 16.203 31.197 1.00 25.25 296 ALA A O 1
ATOM 2327 N N . TYR A 1 297 ? -4.210 16.588 29.007 1.00 27.98 297 TYR A N 1
ATOM 2328 C CA . TYR A 1 297 ? -3.613 17.925 28.981 1.00 27.98 297 TYR A CA 1
ATOM 2329 C C . TYR A 1 297 ? -4.457 18.904 28.155 1.00 27.98 297 TYR A C 1
ATOM 2331 O O . TYR A 1 297 ? -5.123 18.543 27.188 1.00 27.98 297 TYR A O 1
ATOM 2339 N N . SER A 1 298 ? -4.465 20.142 28.641 1.00 26.47 298 SER A N 1
ATOM 2340 C CA . SER A 1 298 ? -5.492 21.170 28.468 1.00 26.47 298 SER A CA 1
ATOM 2341 C C . SER A 1 298 ? -5.293 22.080 27.249 1.00 26.47 298 SER A C 1
ATOM 2343 O O . SER A 1 298 ? -4.172 22.457 26.920 1.00 26.47 298 SER A O 1
ATOM 2345 N N . SER A 1 299 ? -6.403 22.522 26.650 1.00 28.53 299 SER A N 1
ATOM 2346 C CA . SER A 1 299 ? -6.472 23.538 25.584 1.00 28.53 299 SER A CA 1
ATOM 2347 C C . SER A 1 299 ? -6.275 24.983 26.078 1.00 28.53 299 SER A C 1
ATOM 2349 O O . SER A 1 299 ? -6.624 25.295 27.220 1.00 28.53 299 SER A O 1
ATOM 2351 N N . PRO A 1 300 ? -5.921 25.911 25.166 1.00 28.20 300 PRO A N 1
ATOM 2352 C CA . PRO A 1 300 ? -6.404 27.289 25.198 1.00 28.20 300 PRO A CA 1
ATOM 2353 C C . PRO A 1 300 ? -7.193 27.691 23.931 1.00 28.20 300 PRO A C 1
ATOM 2355 O O . PRO A 1 300 ? -7.304 26.966 22.951 1.00 28.20 300 PRO A O 1
ATOM 2358 N N . SER A 1 301 ? -7.833 28.856 24.013 1.00 27.44 301 SER A N 1
ATOM 2359 C CA . SER A 1 301 ? -9.084 29.242 23.354 1.00 27.44 301 SER A CA 1
ATOM 2360 C C . SER A 1 301 ? -8.990 30.160 22.117 1.00 27.44 301 SER A C 1
ATOM 2362 O O . SER A 1 301 ? -8.255 31.139 22.138 1.00 27.44 301 SER A O 1
ATOM 2364 N N . ARG A 1 302 ? -9.930 29.935 21.178 1.00 30.66 302 ARG A N 1
ATOM 2365 C CA . ARG A 1 302 ? -10.713 30.867 20.314 1.00 30.66 302 ARG A CA 1
ATOM 2366 C C . ARG A 1 302 ? -9.999 31.930 19.445 1.00 30.66 302 ARG A C 1
ATOM 2368 O O . ARG A 1 302 ? -9.570 32.967 19.934 1.00 30.66 302 ARG A O 1
ATOM 2375 N N . GLY A 1 303 ? -10.160 31.784 18.121 1.00 27.09 303 GLY A N 1
ATOM 2376 C CA . GLY A 1 303 ? -10.024 32.834 17.095 1.00 27.09 303 GLY A CA 1
ATOM 2377 C C . GLY A 1 303 ? -10.940 32.578 15.880 1.00 27.09 303 GLY A C 1
ATOM 2378 O O . GLY A 1 303 ? -11.332 31.446 15.633 1.00 27.09 303 GLY A O 1
ATOM 2379 N N . ALA A 1 304 ? -11.372 33.634 15.184 1.00 28.72 304 ALA A N 1
ATOM 2380 C CA . ALA A 1 304 ? -12.593 33.691 14.367 1.00 28.72 304 ALA A CA 1
ATOM 2381 C C . ALA A 1 304 ? -12.500 33.210 12.895 1.00 28.72 304 ALA A C 1
ATOM 2383 O O . ALA A 1 304 ? -11.459 33.264 12.250 1.00 28.72 304 ALA A O 1
ATOM 2384 N N . ARG A 1 305 ? -13.672 32.817 12.358 1.00 32.69 305 ARG A N 1
ATOM 2385 C CA . ARG A 1 305 ? -13.961 32.345 10.985 1.00 32.69 305 ARG A CA 1
ATOM 2386 C C . ARG A 1 305 ? -13.502 33.292 9.867 1.00 32.69 305 ARG A C 1
ATOM 2388 O O . ARG A 1 305 ? -13.899 34.455 9.847 1.00 32.69 305 ARG A O 1
ATOM 2395 N N . VAL A 1 306 ? -12.918 32.717 8.811 1.00 31.64 306 VAL A N 1
ATOM 2396 C CA . VAL A 1 306 ? -12.913 33.287 7.450 1.00 31.64 306 VAL A CA 1
ATOM 2397 C C . VAL A 1 306 ? -13.337 32.209 6.440 1.00 31.64 306 VAL A C 1
ATOM 2399 O O . VAL A 1 306 ? -12.865 31.080 6.488 1.00 31.64 306 VAL A O 1
ATOM 2402 N N . LYS A 1 307 ? -14.275 32.545 5.541 1.00 32.28 307 LYS A N 1
ATOM 2403 C CA . LYS A 1 307 ? -14.826 31.640 4.509 1.00 32.28 307 LYS A CA 1
ATOM 2404 C C . LYS A 1 307 ? -13.830 31.419 3.352 1.00 32.28 307 LYS A C 1
ATOM 2406 O O . LYS A 1 307 ? -13.173 32.381 2.951 1.00 32.28 307 LYS A O 1
ATOM 2411 N N . PRO A 1 308 ? -13.771 30.222 2.736 1.00 35.34 308 PRO A N 1
ATOM 2412 C CA . PRO A 1 308 ? -12.845 29.948 1.643 1.00 35.34 308 PRO A CA 1
ATOM 2413 C C . PRO A 1 308 ? -13.369 30.462 0.294 1.00 35.34 308 PRO A C 1
ATOM 2415 O O . PRO A 1 308 ? -14.534 30.289 -0.064 1.00 35.34 308 PRO A O 1
ATOM 2418 N N . ARG A 1 309 ? -12.466 31.063 -0.486 1.00 35.12 309 ARG A N 1
ATOM 2419 C CA . ARG A 1 309 ? -12.616 31.279 -1.931 1.00 35.12 309 ARG A CA 1
ATOM 2420 C C . ARG A 1 309 ? -12.057 30.064 -2.676 1.00 35.12 309 ARG A C 1
ATOM 2422 O O . ARG A 1 309 ? -10.993 29.559 -2.325 1.00 35.12 309 ARG A O 1
ATOM 2429 N N . HIS A 1 310 ? -12.780 29.632 -3.709 1.00 37.94 310 HIS A N 1
ATOM 2430 C CA . HIS A 1 310 ? -12.487 28.481 -4.569 1.00 37.94 310 HIS A CA 1
ATOM 2431 C C . HIS A 1 310 ? -11.009 28.386 -4.985 1.00 37.94 310 HIS A C 1
ATOM 2433 O O . HIS A 1 310 ? -10.472 29.300 -5.615 1.00 37.94 310 HIS A O 1
ATOM 2439 N N . LYS A 1 311 ? -10.365 27.256 -4.663 1.00 34.81 311 LYS A N 1
ATOM 2440 C CA . LYS A 1 311 ? -8.959 26.981 -4.985 1.00 34.81 311 LYS A CA 1
ATOM 2441 C C . LYS A 1 311 ? -8.863 25.951 -6.113 1.00 34.81 311 LYS A C 1
ATOM 2443 O O . LYS A 1 311 ? -9.443 24.874 -6.060 1.00 34.81 311 LYS A O 1
ATOM 2448 N N . ARG A 1 312 ? -8.121 26.338 -7.148 1.00 39.75 312 ARG A N 1
ATOM 2449 C CA . ARG A 1 312 ? -7.731 25.550 -8.323 1.00 39.75 312 ARG A CA 1
ATOM 2450 C C . 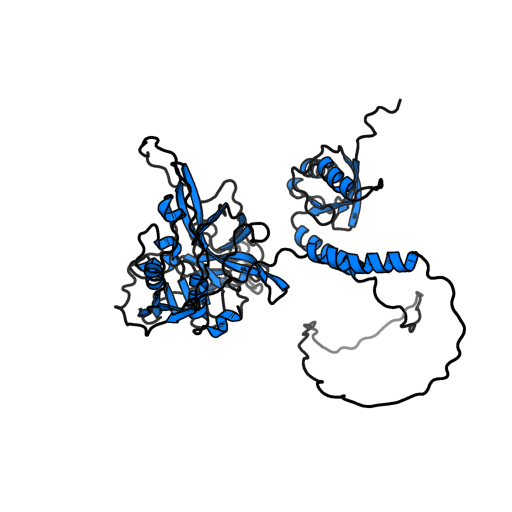ARG A 1 312 ? -6.944 24.301 -7.881 1.00 39.75 312 ARG A C 1
ATOM 2452 O O . ARG A 1 312 ? -6.038 24.432 -7.061 1.00 39.75 312 ARG A O 1
ATOM 2459 N N . VAL A 1 313 ? -7.281 23.134 -8.440 1.00 45.38 313 VAL A N 1
ATOM 2460 C CA . VAL A 1 313 ? -6.679 21.813 -8.148 1.00 45.38 313 VAL A CA 1
ATOM 2461 C C . VAL A 1 313 ? -5.145 21.887 -8.184 1.00 45.38 313 VAL A C 1
ATOM 2463 O O . VAL A 1 313 ? -4.561 22.222 -9.218 1.00 45.38 313 VAL A O 1
ATOM 2466 N N . ARG A 1 314 ? -4.494 21.613 -7.045 1.00 45.06 314 ARG A N 1
ATOM 2467 C CA . ARG A 1 314 ? -3.030 21.556 -6.898 1.00 45.06 314 ARG A CA 1
ATOM 2468 C C . ARG A 1 314 ? -2.534 20.116 -7.061 1.00 45.06 314 ARG A C 1
ATOM 2470 O O . ARG A 1 314 ? -3.253 19.164 -6.796 1.00 45.06 314 ARG A O 1
ATOM 2477 N N . ARG A 1 315 ? -1.307 19.970 -7.563 1.00 53.53 315 ARG A N 1
ATOM 2478 C CA . ARG A 1 315 ? -0.614 18.686 -7.745 1.00 53.53 315 ARG A CA 1
ATOM 2479 C C . ARG A 1 315 ? -0.088 18.211 -6.379 1.00 53.53 315 ARG A C 1
ATOM 2481 O O . ARG A 1 315 ? 0.484 19.032 -5.678 1.00 53.53 315 ARG A O 1
ATOM 2488 N N . GLN A 1 316 ? -0.217 16.920 -6.059 1.00 72.81 316 GLN A N 1
ATOM 2489 C CA . GLN A 1 316 ? 0.322 16.254 -4.849 1.00 72.81 316 GLN A CA 1
ATOM 2490 C C . GLN A 1 316 ? 1.841 15.968 -4.961 1.00 72.81 316 GLN A C 1
ATOM 2492 O O . GLN A 1 316 ? 2.321 14.871 -4.673 1.00 72.81 316 GLN A O 1
ATOM 2497 N N . ILE A 1 317 ? 2.577 16.950 -5.487 1.00 71.06 317 ILE A N 1
ATOM 2498 C CA . ILE A 1 317 ? 4.039 16.954 -5.588 1.00 71.06 317 ILE A CA 1
ATOM 2499 C C . ILE A 1 317 ? 4.518 18.089 -4.686 1.00 71.06 317 ILE A C 1
ATOM 2501 O O . ILE A 1 317 ? 4.133 19.244 -4.898 1.00 71.06 317 ILE A O 1
ATOM 2505 N N . TYR A 1 318 ? 5.330 17.757 -3.693 1.00 71.31 318 TYR A N 1
ATOM 2506 C CA . TYR A 1 318 ? 5.835 18.663 -2.678 1.00 71.31 318 TYR A CA 1
ATOM 2507 C C . TYR A 1 318 ? 7.199 19.206 -3.100 1.00 71.31 318 TYR A C 1
ATOM 2509 O O . TYR A 1 318 ? 8.203 18.503 -3.138 1.00 71.31 318 TYR A O 1
ATOM 2517 N N . GLY A 1 319 ? 7.251 20.499 -3.425 1.00 76.56 319 GLY A N 1
ATOM 2518 C CA . GLY A 1 319 ? 8.492 21.137 -3.861 1.00 76.56 319 GLY A CA 1
ATOM 2519 C C . GLY A 1 319 ? 8.989 20.605 -5.213 1.00 76.56 319 GLY A C 1
ATOM 2520 O O . GLY A 1 319 ? 8.268 20.662 -6.211 1.00 76.56 319 GLY A O 1
ATOM 2521 N N . ALA A 1 320 ? 10.251 20.168 -5.266 1.00 69.38 320 ALA A N 1
ATOM 2522 C CA . ALA A 1 320 ? 10.860 19.598 -6.467 1.00 69.38 320 ALA A CA 1
ATOM 2523 C C . ALA A 1 320 ? 10.588 18.087 -6.548 1.00 69.38 320 ALA A C 1
ATOM 2525 O O . ALA A 1 320 ? 10.788 17.394 -5.559 1.00 69.38 320 ALA A O 1
ATOM 2526 N N . ASP A 1 321 ? 10.209 17.588 -7.733 1.00 77.50 321 ASP A N 1
ATOM 2527 C CA . ASP A 1 321 ? 9.839 16.180 -7.961 1.00 77.50 321 ASP A CA 1
ATOM 2528 C C . ASP A 1 321 ? 10.976 15.216 -7.556 1.00 77.50 321 ASP A C 1
ATOM 2530 O O . ASP A 1 321 ? 11.974 15.062 -8.266 1.00 77.50 321 ASP A O 1
ATOM 2534 N N . GLY A 1 322 ? 10.816 14.568 -6.402 1.00 78.62 322 GLY A N 1
ATOM 2535 C CA . GLY A 1 322 ? 11.736 13.601 -5.810 1.00 78.62 322 GLY A CA 1
ATOM 2536 C C . GLY A 1 322 ? 11.552 12.174 -6.329 1.00 78.62 322 GLY A C 1
ATOM 2537 O O . GLY A 1 322 ? 12.133 11.241 -5.772 1.00 78.62 322 GLY A O 1
ATOM 2538 N N . ARG A 1 323 ? 10.736 11.964 -7.370 1.00 83.38 323 ARG A N 1
ATOM 2539 C CA . ARG A 1 323 ? 10.447 10.636 -7.922 1.00 83.38 323 ARG A CA 1
ATOM 2540 C C . ARG A 1 323 ? 11.496 10.181 -8.930 1.00 83.38 323 ARG A C 1
ATOM 2542 O O . ARG A 1 323 ? 11.722 10.812 -9.969 1.00 83.38 323 ARG A O 1
ATOM 2549 N N . PHE A 1 324 ? 12.046 8.996 -8.695 1.00 83.19 324 PHE A N 1
ATOM 2550 C CA . PHE A 1 324 ? 13.061 8.376 -9.538 1.00 83.19 324 PHE A CA 1
ATOM 2551 C C . PHE A 1 324 ? 12.439 7.323 -10.453 1.00 83.19 324 PHE A C 1
ATOM 2553 O O . PHE A 1 324 ? 11.780 6.388 -9.992 1.00 83.19 324 PHE A O 1
ATOM 2560 N N . ASN A 1 325 ? 12.692 7.440 -11.755 1.00 78.44 325 ASN A N 1
ATOM 2561 C CA . ASN A 1 325 ? 12.398 6.355 -12.684 1.00 78.44 325 ASN A CA 1
ATOM 2562 C C . ASN A 1 325 ? 13.409 5.236 -12.480 1.00 78.44 325 ASN A C 1
ATOM 2564 O O . ASN A 1 325 ? 14.617 5.471 -12.543 1.00 78.44 325 ASN A O 1
ATOM 2568 N N . ILE A 1 326 ? 12.917 4.017 -12.275 1.00 73.25 326 ILE A N 1
ATOM 2569 C CA . ILE A 1 326 ? 13.779 2.839 -12.277 1.00 73.25 326 ILE A CA 1
ATOM 2570 C C . ILE A 1 326 ? 14.084 2.525 -13.742 1.00 73.25 326 ILE A C 1
ATOM 2572 O O . ILE A 1 326 ? 13.290 1.896 -14.440 1.00 73.25 326 ILE A O 1
ATOM 2576 N N . GLN A 1 327 ? 15.210 3.045 -14.227 1.00 61.16 327 GLN A N 1
ATOM 2577 C CA . GLN A 1 327 ? 15.692 2.800 -15.582 1.00 61.16 327 GLN A CA 1
ATOM 2578 C C . GLN A 1 327 ? 16.562 1.542 -15.606 1.00 61.16 327 GLN A C 1
ATOM 2580 O O . GLN A 1 327 ? 17.422 1.365 -14.747 1.00 61.16 327 GLN A O 1
ATOM 2585 N N . GLY A 1 328 ? 16.354 0.694 -16.612 1.00 58.94 328 GLY A N 1
ATOM 2586 C CA . GLY A 1 328 ? 17.100 -0.545 -16.815 1.00 58.94 328 GLY A CA 1
ATOM 2587 C C . GLY A 1 328 ? 16.266 -1.794 -16.530 1.00 58.94 328 GLY A C 1
ATOM 2588 O O . GLY A 1 328 ? 15.684 -1.961 -15.459 1.00 58.94 328 GLY A O 1
ATOM 2589 N N . ASP A 1 329 ? 16.256 -2.695 -17.509 1.00 60.03 329 ASP A N 1
ATOM 2590 C CA . ASP A 1 329 ? 15.461 -3.927 -17.535 1.00 60.03 329 ASP A CA 1
ATOM 2591 C C . ASP A 1 329 ? 15.742 -4.874 -16.360 1.00 60.03 329 ASP A C 1
ATOM 2593 O O . ASP A 1 329 ? 14.842 -5.573 -15.889 1.00 60.03 329 ASP A O 1
ATOM 2597 N N . ASN A 1 330 ? 16.979 -4.860 -15.856 1.00 64.94 330 ASN A N 1
ATOM 2598 C CA . ASN A 1 330 ? 17.406 -5.715 -14.751 1.00 64.94 330 ASN A CA 1
ATOM 2599 C C . ASN A 1 330 ? 16.888 -5.204 -13.396 1.00 64.94 330 ASN A C 1
ATOM 2601 O O . ASN A 1 330 ? 16.363 -5.989 -12.613 1.00 64.94 330 ASN A O 1
ATOM 2605 N N . PHE A 1 331 ? 16.914 -3.888 -13.155 1.00 77.69 331 PHE A N 1
ATOM 2606 C CA . PHE A 1 331 ? 16.522 -3.315 -11.860 1.00 77.69 331 PHE A CA 1
ATOM 2607 C C . PHE A 1 331 ? 15.025 -3.458 -11.566 1.00 77.69 331 PHE A C 1
ATOM 2609 O O . PHE A 1 331 ? 14.634 -3.612 -10.413 1.00 77.69 331 PHE A O 1
ATOM 2616 N N . LEU A 1 332 ? 14.171 -3.468 -12.597 1.00 79.44 332 LEU A N 1
ATOM 2617 C CA . LEU A 1 332 ? 12.731 -3.719 -12.437 1.00 79.44 332 LEU A CA 1
ATOM 2618 C C . LEU A 1 332 ? 12.426 -5.126 -11.893 1.00 79.44 332 LEU A C 1
ATOM 2620 O O . LEU A 1 332 ? 11.340 -5.363 -11.357 1.00 79.44 332 LEU A O 1
ATOM 2624 N N . LEU A 1 333 ? 13.355 -6.072 -12.059 1.00 82.44 333 LEU A N 1
ATOM 2625 C CA . LEU A 1 333 ? 13.236 -7.442 -11.562 1.00 82.44 333 LEU A CA 1
ATOM 2626 C C . LEU A 1 333 ? 13.939 -7.673 -10.220 1.00 82.44 333 LEU A C 1
ATOM 2628 O O . LEU A 1 333 ? 13.690 -8.703 -9.585 1.00 82.44 333 LEU A O 1
ATOM 2632 N N . ASP A 1 334 ? 14.709 -6.703 -9.742 1.00 88.44 334 ASP A N 1
ATOM 2633 C CA . ASP A 1 334 ? 15.396 -6.794 -8.463 1.00 88.44 334 ASP A CA 1
ATOM 2634 C C . ASP A 1 334 ? 14.452 -6.509 -7.293 1.00 88.44 334 ASP A C 1
ATOM 2636 O O . ASP A 1 334 ? 13.513 -5.712 -7.370 1.00 88.44 334 ASP A O 1
ATOM 2640 N N . TYR A 1 335 ? 14.700 -7.175 -6.169 1.00 91.06 335 TYR A N 1
ATOM 2641 C CA . TYR A 1 335 ? 14.065 -6.821 -4.904 1.00 91.06 335 TYR A CA 1
ATOM 2642 C C . TYR A 1 335 ? 14.623 -5.470 -4.416 1.00 91.06 335 TYR A C 1
ATOM 2644 O O . TYR A 1 335 ? 15.844 -5.299 -4.412 1.00 91.06 335 TYR A O 1
ATOM 2652 N N . PRO A 1 336 ? 13.793 -4.511 -3.963 1.00 93.19 336 PRO A N 1
ATOM 2653 C CA . PRO A 1 336 ? 12.366 -4.631 -3.634 1.00 93.19 336 PRO A CA 1
ATOM 2654 C C . PRO A 1 336 ? 11.391 -4.287 -4.778 1.00 93.19 336 PRO A C 1
ATOM 2656 O O . PRO A 1 336 ? 10.189 -4.500 -4.639 1.00 93.19 336 PRO A O 1
ATOM 2659 N N . PHE A 1 337 ? 11.872 -3.769 -5.907 1.00 92.56 337 PHE A N 1
ATOM 2660 C CA . PHE A 1 337 ? 11.041 -3.207 -6.981 1.00 92.56 337 PHE A CA 1
ATOM 2661 C C . PHE A 1 337 ? 10.158 -4.240 -7.686 1.00 92.56 337 PHE A C 1
ATOM 2663 O O . PHE A 1 337 ? 9.016 -3.952 -8.042 1.00 92.56 337 PHE A O 1
ATOM 2670 N N . SER A 1 338 ? 10.648 -5.470 -7.819 1.00 92.62 338 SER A N 1
ATOM 2671 C CA . SER A 1 338 ? 9.937 -6.576 -8.468 1.00 92.62 338 SER A CA 1
ATOM 2672 C C . SER A 1 338 ? 8.664 -7.036 -7.763 1.00 92.62 338 SER A C 1
ATOM 2674 O O . SER A 1 338 ? 7.886 -7.795 -8.356 1.00 92.62 338 SER A O 1
ATOM 2676 N N . THR A 1 339 ? 8.459 -6.577 -6.526 1.00 96.19 339 THR A N 1
ATOM 2677 C CA . THR A 1 339 ? 7.263 -6.829 -5.716 1.00 96.19 339 THR A CA 1
ATOM 2678 C C . THR A 1 339 ? 6.120 -5.858 -6.023 1.00 96.19 339 THR A C 1
ATOM 2680 O O . THR A 1 339 ? 4.982 -6.131 -5.651 1.00 96.19 339 THR A O 1
ATOM 2683 N N . ALA A 1 340 ? 6.384 -4.742 -6.710 1.00 96.69 340 ALA A N 1
ATOM 2684 C CA . ALA A 1 340 ? 5.338 -3.821 -7.131 1.00 96.69 340 ALA A CA 1
ATOM 2685 C C . ALA A 1 340 ? 4.601 -4.383 -8.355 1.00 96.69 340 ALA A C 1
ATOM 2687 O O . ALA A 1 340 ? 5.205 -4.825 -9.337 1.00 96.69 340 ALA A O 1
ATOM 2688 N N . VAL A 1 341 ? 3.272 -4.352 -8.311 1.00 97.19 341 VAL A N 1
ATOM 2689 C CA . VAL A 1 341 ? 2.404 -4.867 -9.375 1.00 97.19 341 VAL A CA 1
ATOM 2690 C C . VAL A 1 341 ? 1.346 -3.852 -9.767 1.00 97.19 341 VAL A C 1
ATOM 2692 O O . VAL A 1 341 ? 0.931 -3.014 -8.971 1.00 97.19 341 VAL A O 1
ATOM 2695 N N . ARG A 1 342 ? 0.891 -3.927 -11.018 1.00 96.56 342 ARG A N 1
ATOM 2696 C CA . ARG A 1 342 ? -0.152 -3.044 -11.541 1.00 96.56 342 ARG A CA 1
ATOM 2697 C C . ARG A 1 342 ? -1.513 -3.707 -11.421 1.00 96.56 342 ARG A C 1
ATOM 2699 O O . ARG A 1 342 ? -1.693 -4.833 -11.870 1.00 96.56 342 ARG A O 1
ATOM 2706 N N . ILE A 1 343 ? -2.507 -3.008 -10.907 1.00 97.25 343 ILE A N 1
ATOM 2707 C CA . ILE A 1 343 ? -3.881 -3.504 -10.842 1.00 97.25 343 ILE A CA 1
ATOM 2708 C C . ILE A 1 343 ? -4.635 -3.012 -12.074 1.00 97.25 343 ILE A C 1
ATOM 2710 O O . ILE A 1 343 ? -4.449 -1.887 -12.538 1.00 97.25 343 ILE A O 1
ATOM 2714 N N . SER A 1 344 ? -5.504 -3.851 -12.640 1.00 95.69 344 SER A N 1
ATOM 2715 C CA . SER A 1 344 ? -6.237 -3.510 -13.865 1.00 95.69 344 SER A CA 1
ATOM 2716 C C . SER A 1 344 ? -7.192 -2.319 -13.722 1.00 95.69 344 SER A C 1
ATOM 2718 O O . SER A 1 344 ? -7.694 -1.838 -14.732 1.00 95.69 344 SER A O 1
ATOM 2720 N N . THR A 1 345 ? -7.454 -1.857 -12.497 1.00 94.62 345 THR A N 1
ATOM 2721 C CA . THR A 1 345 ? -8.229 -0.642 -12.198 1.00 94.62 345 THR A CA 1
ATOM 2722 C C . THR A 1 345 ? -7.414 0.642 -12.364 1.00 94.62 345 THR A C 1
ATOM 2724 O O . THR A 1 345 ? -7.996 1.717 -12.401 1.00 94.62 345 THR A O 1
ATOM 2727 N N . GLY A 1 346 ? -6.090 0.536 -12.525 1.00 93.94 346 GLY A N 1
ATOM 2728 C CA . GLY A 1 346 ? -5.172 1.672 -12.636 1.00 93.94 346 GLY A CA 1
ATOM 2729 C C . GLY A 1 346 ? -4.316 1.900 -11.392 1.00 93.94 346 GLY A C 1
ATOM 2730 O O . GLY A 1 346 ? -3.374 2.676 -11.472 1.00 93.94 346 GLY A O 1
ATOM 2731 N N . CYS A 1 347 ? -4.604 1.201 -10.292 1.00 96.12 347 CYS A N 1
ATOM 2732 C CA . CYS A 1 347 ? -3.831 1.259 -9.054 1.00 96.12 347 CYS A CA 1
ATOM 2733 C C . CYS A 1 347 ? -2.545 0.420 -9.080 1.00 96.12 347 CYS A C 1
ATOM 2735 O O . CYS A 1 347 ? -2.289 -0.365 -10.002 1.00 96.12 347 CYS A O 1
ATOM 2737 N N . THR A 1 348 ? -1.783 0.539 -7.999 1.00 98.06 348 THR A N 1
ATOM 2738 C CA . THR A 1 348 ? -0.624 -0.280 -7.653 1.00 98.06 348 THR A CA 1
ATOM 2739 C C . THR A 1 348 ? -0.986 -1.283 -6.546 1.00 98.06 348 THR A C 1
ATOM 2741 O O . THR A 1 348 ? -1.951 -1.106 -5.805 1.00 98.06 348 THR A O 1
ATOM 2744 N N . GLY A 1 349 ? -0.234 -2.376 -6.449 1.00 98.31 349 GLY A N 1
ATOM 2745 C CA . GLY A 1 349 ? -0.235 -3.281 -5.302 1.00 98.31 349 GLY A CA 1
ATOM 2746 C C . GLY A 1 349 ? 1.176 -3.765 -4.973 1.00 98.31 349 GLY A C 1
ATOM 2747 O O . GLY A 1 349 ? 2.097 -3.598 -5.777 1.00 98.31 349 GLY A O 1
ATOM 2748 N N . VAL A 1 350 ? 1.334 -4.406 -3.818 1.00 98.69 350 VAL A N 1
ATOM 2749 C CA . VAL A 1 350 ? 2.584 -5.051 -3.384 1.00 98.69 350 VAL A CA 1
ATOM 2750 C C . VAL A 1 350 ? 2.375 -6.547 -3.152 1.00 98.69 350 VAL A C 1
ATOM 2752 O O . VAL A 1 350 ? 1.373 -6.960 -2.570 1.00 98.69 350 VAL A O 1
ATOM 2755 N N . LEU A 1 351 ? 3.309 -7.372 -3.628 1.00 98.44 351 LEU A N 1
ATOM 2756 C CA . LEU A 1 351 ? 3.323 -8.812 -3.362 1.00 98.44 351 LEU A CA 1
ATOM 2757 C C . LEU A 1 351 ? 3.719 -9.065 -1.902 1.00 98.44 351 LEU A C 1
ATOM 2759 O O . LEU A 1 351 ? 4.813 -8.670 -1.494 1.00 98.44 351 LEU A O 1
ATOM 2763 N N . VAL A 1 352 ? 2.859 -9.761 -1.155 1.00 97.44 352 VAL A N 1
ATOM 2764 C CA . VAL A 1 352 ? 3.066 -10.082 0.277 1.00 97.44 352 VAL A CA 1
ATOM 2765 C C . VAL A 1 352 ? 3.124 -11.586 0.559 1.00 97.44 352 VAL A C 1
ATOM 2767 O O . VAL A 1 352 ? 3.465 -12.013 1.650 1.00 97.44 352 VAL A O 1
ATOM 2770 N N . SER A 1 353 ? 2.819 -12.414 -0.441 1.00 96.69 353 SER A N 1
ATOM 2771 C CA . SER A 1 353 ? 3.074 -13.860 -0.445 1.00 96.69 353 SER A CA 1
ATOM 2772 C C . SER A 1 353 ? 3.130 -14.352 -1.892 1.00 96.69 353 SER A C 1
ATOM 2774 O O . SER A 1 353 ? 3.022 -13.554 -2.817 1.00 96.69 353 SER A O 1
ATOM 2776 N N . GLN A 1 354 ? 3.223 -15.664 -2.128 1.00 96.19 354 GLN A N 1
ATOM 2777 C CA . GLN A 1 354 ? 3.196 -16.227 -3.486 1.00 96.19 354 GLN A CA 1
ATOM 2778 C C . GLN A 1 354 ? 1.856 -16.041 -4.218 1.00 96.19 354 GLN A C 1
ATOM 2780 O O . GLN A 1 354 ? 1.804 -16.203 -5.438 1.00 96.19 354 GLN A O 1
ATOM 2785 N N . GLN A 1 355 ? 0.765 -15.759 -3.500 1.00 97.31 355 GLN A N 1
ATOM 2786 C CA . GLN A 1 355 ? -0.586 -15.655 -4.067 1.00 97.31 355 GLN A CA 1
ATOM 2787 C C . GLN A 1 355 ? -1.331 -14.384 -3.665 1.00 97.31 355 GLN A C 1
ATOM 2789 O O . GLN A 1 355 ? -2.415 -14.155 -4.194 1.00 97.31 355 GLN A O 1
ATOM 2794 N N . HIS A 1 356 ? -0.780 -13.550 -2.785 1.00 98.44 356 HIS A N 1
ATOM 2795 C CA . HIS A 1 356 ? -1.516 -12.429 -2.205 1.00 98.44 356 HIS A CA 1
ATOM 2796 C C . HIS A 1 356 ? -0.866 -11.084 -2.512 1.00 98.44 356 HIS A C 1
ATOM 2798 O O . HIS A 1 356 ? 0.358 -10.933 -2.463 1.00 98.44 356 HIS A O 1
ATOM 2804 N N . ILE A 1 357 ? -1.720 -10.109 -2.820 1.00 98.69 357 ILE A N 1
ATOM 2805 C CA . ILE A 1 357 ? -1.351 -8.729 -3.115 1.00 98.69 357 ILE A CA 1
ATOM 2806 C C . ILE A 1 357 ? -2.111 -7.818 -2.175 1.00 98.69 357 ILE A C 1
ATOM 2808 O O . ILE A 1 357 ? -3.339 -7.888 -2.116 1.00 98.69 357 ILE A O 1
ATOM 2812 N N . LEU A 1 358 ? -1.380 -6.942 -1.501 1.00 98.75 358 LEU A N 1
ATOM 2813 C CA . LEU A 1 358 ? -1.948 -5.866 -0.706 1.00 98.75 358 LEU A CA 1
ATOM 2814 C C . LEU A 1 358 ? -2.094 -4.613 -1.578 1.00 98.75 358 LEU A C 1
ATOM 2816 O O . LEU A 1 358 ? -1.228 -4.317 -2.406 1.00 98.75 358 LEU A O 1
ATOM 2820 N N . THR A 1 359 ? -3.216 -3.914 -1.437 1.00 98.62 359 THR A N 1
ATOM 2821 C CA . THR A 1 359 ? -3.536 -2.678 -2.165 1.00 98.62 359 THR A CA 1
ATOM 2822 C C . THR A 1 359 ? -4.514 -1.825 -1.354 1.00 98.62 359 THR A C 1
ATOM 2824 O O . THR A 1 359 ? -4.920 -2.235 -0.270 1.00 98.62 359 THR A O 1
ATOM 2827 N N . ALA A 1 360 ? -4.897 -0.655 -1.862 1.00 97.62 360 ALA A N 1
ATOM 2828 C CA . ALA A 1 360 ? -5.892 0.205 -1.232 1.00 97.62 360 ALA A CA 1
ATOM 2829 C C . ALA A 1 360 ? -7.320 -0.301 -1.513 1.00 97.62 360 ALA A C 1
ATOM 2831 O O . ALA A 1 360 ? -7.597 -0.852 -2.585 1.00 97.62 360 ALA A O 1
ATOM 2832 N N . ALA A 1 361 ? -8.244 -0.118 -0.572 1.00 96.81 361 ALA A N 1
ATOM 2833 C CA . ALA A 1 361 ? -9.629 -0.566 -0.717 1.00 96.81 361 ALA A CA 1
ATOM 2834 C C . ALA A 1 361 ? -10.376 0.220 -1.802 1.00 96.81 361 ALA A C 1
ATOM 2836 O O . ALA A 1 361 ? -11.081 -0.378 -2.624 1.00 96.81 361 ALA A O 1
ATOM 2837 N N . HIS A 1 362 ? -10.146 1.532 -1.891 1.00 94.94 362 HIS A N 1
ATOM 2838 C CA . HIS A 1 362 ? -10.767 2.398 -2.897 1.00 94.94 362 HIS A CA 1
ATOM 2839 C C . HIS A 1 362 ? -10.418 2.006 -4.342 1.00 94.94 362 HIS A C 1
ATOM 2841 O O . HIS A 1 362 ? -11.136 2.336 -5.290 1.00 94.94 362 HIS A O 1
ATOM 2847 N N . CYS A 1 363 ? -9.332 1.250 -4.536 1.00 95.56 363 CYS A N 1
ATOM 2848 C CA . CYS A 1 363 ? -8.955 0.712 -5.838 1.00 95.56 363 CYS A CA 1
ATOM 2849 C C . CYS A 1 363 ? -9.934 -0.344 -6.360 1.00 95.56 363 CYS A C 1
ATOM 2851 O O . CYS A 1 363 ? -9.928 -0.629 -7.564 1.00 95.56 363 CYS A O 1
ATOM 2853 N N . VAL A 1 364 ? -10.740 -0.948 -5.480 1.00 96.19 364 VAL A N 1
ATOM 2854 C CA . VAL A 1 364 ? -11.664 -2.044 -5.803 1.00 96.19 364 VAL A CA 1
ATOM 2855 C C . VAL A 1 364 ? -13.099 -1.816 -5.321 1.00 96.19 364 VAL A C 1
ATOM 2857 O O . VAL A 1 364 ? -13.998 -2.472 -5.851 1.00 96.19 364 VAL A O 1
ATOM 2860 N N . HIS A 1 365 ? -13.334 -0.891 -4.388 1.00 94.69 365 HIS A N 1
ATOM 2861 C CA . HIS A 1 365 ? -14.633 -0.656 -3.750 1.00 94.69 365 HIS A CA 1
ATOM 2862 C C . HIS A 1 365 ? -14.822 0.828 -3.400 1.00 94.69 365 HIS A C 1
ATOM 2864 O O . HIS A 1 365 ? -13.912 1.417 -2.843 1.00 94.69 365 HIS A O 1
ATOM 2870 N N . ASP A 1 366 ? -15.984 1.440 -3.644 1.00 91.38 366 ASP A N 1
ATOM 2871 C CA . ASP A 1 366 ? -16.218 2.883 -3.374 1.00 91.38 366 ASP A CA 1
ATOM 2872 C C . ASP A 1 366 ? -16.865 3.189 -2.010 1.00 91.38 366 ASP A C 1
ATOM 2874 O O . ASP A 1 366 ? -17.352 4.291 -1.768 1.00 91.38 366 ASP A O 1
ATOM 2878 N N . GLY A 1 367 ? -16.930 2.181 -1.146 1.00 90.50 367 GLY A N 1
ATOM 2879 C CA . GLY A 1 367 ? -17.655 2.220 0.125 1.00 90.50 367 GLY A CA 1
ATOM 2880 C C . GLY A 1 367 ? -19.095 1.711 0.004 1.00 90.50 367 GLY A C 1
ATOM 2881 O O . GLY A 1 367 ? -19.677 1.304 0.995 1.00 90.50 367 GLY A O 1
ATOM 2882 N N . LYS A 1 368 ? -19.666 1.606 -1.202 1.00 90.50 368 LYS A N 1
ATOM 2883 C CA . LYS A 1 368 ? -21.034 1.094 -1.415 1.00 90.50 368 LYS A CA 1
ATOM 2884 C C . LYS A 1 368 ? -21.072 -0.176 -2.256 1.00 90.50 368 LYS A C 1
ATOM 2886 O O . LYS A 1 368 ? -21.804 -1.110 -1.927 1.00 90.50 368 LYS A O 1
ATOM 2891 N N . ASP A 1 369 ? -20.324 -0.205 -3.352 1.00 92.69 369 ASP A N 1
ATOM 2892 C CA . ASP A 1 369 ? -20.241 -1.355 -4.247 1.00 92.69 369 ASP A CA 1
ATOM 2893 C C . ASP A 1 369 ? -18.832 -1.515 -4.839 1.00 92.69 369 ASP A C 1
ATOM 2895 O O . ASP A 1 369 ? -17.981 -0.622 -4.801 1.00 92.69 369 ASP A O 1
ATOM 2899 N N . TYR A 1 370 ? -18.578 -2.679 -5.435 1.00 95.25 370 TYR A N 1
ATOM 2900 C CA . TYR A 1 370 ? -17.324 -2.927 -6.136 1.00 95.25 370 TYR A CA 1
ATOM 2901 C C . TYR A 1 370 ? -17.263 -2.180 -7.458 1.00 95.25 370 TYR A C 1
ATOM 2903 O O . TYR A 1 370 ? -18.262 -1.978 -8.154 1.00 95.25 370 TYR A O 1
ATOM 2911 N N . VAL A 1 371 ? -16.046 -1.821 -7.852 1.00 94.75 371 VAL A N 1
ATOM 2912 C CA . VAL A 1 371 ? -15.811 -1.148 -9.128 1.00 94.75 371 VAL A CA 1
ATOM 2913 C C . VAL A 1 371 ? -16.131 -2.074 -10.301 1.00 94.75 371 VAL A C 1
ATOM 2915 O O . VAL A 1 371 ? -15.900 -3.283 -10.234 1.00 94.75 371 VAL A O 1
ATOM 2918 N N . LYS A 1 372 ? -16.575 -1.514 -11.432 1.00 90.50 372 LYS A N 1
ATOM 2919 C CA . LYS A 1 372 ? -16.877 -2.257 -12.679 1.00 90.50 372 LYS A CA 1
ATOM 2920 C C . LYS A 1 372 ? -15.802 -3.279 -13.074 1.00 90.50 372 LYS A C 1
ATOM 2922 O O . LYS A 1 372 ? -16.102 -4.359 -13.584 1.00 90.50 372 LYS A O 1
ATOM 2927 N N . GLY A 1 373 ? -14.533 -2.941 -12.835 1.00 86.00 373 GLY A N 1
ATOM 2928 C CA . GLY A 1 373 ? -13.381 -3.794 -13.132 1.00 86.00 373 GLY A CA 1
ATOM 2929 C C . GLY A 1 373 ? -13.191 -4.991 -12.192 1.00 86.00 373 GLY A C 1
ATOM 2930 O O . GLY A 1 373 ? -12.519 -5.945 -12.586 1.00 86.00 373 GLY A O 1
ATOM 2931 N N . ALA A 1 374 ? -13.785 -4.987 -10.994 1.00 90.50 374 ALA A N 1
ATOM 2932 C CA . ALA A 1 374 ? -13.533 -5.981 -9.949 1.00 90.50 374 ALA A CA 1
ATOM 2933 C C . ALA A 1 374 ? -13.976 -7.399 -10.348 1.00 90.50 374 ALA A C 1
ATOM 2935 O O . ALA A 1 374 ? -13.279 -8.371 -10.070 1.00 90.50 374 ALA A O 1
ATOM 2936 N N . ARG A 1 375 ? -15.067 -7.535 -11.117 1.00 89.06 375 ARG A N 1
ATOM 2937 C CA . ARG A 1 375 ? -15.544 -8.842 -11.616 1.00 89.06 375 ARG A CA 1
ATOM 2938 C C . ARG A 1 375 ? -14.506 -9.585 -12.465 1.00 89.06 375 ARG A C 1
ATOM 2940 O O . ARG A 1 375 ? -14.502 -10.810 -12.533 1.00 89.06 375 ARG A O 1
ATOM 2947 N N . LYS A 1 376 ? -13.652 -8.851 -13.182 1.00 92.62 376 LYS A N 1
ATOM 2948 C CA . LYS A 1 376 ? -12.590 -9.402 -14.042 1.00 92.62 376 LYS A CA 1
ATOM 2949 C C . LYS A 1 376 ? -11.229 -8.840 -13.633 1.00 92.62 376 LYS A C 1
ATOM 2951 O O . LYS A 1 376 ? -10.386 -8.594 -14.502 1.00 92.62 376 LYS A O 1
ATOM 2956 N N . LEU A 1 377 ? -11.039 -8.629 -12.330 1.00 96.56 377 LEU A N 1
ATOM 2957 C CA . LEU A 1 377 ? -9.843 -8.008 -11.782 1.00 96.56 377 LEU A CA 1
ATOM 2958 C C . LEU A 1 377 ? -8.601 -8.822 -12.145 1.00 96.56 377 LEU A C 1
ATOM 2960 O O . LEU A 1 377 ? -8.583 -10.059 -12.084 1.00 96.56 377 LEU A O 1
ATOM 2964 N N . ARG A 1 378 ? -7.560 -8.113 -12.575 1.00 97.19 378 ARG A N 1
ATOM 2965 C CA . ARG A 1 378 ? -6.278 -8.701 -12.951 1.00 97.19 378 ARG A CA 1
ATOM 2966 C C . ARG A 1 378 ? -5.138 -7.928 -12.311 1.00 97.19 378 ARG A C 1
ATOM 2968 O O . ARG A 1 378 ? -5.198 -6.707 -12.190 1.00 97.19 378 ARG A O 1
ATOM 2975 N N . VAL A 1 379 ? -4.086 -8.661 -11.981 1.00 97.94 379 VAL A N 1
ATOM 2976 C CA . VAL A 1 379 ? -2.816 -8.141 -11.481 1.00 97.94 379 VAL A CA 1
ATOM 2977 C C . VAL A 1 379 ? -1.759 -8.329 -12.562 1.00 97.94 379 VAL A C 1
ATOM 2979 O O . VAL A 1 379 ? -1.616 -9.412 -13.129 1.00 97.94 379 VAL A O 1
ATOM 2982 N N . GLY A 1 380 ? -1.072 -7.249 -12.894 1.00 96.00 380 GLY A N 1
ATOM 2983 C CA . GLY A 1 380 ? -0.092 -7.129 -13.955 1.00 96.00 380 GLY A CA 1
ATOM 2984 C C . GLY A 1 380 ? 1.326 -7.150 -13.402 1.00 96.00 380 GLY A C 1
ATOM 2985 O O . GLY A 1 380 ? 1.693 -6.312 -12.582 1.00 96.00 380 GLY A O 1
ATOM 2986 N N . PHE A 1 381 ? 2.128 -8.087 -13.895 1.00 93.69 381 PHE A N 1
ATOM 2987 C CA . PHE A 1 381 ? 3.548 -8.222 -13.590 1.00 93.69 381 PHE A CA 1
ATOM 2988 C C . PHE A 1 381 ? 4.371 -7.644 -14.738 1.00 93.69 381 PHE A C 1
ATOM 2990 O O . PHE A 1 381 ? 4.177 -8.061 -15.883 1.00 93.69 381 PHE A O 1
ATOM 2997 N N . LEU A 1 382 ? 5.302 -6.736 -14.439 1.00 88.31 382 LEU A N 1
ATOM 2998 C CA . LEU A 1 382 ? 6.232 -6.212 -15.441 1.00 88.31 382 LEU A CA 1
ATOM 2999 C C . LEU A 1 382 ? 7.189 -7.306 -15.916 1.00 88.31 382 LEU A C 1
ATOM 3001 O O . LEU A 1 382 ? 7.838 -7.970 -15.107 1.00 88.31 382 LEU A O 1
ATOM 3005 N N . ILE A 1 383 ? 7.284 -7.486 -17.225 1.00 82.19 383 ILE A N 1
ATOM 3006 C CA . ILE A 1 383 ? 8.268 -8.331 -17.893 1.00 82.19 383 ILE A CA 1
ATOM 3007 C C . ILE A 1 383 ? 9.217 -7.401 -18.651 1.00 82.19 383 ILE A C 1
ATOM 3009 O O . ILE A 1 383 ? 8.734 -6.530 -19.385 1.00 82.19 383 ILE A O 1
ATOM 3013 N N . PRO A 1 384 ? 10.540 -7.587 -18.513 1.00 71.25 384 PRO A N 1
ATOM 3014 C CA . PRO A 1 384 ? 11.495 -6.870 -19.332 1.00 71.25 384 PRO A CA 1
ATOM 3015 C C . PRO A 1 384 ? 11.232 -7.109 -20.822 1.00 71.25 384 PRO A C 1
ATOM 3017 O O . PRO A 1 384 ? 10.815 -8.209 -21.206 1.00 71.25 384 PRO A O 1
ATOM 3020 N N . PRO A 1 385 ? 11.475 -6.118 -21.683 1.00 66.69 385 PRO A N 1
ATOM 3021 C CA . PRO A 1 385 ? 11.463 -6.336 -23.117 1.00 66.69 385 PRO A CA 1
ATOM 3022 C C . PRO A 1 385 ? 12.466 -7.441 -23.490 1.00 66.69 385 PRO A C 1
ATOM 3024 O O . PRO A 1 385 ? 13.619 -7.443 -23.067 1.00 66.69 385 PRO A O 1
ATOM 3027 N N . SER A 1 386 ? 12.032 -8.423 -24.282 1.00 59.28 386 SER A N 1
ATOM 3028 C CA . SER A 1 386 ? 12.924 -9.484 -24.751 1.00 59.28 386 SER A CA 1
ATOM 3029 C C . SER A 1 386 ? 13.965 -8.918 -25.722 1.00 59.28 386 SER A C 1
ATOM 3031 O O . SER A 1 386 ? 13.609 -8.260 -26.702 1.00 59.28 386 SER A O 1
ATOM 3033 N N . ILE A 1 387 ? 15.242 -9.233 -25.499 1.00 55.62 387 ILE A N 1
ATOM 3034 C CA . ILE A 1 387 ? 16.353 -8.851 -26.391 1.00 55.62 387 ILE A CA 1
ATOM 3035 C C . ILE A 1 387 ? 16.265 -9.579 -27.753 1.00 55.62 387 ILE A C 1
ATOM 3037 O O . ILE A 1 387 ? 16.728 -9.057 -28.761 1.00 55.62 387 ILE A O 1
ATOM 3041 N N . ASN A 1 388 ? 15.564 -10.717 -27.836 1.00 46.75 388 ASN A N 1
ATOM 3042 C CA . ASN A 1 388 ? 15.480 -11.555 -29.043 1.00 46.75 388 ASN A CA 1
ATOM 3043 C C . ASN A 1 388 ? 14.371 -11.149 -30.032 1.00 46.75 388 ASN A C 1
ATOM 3045 O O . ASN A 1 388 ? 13.641 -11.998 -30.539 1.00 46.75 388 ASN A O 1
ATOM 3049 N N . SER A 1 389 ? 14.221 -9.859 -30.320 1.00 46.06 389 SER A N 1
ATOM 3050 C CA . SER A 1 389 ? 13.426 -9.420 -31.473 1.00 46.06 389 SER A CA 1
ATOM 3051 C C . SER A 1 389 ? 14.383 -9.000 -32.580 1.00 46.06 389 SER A C 1
ATOM 3053 O O . SER A 1 389 ? 14.891 -7.884 -32.570 1.00 46.06 389 SER A O 1
ATOM 3055 N N . THR A 1 390 ? 14.637 -9.909 -33.522 1.00 47.44 390 THR A N 1
ATOM 3056 C CA . THR A 1 390 ? 15.410 -9.715 -34.762 1.00 47.44 390 THR A CA 1
ATOM 3057 C C . THR A 1 390 ? 14.675 -8.838 -35.782 1.00 47.44 390 THR A C 1
ATOM 3059 O O . THR A 1 390 ? 14.593 -9.165 -36.963 1.00 47.44 390 THR A O 1
ATOM 3062 N N . LYS A 1 391 ? 14.105 -7.716 -35.340 1.00 46.06 391 LYS A N 1
ATOM 3063 C CA . LYS A 1 391 ? 13.578 -6.695 -36.244 1.00 46.06 391 LYS A CA 1
ATOM 3064 C C . LYS A 1 391 ? 14.078 -5.334 -35.798 1.00 46.06 391 LYS A C 1
ATOM 3066 O O . LYS A 1 391 ? 13.719 -4.845 -34.728 1.00 46.06 391 LYS A O 1
ATOM 3071 N N . GLU A 1 392 ? 14.961 -4.795 -36.629 1.00 47.81 392 GLU A N 1
ATOM 3072 C CA . GLU A 1 392 ? 15.322 -3.389 -36.680 1.00 47.81 392 GLU A CA 1
ATOM 3073 C C . GLU A 1 392 ? 14.043 -2.567 -36.856 1.00 47.81 392 GLU A C 1
ATOM 3075 O O . GLU A 1 392 ? 13.491 -2.486 -37.943 1.00 47.81 392 GLU A O 1
ATOM 3080 N N . ASP A 1 393 ? 13.557 -1.995 -35.761 1.00 42.50 393 ASP A N 1
ATOM 3081 C CA . ASP A 1 393 ? 12.739 -0.787 -35.778 1.00 42.50 393 ASP A CA 1
ATOM 3082 C C . ASP A 1 393 ? 13.311 0.127 -34.689 1.00 42.50 393 ASP A C 1
ATOM 3084 O O . ASP A 1 393 ? 12.918 0.111 -33.516 1.00 42.50 393 ASP A O 1
ATOM 3088 N N . LEU A 1 394 ? 14.340 0.882 -35.081 1.00 50.31 394 LEU A N 1
ATOM 3089 C CA . LEU A 1 394 ? 14.811 2.057 -34.358 1.00 50.31 394 LEU A CA 1
ATOM 3090 C C . LEU A 1 394 ? 13.631 3.038 -34.262 1.00 50.31 394 LEU A C 1
ATOM 3092 O O . LEU A 1 394 ? 13.203 3.547 -35.292 1.00 50.31 394 LEU A O 1
ATOM 3096 N N . ASN A 1 395 ? 13.122 3.274 -33.043 1.00 44.03 395 ASN A N 1
ATOM 3097 C CA . ASN A 1 395 ? 12.411 4.486 -32.562 1.00 44.03 395 ASN A CA 1
ATOM 3098 C C . ASN A 1 395 ? 11.198 4.244 -31.645 1.00 44.03 395 ASN A C 1
ATOM 3100 O O . ASN A 1 395 ? 10.575 5.210 -31.207 1.00 44.03 395 ASN A O 1
ATOM 3104 N N . SER A 1 396 ? 10.882 3.008 -31.246 1.00 50.25 396 SER A N 1
ATOM 3105 C CA . SER A 1 396 ? 9.964 2.793 -30.115 1.00 50.25 396 SER A CA 1
ATOM 3106 C C . SER A 1 396 ? 10.767 2.363 -28.889 1.00 50.25 396 SER A C 1
ATOM 3108 O O . SER A 1 396 ? 11.329 1.266 -28.870 1.00 50.25 396 SER A O 1
ATOM 3110 N N . ALA A 1 397 ? 10.837 3.221 -27.866 1.00 53.75 397 ALA A N 1
ATOM 3111 C CA . ALA A 1 397 ? 11.274 2.819 -26.532 1.00 53.75 397 ALA A CA 1
ATOM 3112 C C . ALA A 1 397 ? 10.495 1.550 -26.152 1.00 53.75 397 ALA A C 1
ATOM 3114 O O . ALA A 1 397 ? 9.267 1.597 -26.035 1.00 53.75 397 ALA A O 1
ATOM 3115 N N . LYS A 1 398 ? 11.180 0.400 -26.072 1.00 62.47 398 LYS A N 1
ATOM 3116 C CA . LYS A 1 398 ? 10.544 -0.906 -25.861 1.00 62.47 398 LYS A CA 1
ATOM 3117 C C . LYS A 1 398 ? 9.838 -0.887 -24.504 1.00 62.47 398 LYS A C 1
ATOM 3119 O O . LYS A 1 398 ? 10.469 -1.056 -23.467 1.00 62.47 398 LYS A O 1
ATOM 3124 N N . LYS A 1 399 ? 8.528 -0.628 -24.507 1.00 60.75 399 LYS A N 1
ATOM 3125 C CA . LYS A 1 399 ? 7.724 -0.559 -23.282 1.00 60.75 399 LYS A CA 1
ATOM 3126 C C . LYS A 1 399 ? 7.736 -1.931 -22.596 1.00 60.75 399 LYS A C 1
ATOM 3128 O O . LYS A 1 399 ? 7.539 -2.935 -23.288 1.00 60.75 399 LYS A O 1
ATOM 3133 N N . PRO A 1 400 ? 7.928 -1.999 -21.267 1.00 67.88 400 PRO A N 1
ATOM 3134 C CA . PRO A 1 400 ? 7.882 -3.264 -20.549 1.00 67.88 400 PRO A CA 1
ATOM 3135 C C . PRO A 1 400 ? 6.512 -3.923 -20.743 1.00 67.88 400 PRO A C 1
ATOM 3137 O O . PRO A 1 400 ? 5.459 -3.283 -20.645 1.00 67.88 400 PRO A O 1
ATOM 3140 N N . LEU A 1 401 ? 6.523 -5.219 -21.052 1.00 81.81 401 LEU A N 1
ATOM 3141 C CA . LEU A 1 401 ? 5.303 -5.988 -21.274 1.00 81.81 401 LEU A CA 1
ATOM 3142 C C . LEU A 1 401 ? 4.648 -6.297 -19.927 1.00 81.81 401 LEU A C 1
ATOM 3144 O O . LEU A 1 401 ? 5.323 -6.621 -18.955 1.00 81.81 401 LEU A O 1
ATOM 3148 N N . VAL A 1 402 ? 3.318 -6.245 -19.859 1.00 89.19 402 VAL A N 1
ATOM 3149 C CA . VAL A 1 402 ? 2.580 -6.583 -18.633 1.00 89.19 402 VAL A CA 1
ATOM 3150 C C . VAL A 1 402 ? 1.939 -7.954 -18.786 1.00 89.19 402 VAL A C 1
ATOM 3152 O O . VAL A 1 402 ? 1.053 -8.146 -19.621 1.00 89.19 402 VAL A O 1
ATOM 3155 N N . ARG A 1 403 ? 2.332 -8.908 -17.939 1.00 92.81 403 ARG A N 1
ATOM 3156 C CA . ARG A 1 403 ? 1.655 -10.206 -17.840 1.00 92.81 403 ARG A CA 1
ATOM 3157 C C . ARG A 1 403 ? 0.562 -10.153 -16.794 1.00 92.81 403 ARG A C 1
ATOM 3159 O O . ARG A 1 403 ? 0.834 -9.981 -15.611 1.00 92.81 403 ARG A O 1
ATOM 3166 N N . TRP A 1 404 ? -0.668 -10.362 -17.240 1.00 95.75 404 TRP A N 1
ATOM 3167 C CA . TRP A 1 404 ? -1.852 -10.290 -16.397 1.00 95.75 404 TRP A CA 1
ATOM 3168 C C . TRP A 1 404 ? -2.233 -11.652 -15.814 1.00 95.75 404 TRP A C 1
ATOM 3170 O O . TRP A 1 404 ? -2.382 -12.632 -16.542 1.00 95.75 404 TRP A O 1
ATOM 3180 N N . VAL A 1 405 ? -2.468 -11.692 -14.506 1.00 97.00 405 VAL A N 1
ATOM 3181 C CA . VAL A 1 405 ? -2.985 -12.846 -13.762 1.00 97.00 405 VAL A CA 1
ATOM 3182 C C . VAL A 1 405 ? -4.347 -12.479 -13.181 1.00 97.00 405 VAL A C 1
ATOM 3184 O O . VAL A 1 405 ? -4.538 -11.365 -12.702 1.00 97.00 405 VAL A O 1
ATOM 3187 N N . ARG A 1 406 ? -5.321 -13.392 -13.251 1.00 97.12 406 ARG A N 1
ATOM 3188 C CA . ARG A 1 406 ? -6.659 -13.160 -12.685 1.00 97.12 406 ARG A CA 1
ATOM 3189 C C . ARG A 1 406 ? -6.651 -13.262 -11.163 1.00 97.12 406 ARG A C 1
ATOM 3191 O O . ARG A 1 406 ? -6.009 -14.155 -10.612 1.00 97.12 406 ARG A O 1
ATOM 3198 N N . VAL A 1 407 ? -7.437 -12.399 -10.531 1.00 98.00 407 VAL A N 1
ATOM 3199 C CA . VAL A 1 407 ? -7.782 -12.486 -9.110 1.00 98.00 407 VAL A CA 1
ATOM 3200 C C . VAL A 1 407 ? -8.882 -13.537 -8.927 1.00 98.00 407 VAL A C 1
ATOM 3202 O O . VAL A 1 407 ? -9.809 -13.626 -9.733 1.00 98.00 407 VAL A O 1
ATOM 3205 N N . LYS A 1 408 ? -8.733 -14.377 -7.904 1.00 96.31 408 LYS A N 1
ATOM 3206 C CA . LYS A 1 408 ? -9.688 -15.406 -7.475 1.00 96.31 408 LYS A CA 1
ATOM 3207 C C . LYS A 1 408 ? -10.668 -14.854 -6.445 1.00 96.31 408 LYS A C 1
ATOM 3209 O O . LYS A 1 408 ? -11.853 -15.185 -6.499 1.00 96.31 408 LYS A O 1
ATOM 3214 N N . ARG A 1 409 ? -10.162 -14.038 -5.521 1.00 96.81 409 ARG A N 1
ATOM 3215 C CA . ARG A 1 409 ? -10.914 -13.490 -4.396 1.00 96.81 409 ARG A CA 1
ATOM 3216 C C . ARG A 1 409 ? -10.357 -12.130 -3.985 1.00 96.81 409 ARG A C 1
ATOM 3218 O O . ARG A 1 409 ? -9.149 -11.916 -4.044 1.00 96.81 409 ARG A O 1
ATOM 3225 N N . THR A 1 410 ? -11.239 -11.242 -3.550 1.00 98.31 410 THR A N 1
ATOM 3226 C CA . THR A 1 410 ? -10.904 -9.928 -2.990 1.00 98.31 410 THR A CA 1
ATOM 3227 C C . THR A 1 410 ? -11.508 -9.817 -1.599 1.00 98.31 410 THR A C 1
ATOM 3229 O O . THR A 1 410 ? -12.663 -10.199 -1.419 1.00 98.31 410 THR A O 1
ATOM 3232 N N . ARG A 1 411 ? -10.744 -9.313 -0.627 1.00 98.31 411 ARG A N 1
ATOM 3233 C CA . ARG A 1 411 ? -11.226 -9.031 0.731 1.00 98.31 411 ARG A CA 1
ATOM 3234 C C . ARG A 1 411 ? -11.080 -7.551 1.060 1.00 98.31 411 ARG A C 1
ATOM 3236 O O . ARG A 1 411 ? -10.034 -6.975 0.763 1.00 98.31 411 ARG A O 1
ATOM 3243 N N . VAL A 1 412 ? -12.128 -6.967 1.638 1.00 97.75 412 VAL A N 1
ATOM 3244 C CA . VAL A 1 412 ? -12.222 -5.539 1.985 1.00 97.75 412 VAL A CA 1
ATOM 3245 C C . VAL A 1 412 ? -12.814 -5.411 3.395 1.00 97.75 412 VAL A C 1
ATOM 3247 O O . VAL A 1 412 ? -13.844 -6.039 3.656 1.00 97.75 412 VAL A O 1
ATOM 3250 N N . PRO A 1 413 ? -12.201 -4.641 4.310 1.00 96.75 413 PRO A N 1
ATOM 3251 C CA . PRO A 1 413 ? -12.711 -4.465 5.666 1.00 96.75 413 PRO A CA 1
ATOM 3252 C C . PRO A 1 413 ? -14.025 -3.673 5.676 1.00 96.75 413 PRO A C 1
ATOM 3254 O O . PRO A 1 413 ? -14.271 -2.797 4.844 1.00 96.75 413 PRO A O 1
ATOM 3257 N N . LYS A 1 414 ? -14.878 -3.962 6.655 1.00 93.94 414 LYS A N 1
ATOM 3258 C CA . LYS A 1 414 ? -16.173 -3.311 6.861 1.00 93.94 414 LYS A CA 1
ATOM 3259 C C . LYS A 1 414 ? -15.995 -1.853 7.275 1.00 93.94 414 LYS A C 1
ATOM 3261 O O . LYS A 1 414 ? -16.811 -1.031 6.871 1.00 93.94 414 LYS A O 1
ATOM 3266 N N . GLY A 1 415 ? -14.900 -1.515 7.960 1.00 92.00 415 GLY A N 1
ATOM 3267 C CA . GLY A 1 415 ? -14.522 -0.132 8.259 1.00 92.00 415 GLY A CA 1
ATOM 3268 C C . GLY A 1 415 ? -14.423 0.761 7.014 1.00 92.00 415 GLY A C 1
ATOM 3269 O O . GLY A 1 415 ? -14.795 1.927 7.081 1.00 92.00 415 GLY A O 1
ATOM 3270 N N . TRP A 1 416 ? -14.048 0.207 5.852 1.00 93.50 416 TRP A N 1
ATOM 3271 C CA . TRP A 1 416 ? -14.114 0.915 4.565 1.00 93.50 416 TRP A CA 1
ATOM 3272 C C . TRP A 1 416 ? -15.546 1.008 4.016 1.00 93.50 416 TRP A C 1
ATOM 3274 O O . TRP A 1 416 ? -15.968 2.031 3.489 1.00 93.50 416 TRP A O 1
ATOM 3284 N N . ILE A 1 417 ? -16.315 -0.079 4.115 1.00 91.06 417 ILE A N 1
ATOM 3285 C CA . ILE A 1 417 ? -17.671 -0.185 3.544 1.00 91.06 417 ILE A CA 1
ATOM 3286 C C . ILE A 1 417 ? -18.692 0.663 4.327 1.00 91.06 417 ILE A C 1
ATOM 3288 O O . ILE A 1 417 ? -19.701 1.092 3.778 1.00 91.06 417 ILE A O 1
ATOM 3292 N N . GLN A 1 418 ? -18.471 0.886 5.621 1.00 72.06 418 GLN A N 1
ATOM 3293 C CA . GLN A 1 418 ? -19.437 1.547 6.508 1.00 72.06 418 GLN A CA 1
ATOM 3294 C C . GLN A 1 418 ? -18.905 2.822 7.161 1.00 72.06 418 GLN A C 1
ATOM 3296 O O . GLN A 1 418 ? -19.647 3.494 7.875 1.00 72.06 418 GLN A O 1
ATOM 3301 N N . GLY A 1 419 ? -17.641 3.169 6.919 1.00 62.78 419 GLY A N 1
ATOM 3302 C CA . GLY A 1 419 ? -17.015 4.334 7.522 1.00 62.78 419 GLY A CA 1
ATOM 3303 C C . GLY A 1 419 ? -17.628 5.651 7.029 1.00 62.78 419 GLY A C 1
ATOM 3304 O O . GLY A 1 419 ? -17.864 5.815 5.827 1.00 62.78 419 GLY A O 1
ATOM 3305 N N . PRO A 1 420 ? -17.833 6.643 7.917 1.00 64.69 420 PRO A N 1
ATOM 3306 C CA . PRO A 1 420 ? -17.867 8.042 7.505 1.00 64.69 420 PRO A CA 1
ATOM 3307 C C . PRO A 1 420 ? -16.637 8.344 6.643 1.00 64.69 420 PRO A C 1
ATOM 3309 O O . PRO A 1 420 ? -15.567 7.790 6.889 1.00 64.69 420 PRO A O 1
ATOM 3312 N N . GLN A 1 421 ? -16.760 9.236 5.661 1.00 64.31 421 GLN A N 1
ATOM 3313 C CA . GLN A 1 421 ? -15.698 9.480 4.674 1.00 64.31 421 GLN A CA 1
ATOM 3314 C C . GLN A 1 421 ? -14.332 9.834 5.306 1.00 64.31 421 GLN A C 1
ATOM 3316 O O . GLN A 1 421 ? -13.301 9.509 4.727 1.00 64.31 421 GLN A O 1
ATOM 3321 N N . GLU A 1 422 ? -14.329 10.432 6.503 1.00 61.25 422 GLU A N 1
ATOM 3322 C CA . GLU A 1 422 ? -13.132 10.786 7.285 1.00 61.25 422 GLU A CA 1
ATOM 3323 C C . GLU A 1 422 ? -12.449 9.567 7.943 1.00 61.25 422 GLU A C 1
ATOM 3325 O O . GLU A 1 422 ? -11.228 9.501 7.974 1.00 61.25 422 GLU A O 1
ATOM 3330 N N . VAL A 1 423 ? -13.220 8.575 8.411 1.00 67.44 423 VAL A N 1
ATOM 3331 C CA . VAL A 1 423 ? -12.735 7.347 9.098 1.00 67.44 423 VAL A CA 1
ATOM 3332 C C . VAL A 1 423 ? -12.488 6.209 8.105 1.00 67.44 423 VAL A C 1
ATOM 3334 O O . VAL A 1 423 ? -11.772 5.250 8.374 1.00 67.44 423 VAL A O 1
ATOM 3337 N N . SER A 1 424 ? -13.085 6.306 6.916 1.00 77.44 424 SER A N 1
ATOM 3338 C CA . SER A 1 424 ? -12.907 5.334 5.840 1.00 77.44 424 SER A CA 1
ATOM 3339 C C . SER A 1 424 ? -11.432 5.180 5.464 1.00 77.44 424 SER A C 1
ATOM 3341 O O . SER A 1 424 ? -11.016 4.092 5.077 1.00 77.44 424 SER A O 1
ATOM 3343 N N . MET A 1 425 ? -10.628 6.242 5.593 1.00 88.12 425 MET A N 1
ATOM 3344 C CA . MET A 1 425 ? -9.215 6.197 5.229 1.00 88.12 425 MET A CA 1
ATOM 3345 C C . MET A 1 425 ? -8.395 5.262 6.126 1.00 88.12 425 MET A C 1
ATOM 3347 O O . MET A 1 425 ? -7.510 4.580 5.615 1.00 88.12 425 MET A O 1
ATOM 3351 N N . ASP A 1 426 ? -8.740 5.135 7.410 1.00 91.75 426 ASP A N 1
ATOM 3352 C CA . ASP A 1 426 ? -8.066 4.226 8.350 1.00 91.75 426 ASP A CA 1
ATOM 3353 C C . ASP A 1 426 ? -8.154 2.764 7.885 1.00 91.75 426 ASP A C 1
ATOM 3355 O O . ASP A 1 426 ? -7.258 1.954 8.132 1.00 91.75 426 ASP A O 1
ATOM 3359 N N . PHE A 1 427 ? -9.214 2.432 7.145 1.00 94.38 427 PHE A N 1
ATOM 3360 C CA . PHE A 1 427 ? -9.501 1.094 6.634 1.00 94.38 427 PHE A CA 1
ATOM 3361 C C . PHE A 1 427 ? -9.319 0.972 5.118 1.00 94.38 427 PHE A C 1
ATOM 3363 O O . PHE A 1 427 ? -9.803 0.014 4.514 1.00 94.38 427 PHE A O 1
ATOM 3370 N N . ASP A 1 428 ? -8.601 1.900 4.480 1.00 95.94 428 ASP A N 1
ATOM 3371 C CA . ASP A 1 428 ? -8.379 1.898 3.031 1.00 95.94 428 ASP A CA 1
ATOM 3372 C C . ASP A 1 428 ? -7.306 0.885 2.585 1.00 95.94 428 ASP A C 1
ATOM 3374 O O . ASP A 1 428 ? -6.312 1.212 1.936 1.00 95.94 428 ASP A O 1
ATOM 3378 N N . TYR A 1 429 ? -7.512 -0.387 2.923 1.00 98.06 429 TYR A N 1
ATOM 3379 C CA . TYR A 1 429 ? -6.682 -1.508 2.498 1.00 98.06 429 TYR A CA 1
ATOM 3380 C C . TYR A 1 429 ? -7.544 -2.693 2.053 1.00 98.06 429 TYR A C 1
ATOM 3382 O O . TYR A 1 429 ? -8.642 -2.932 2.546 1.00 98.06 429 TYR A O 1
ATOM 3390 N N . ALA A 1 430 ? -7.040 -3.460 1.095 1.00 98.44 430 ALA A N 1
ATOM 3391 C CA . ALA A 1 430 ? -7.684 -4.657 0.580 1.00 98.44 430 ALA A CA 1
ATOM 3392 C C . ALA A 1 430 ? -6.639 -5.704 0.197 1.00 98.44 430 ALA A C 1
ATOM 3394 O O . ALA A 1 430 ? -5.523 -5.375 -0.215 1.00 98.44 430 ALA A O 1
ATOM 3395 N N . LEU A 1 431 ? -7.027 -6.977 0.274 1.00 98.69 431 LEU A N 1
ATOM 3396 C CA . LEU A 1 431 ? -6.180 -8.091 -0.144 1.00 98.69 431 LEU A CA 1
ATOM 3397 C C . LEU A 1 431 ? -6.770 -8.801 -1.361 1.00 98.69 431 LEU A C 1
ATOM 3399 O O . LEU A 1 431 ? -7.951 -9.161 -1.393 1.00 98.69 431 LEU A O 1
ATOM 3403 N N . LEU A 1 432 ? -5.927 -9.029 -2.364 1.00 98.69 432 LEU A N 1
ATOM 3404 C CA . LEU A 1 432 ? -6.261 -9.757 -3.581 1.00 98.69 432 LEU A CA 1
ATOM 3405 C C . LEU A 1 432 ? -5.558 -11.115 -3.572 1.00 98.69 432 LEU A C 1
ATOM 3407 O O . LEU A 1 432 ? -4.331 -11.177 -3.553 1.00 98.69 432 LEU A O 1
ATOM 3411 N N . GLU A 1 433 ? -6.328 -12.196 -3.648 1.00 98.38 433 GLU A N 1
ATOM 3412 C CA . GLU A 1 433 ? -5.824 -13.559 -3.832 1.00 98.38 433 GLU A CA 1
ATOM 3413 C C . GLU A 1 433 ? -5.791 -13.879 -5.332 1.00 98.38 433 GLU A C 1
ATOM 3415 O O . GLU A 1 433 ? -6.808 -13.803 -6.031 1.00 98.38 433 GLU A O 1
ATOM 3420 N N . LEU A 1 434 ? -4.627 -14.240 -5.860 1.00 98.25 434 LEU A N 1
ATOM 3421 C CA . LEU A 1 434 ? -4.464 -14.663 -7.245 1.00 98.25 434 LEU A CA 1
ATOM 3422 C C . LEU A 1 434 ? -5.058 -16.046 -7.473 1.00 98.25 434 LEU A C 1
ATOM 3424 O O . LEU A 1 434 ? -5.038 -16.923 -6.619 1.00 98.25 434 LEU A O 1
ATOM 3428 N N . ARG A 1 435 ? -5.497 -16.291 -8.707 1.00 96.19 435 ARG A N 1
ATOM 3429 C CA . ARG A 1 435 ? -5.889 -17.638 -9.133 1.00 96.19 435 ARG A CA 1
ATOM 3430 C C . ARG A 1 435 ? -4.719 -18.625 -9.162 1.00 96.19 435 ARG A C 1
ATOM 3432 O O . ARG A 1 435 ? -4.955 -19.821 -9.046 1.00 96.19 435 ARG A O 1
ATOM 3439 N N . TRP A 1 436 ? -3.494 -18.136 -9.358 1.00 95.56 436 TRP A N 1
ATOM 3440 C CA . TRP A 1 436 ? -2.293 -18.961 -9.469 1.00 95.56 436 TRP A CA 1
ATOM 3441 C C . TRP A 1 436 ? -1.113 -18.323 -8.733 1.00 95.56 436 TRP A C 1
ATOM 3443 O O . TRP A 1 436 ? -0.942 -17.104 -8.849 1.00 95.56 436 TRP A O 1
ATOM 3453 N N . PRO A 1 437 ? -0.269 -19.125 -8.055 1.00 96.62 437 PRO A N 1
ATOM 3454 C CA . PRO A 1 437 ? 0.937 -18.625 -7.413 1.00 96.62 437 PRO A CA 1
ATOM 3455 C C . PRO A 1 437 ? 1.933 -18.060 -8.423 1.00 96.62 437 PRO A C 1
ATOM 3457 O O . PRO A 1 437 ? 2.112 -18.586 -9.526 1.00 96.62 437 PRO A O 1
ATOM 3460 N N . HIS A 1 438 ? 2.619 -16.993 -8.029 1.00 94.88 438 HIS A N 1
ATOM 3461 C CA . HIS A 1 438 ? 3.785 -16.477 -8.729 1.00 94.88 438 HIS A CA 1
ATOM 3462 C C . HIS A 1 438 ? 5.082 -16.983 -8.093 1.00 94.88 438 HIS A C 1
ATOM 3464 O O . HIS A 1 438 ? 5.116 -17.432 -6.954 1.00 94.88 438 HIS A O 1
ATOM 3470 N N . ARG A 1 439 ? 6.187 -16.843 -8.830 1.00 92.44 439 ARG A N 1
ATOM 3471 C CA . ARG A 1 439 ? 7.537 -17.235 -8.382 1.00 92.44 439 ARG A CA 1
ATOM 3472 C C . ARG A 1 439 ? 8.457 -16.048 -8.082 1.00 92.44 439 ARG A C 1
ATOM 3474 O O . ARG A 1 439 ? 9.663 -16.219 -7.981 1.00 92.44 439 ARG A O 1
ATOM 3481 N N . ARG A 1 440 ? 7.904 -14.834 -8.025 1.00 91.25 440 ARG A N 1
ATOM 3482 C CA . ARG A 1 440 ? 8.669 -13.631 -7.682 1.00 91.25 440 ARG A CA 1
ATOM 3483 C C . ARG A 1 440 ? 8.932 -13.546 -6.180 1.00 91.25 440 ARG A C 1
ATOM 3485 O O . ARG A 1 440 ? 8.099 -14.049 -5.422 1.00 91.25 440 ARG A O 1
ATOM 3492 N N . PRO A 1 441 ? 10.021 -12.869 -5.772 1.00 93.50 441 PRO A N 1
ATOM 3493 C CA . PRO A 1 441 ? 10.151 -12.373 -4.410 1.00 93.50 441 PRO A CA 1
ATOM 3494 C C . PRO A 1 441 ? 8.914 -11.562 -4.011 1.00 93.50 441 PRO A C 1
ATOM 3496 O O . PRO A 1 441 ? 8.284 -10.918 -4.853 1.00 93.50 441 PRO A O 1
ATOM 3499 N N . PHE A 1 442 ? 8.584 -11.594 -2.729 1.00 95.56 442 PHE A N 1
ATOM 3500 C CA . PHE A 1 442 ? 7.528 -10.803 -2.106 1.00 95.56 442 PHE A CA 1
ATOM 3501 C C . PHE A 1 442 ? 8.066 -10.228 -0.794 1.00 95.56 442 PHE A C 1
ATOM 3503 O O . PHE A 1 442 ? 9.062 -10.730 -0.268 1.00 95.56 442 PHE A O 1
ATOM 3510 N N . MET A 1 443 ? 7.464 -9.147 -0.303 1.00 95.06 443 MET A N 1
ATOM 3511 C CA . MET A 1 443 ? 7.900 -8.518 0.945 1.00 95.06 443 MET A CA 1
ATOM 3512 C C . MET A 1 443 ? 7.170 -9.124 2.140 1.00 95.06 443 MET A C 1
ATOM 3514 O O . MET A 1 443 ? 5.967 -9.369 2.063 1.00 95.06 443 MET A O 1
ATOM 3518 N N . ARG A 1 444 ? 7.885 -9.299 3.256 1.00 94.19 444 ARG A N 1
ATOM 3519 C CA . ARG A 1 444 ? 7.264 -9.606 4.551 1.00 94.19 444 ARG A CA 1
ATOM 3520 C C . ARG A 1 444 ? 6.528 -8.377 5.079 1.00 94.19 444 ARG A C 1
ATOM 3522 O O . ARG A 1 444 ? 6.921 -7.240 4.798 1.00 94.19 444 ARG A O 1
ATOM 3529 N N . LEU A 1 445 ? 5.471 -8.619 5.840 1.00 94.38 445 LEU A N 1
ATOM 3530 C CA . LEU A 1 445 ? 4.733 -7.585 6.556 1.00 94.38 445 LEU A CA 1
ATOM 3531 C C . LEU A 1 445 ? 5.369 -7.357 7.931 1.00 94.38 445 LEU A C 1
ATOM 3533 O O . LEU A 1 445 ? 6.064 -8.223 8.452 1.00 94.38 445 LEU A O 1
ATOM 3537 N N . SER A 1 446 ? 5.126 -6.196 8.521 1.00 92.69 446 SER A N 1
ATOM 3538 C CA . SER A 1 446 ? 5.406 -5.921 9.929 1.00 92.69 446 SER A CA 1
ATOM 3539 C C . SER A 1 446 ? 4.342 -4.983 10.461 1.00 92.69 446 SER A C 1
ATOM 3541 O O . SER A 1 446 ? 3.846 -4.137 9.713 1.00 92.69 446 SER A O 1
ATOM 3543 N N . VAL A 1 447 ? 4.056 -5.070 11.760 1.00 93.19 447 VAL A N 1
ATOM 3544 C CA . VAL A 1 447 ? 3.437 -3.937 12.450 1.00 93.19 447 VAL A CA 1
ATOM 3545 C C . VAL A 1 447 ? 4.348 -2.727 12.265 1.00 93.19 447 VAL A C 1
ATOM 3547 O O . VAL A 1 447 ? 5.578 -2.846 12.346 1.00 93.19 447 VAL A O 1
ATOM 3550 N N . ALA A 1 448 ? 3.749 -1.587 11.940 1.00 94.31 448 ALA A N 1
ATOM 3551 C CA . ALA A 1 448 ? 4.483 -0.354 11.754 1.00 94.31 448 ALA A CA 1
ATOM 3552 C C . ALA A 1 448 ? 5.127 0.066 13.084 1.00 94.31 448 ALA A C 1
ATOM 3554 O O . ALA A 1 448 ? 4.401 0.261 14.064 1.00 94.31 448 ALA A O 1
ATOM 3555 N N . PRO A 1 449 ? 6.462 0.220 13.141 1.00 91.06 449 PRO A N 1
ATOM 3556 C CA . PRO A 1 449 ? 7.106 0.789 14.317 1.00 91.06 449 PRO A CA 1
ATOM 3557 C C . PRO A 1 449 ? 6.680 2.252 14.501 1.00 91.06 449 PRO A C 1
ATOM 3559 O O . PRO A 1 449 ? 6.037 2.831 13.618 1.00 91.06 449 PRO A O 1
ATOM 3562 N N . SER A 1 450 ? 7.037 2.848 15.638 1.00 88.50 450 SER A N 1
ATOM 3563 C CA . SER A 1 450 ? 6.969 4.304 15.772 1.00 88.50 450 SER A CA 1
ATOM 3564 C C . SER A 1 450 ? 7.905 4.966 14.754 1.00 88.50 450 SER A C 1
ATOM 3566 O O . SER A 1 450 ? 8.884 4.363 14.291 1.00 88.50 450 SER A O 1
ATOM 3568 N N . SER A 1 451 ? 7.626 6.215 14.401 1.00 85.94 451 SER A N 1
ATOM 3569 C CA . SER A 1 451 ? 8.483 6.994 13.505 1.00 85.94 451 SER A CA 1
ATOM 3570 C C . SER A 1 451 ? 9.925 7.137 14.022 1.00 85.94 451 SER A C 1
ATOM 3572 O O . SER A 1 451 ? 10.854 7.199 13.211 1.00 85.94 451 SER A O 1
ATOM 3574 N N . ASP A 1 452 ? 10.133 7.124 15.344 1.00 83.31 452 ASP A N 1
ATOM 3575 C CA . ASP A 1 452 ? 11.449 7.185 15.992 1.00 83.31 452 ASP A CA 1
ATOM 3576 C C . ASP A 1 452 ? 12.239 5.871 15.892 1.00 83.31 452 ASP A C 1
ATOM 3578 O O . ASP A 1 452 ? 13.461 5.899 15.725 1.00 83.31 452 ASP A O 1
ATOM 3582 N N . ASP A 1 453 ? 11.547 4.732 15.903 1.00 83.31 453 ASP A N 1
ATOM 3583 C CA . ASP A 1 453 ? 12.152 3.399 15.788 1.00 83.31 453 ASP A CA 1
ATOM 3584 C C . ASP A 1 453 ? 12.408 2.983 14.328 1.00 83.31 453 ASP A C 1
ATOM 3586 O O . ASP A 1 453 ? 13.081 1.985 14.039 1.00 83.31 453 ASP A O 1
ATOM 3590 N N . LEU A 1 454 ? 11.880 3.747 13.370 1.00 84.56 454 LEU A N 1
ATOM 3591 C CA . LEU A 1 454 ? 12.093 3.510 11.952 1.00 84.56 454 LEU A CA 1
ATOM 3592 C C . LEU A 1 454 ? 13.508 3.939 11.546 1.00 84.56 454 LEU A C 1
ATOM 3594 O O . LEU A 1 454 ? 13.879 5.111 11.640 1.00 84.56 454 LEU A O 1
ATOM 3598 N N . ALA A 1 455 ? 14.306 3.013 11.006 1.00 81.31 455 ALA A N 1
ATOM 3599 C CA . ALA A 1 455 ? 15.686 3.320 10.633 1.00 81.31 455 ALA A CA 1
ATOM 3600 C C . ALA A 1 455 ? 15.776 4.483 9.627 1.00 81.31 455 ALA A C 1
ATOM 3602 O O . ALA A 1 455 ? 15.331 4.400 8.479 1.00 81.31 455 ALA A O 1
ATOM 3603 N N . GLY A 1 456 ? 16.408 5.572 10.072 1.00 82.12 456 GLY A N 1
ATOM 3604 C CA . GLY A 1 456 ? 16.559 6.805 9.301 1.00 82.12 456 GLY A CA 1
ATOM 3605 C C . GLY A 1 456 ? 15.269 7.612 9.136 1.00 82.12 456 GLY A C 1
ATOM 3606 O O . GLY A 1 456 ? 15.252 8.484 8.268 1.00 82.12 456 GLY A O 1
ATOM 3607 N N . LYS A 1 457 ? 14.215 7.310 9.912 1.00 86.94 457 LYS A N 1
ATOM 3608 C CA . LYS A 1 457 ? 12.879 7.932 9.874 1.00 86.94 457 LYS A CA 1
ATOM 3609 C C . LYS A 1 457 ? 12.263 7.985 8.475 1.00 86.94 457 LYS A C 1
ATOM 3611 O O . LYS A 1 457 ? 11.522 8.905 8.148 1.00 86.94 457 LYS A O 1
ATOM 3616 N N . ARG A 1 458 ? 12.636 7.040 7.606 1.00 90.56 458 ARG A N 1
ATOM 3617 C CA . ARG A 1 458 ? 12.357 7.083 6.166 1.00 90.56 458 ARG A CA 1
ATOM 3618 C C . ARG A 1 458 ? 11.494 5.924 5.721 1.00 90.56 458 ARG A C 1
ATOM 3620 O O . ARG A 1 458 ? 11.787 4.763 6.005 1.00 90.56 458 ARG A O 1
ATOM 3627 N N . ILE A 1 459 ? 10.502 6.263 4.914 1.00 96.25 459 ILE A N 1
ATOM 3628 C CA . ILE A 1 459 ? 9.656 5.312 4.208 1.00 96.25 459 ILE A CA 1
ATOM 3629 C C . ILE A 1 459 ? 9.995 5.293 2.725 1.00 96.25 459 ILE A C 1
ATOM 3631 O O . ILE A 1 459 ? 10.533 6.248 2.161 1.00 96.25 459 ILE A O 1
ATOM 3635 N N . HIS A 1 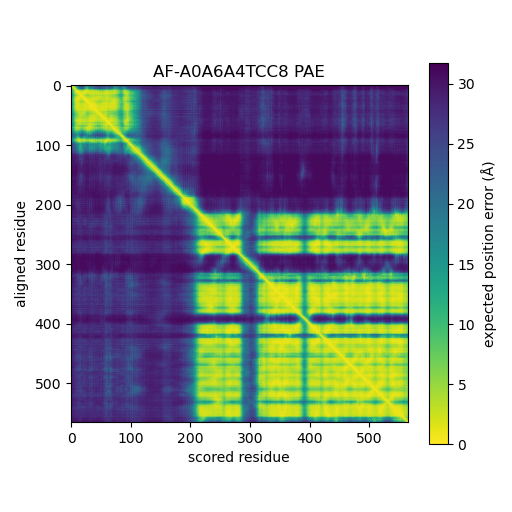460 ? 9.673 4.175 2.092 1.00 96.88 460 HIS A N 1
ATOM 3636 C CA . HIS A 1 460 ? 9.972 3.904 0.700 1.00 96.88 460 HIS A CA 1
ATOM 3637 C C . HIS A 1 460 ? 8.762 3.256 0.036 1.00 96.88 460 HIS A C 1
ATOM 3639 O O . HIS A 1 460 ? 8.103 2.417 0.647 1.00 96.88 460 HIS A O 1
ATOM 3645 N N . PHE A 1 461 ? 8.496 3.591 -1.224 1.00 97.31 461 PHE A N 1
ATOM 3646 C CA . PHE A 1 461 ? 7.557 2.822 -2.038 1.00 97.31 461 PHE A CA 1
ATOM 3647 C C . PHE A 1 461 ? 7.799 3.004 -3.533 1.00 97.31 461 PHE A C 1
ATOM 3649 O O . PHE A 1 461 ? 8.358 4.004 -4.001 1.00 97.31 461 PHE A O 1
ATOM 3656 N N . SER A 1 462 ? 7.334 2.017 -4.293 1.00 95.94 462 SER A N 1
ATOM 3657 C CA . SER A 1 462 ? 7.320 2.044 -5.750 1.00 95.94 462 SER A CA 1
ATOM 3658 C C . SER A 1 462 ? 5.905 1.849 -6.268 1.00 95.94 462 SER A C 1
ATOM 3660 O O . SER A 1 462 ? 5.154 1.055 -5.711 1.00 95.94 462 SER A O 1
ATOM 3662 N N . GLY A 1 463 ? 5.562 2.547 -7.348 1.00 95.62 463 GLY A N 1
ATOM 3663 C CA . GLY A 1 463 ? 4.207 2.541 -7.886 1.00 95.62 463 GLY A CA 1
ATOM 3664 C C . GLY A 1 463 ? 4.088 3.099 -9.294 1.00 95.62 463 GLY A C 1
ATOM 3665 O O . GLY A 1 463 ? 5.054 3.615 -9.858 1.00 95.62 463 GLY A O 1
ATOM 3666 N N . PHE A 1 464 ? 2.900 2.915 -9.865 1.00 94.31 464 PHE A N 1
ATOM 3667 C CA . PHE A 1 464 ? 2.568 3.229 -11.251 1.00 94.31 464 PHE A CA 1
ATOM 3668 C C . PHE A 1 464 ? 1.801 4.545 -11.345 1.00 94.31 464 PHE A C 1
ATOM 3670 O O . PHE A 1 464 ? 0.573 4.574 -11.419 1.00 94.31 464 PHE A O 1
ATOM 3677 N N . ASP A 1 465 ? 2.543 5.642 -11.348 1.00 93.50 465 ASP A N 1
ATOM 3678 C CA . ASP A 1 465 ? 1.990 6.982 -11.467 1.00 93.50 465 ASP A CA 1
ATOM 3679 C C . ASP A 1 465 ? 1.374 7.226 -12.860 1.00 93.50 465 ASP A C 1
ATOM 3681 O O . ASP A 1 465 ? 1.938 6.876 -13.900 1.00 93.50 465 ASP A O 1
ATOM 3685 N N . SER A 1 466 ? 0.205 7.866 -12.896 1.00 91.56 466 SER A N 1
ATOM 3686 C CA . SER A 1 466 ? -0.545 8.148 -14.133 1.00 91.56 466 SER A CA 1
ATOM 3687 C C . SER A 1 466 ? 0.183 9.055 -15.123 1.00 91.56 466 SER A C 1
ATOM 3689 O O . SER A 1 466 ? -0.068 8.963 -16.324 1.00 91.56 466 SER A O 1
ATOM 3691 N N . ASP A 1 467 ? 1.079 9.920 -14.647 1.00 89.19 467 ASP A N 1
ATOM 3692 C CA . ASP A 1 467 ? 1.883 10.815 -15.481 1.00 89.19 467 ASP A CA 1
ATOM 3693 C C . ASP A 1 467 ? 3.132 10.141 -16.072 1.00 89.19 467 ASP A C 1
ATOM 3695 O O . ASP A 1 467 ? 3.759 10.717 -16.959 1.00 89.19 467 ASP A O 1
ATOM 3699 N N . ARG A 1 468 ? 3.462 8.912 -15.644 1.00 86.81 468 ARG A N 1
ATOM 3700 C CA . ARG A 1 468 ? 4.570 8.096 -16.176 1.00 86.81 468 ARG A CA 1
ATOM 3701 C C . ARG A 1 468 ? 4.062 6.712 -16.626 1.00 86.81 468 ARG A C 1
ATOM 3703 O O . ARG A 1 468 ? 4.393 5.679 -16.041 1.00 86.81 468 ARG A O 1
ATOM 3710 N N . PRO A 1 469 ? 3.197 6.648 -17.658 1.00 84.31 469 PRO A N 1
ATOM 3711 C CA . PRO A 1 469 ? 2.472 5.432 -18.007 1.00 84.31 469 PRO A CA 1
ATOM 3712 C C . PRO A 1 469 ? 3.397 4.305 -18.479 1.00 84.31 469 PRO A C 1
ATOM 3714 O O . PRO A 1 469 ? 4.043 4.394 -19.520 1.00 84.31 469 PRO A O 1
ATOM 3717 N N . GLY A 1 470 ? 3.358 3.183 -17.759 1.00 80.12 470 GLY A N 1
ATOM 3718 C CA . GLY A 1 470 ? 4.153 1.991 -18.074 1.00 80.12 470 GLY A CA 1
ATOM 3719 C C . GLY A 1 470 ? 5.514 1.951 -17.383 1.00 80.12 470 GLY A C 1
ATOM 3720 O O . GLY A 1 470 ? 6.202 0.941 -17.494 1.00 80.12 470 GLY A O 1
ATOM 3721 N N . GLU A 1 471 ? 5.869 2.994 -16.638 1.00 86.69 471 GLU A N 1
ATOM 3722 C CA . GLU A 1 471 ? 7.093 3.051 -15.848 1.00 86.69 471 GLU A CA 1
ATOM 3723 C C . GLU A 1 471 ? 6.783 2.768 -14.376 1.00 86.69 471 GLU A C 1
ATOM 3725 O O . GLU A 1 471 ? 5.729 3.148 -13.861 1.00 86.69 471 GLU A O 1
ATOM 3730 N N . LEU A 1 472 ? 7.703 2.077 -13.700 1.00 90.69 472 LEU A N 1
ATOM 3731 C CA . LEU A 1 472 ? 7.666 1.939 -12.250 1.00 90.69 472 LEU A CA 1
ATOM 3732 C C . LEU A 1 472 ? 8.489 3.067 -11.634 1.00 90.69 472 LEU A C 1
ATOM 3734 O O . LEU A 1 472 ? 9.676 3.230 -11.931 1.00 90.69 472 LEU A O 1
ATOM 3738 N N . VAL A 1 473 ? 7.849 3.824 -10.754 1.00 92.44 473 VAL A N 1
ATOM 3739 C CA . VAL A 1 473 ? 8.423 5.019 -10.150 1.00 92.44 473 VAL A CA 1
ATOM 3740 C C . VAL A 1 473 ? 8.733 4.735 -8.690 1.00 92.44 473 VAL A C 1
ATOM 3742 O O . VAL A 1 473 ? 7.869 4.263 -7.950 1.00 92.44 473 VAL A O 1
ATOM 3745 N N . TYR A 1 474 ? 9.964 5.004 -8.267 1.00 94.19 474 TYR A N 1
ATOM 3746 C CA . TYR A 1 474 ? 10.432 4.833 -6.895 1.00 94.19 474 TYR A CA 1
ATOM 3747 C C . TYR A 1 474 ? 10.587 6.176 -6.187 1.00 94.19 474 TYR A C 1
ATOM 3749 O O . TYR A 1 474 ? 11.017 7.162 -6.786 1.00 94.19 474 TYR A O 1
ATOM 3757 N N . ARG A 1 475 ? 10.281 6.193 -4.889 1.00 93.50 475 ARG A N 1
ATOM 3758 C CA . ARG A 1 475 ? 10.461 7.357 -4.024 1.00 93.50 475 ARG A CA 1
ATOM 3759 C C . ARG A 1 475 ? 10.725 6.962 -2.580 1.00 93.50 475 ARG A C 1
ATOM 3761 O O . ARG A 1 475 ? 10.467 5.831 -2.163 1.00 93.50 475 ARG A O 1
ATOM 3768 N N . PHE A 1 476 ? 11.243 7.925 -1.834 1.00 94.06 476 PHE A N 1
ATOM 3769 C CA . PHE A 1 476 ? 11.422 7.845 -0.396 1.00 94.06 476 PHE A CA 1
ATOM 3770 C C . PHE A 1 476 ? 11.328 9.245 0.205 1.00 94.06 476 PHE A C 1
ATOM 3772 O O . PHE A 1 476 ? 11.716 10.219 -0.439 1.00 94.06 476 PHE A O 1
ATOM 3779 N N . CYS A 1 477 ? 10.843 9.339 1.432 1.00 92.75 477 CYS A N 1
ATOM 3780 C CA . CYS A 1 477 ? 10.699 10.588 2.174 1.00 92.75 477 CYS A CA 1
ATOM 3781 C C . CYS A 1 477 ? 10.723 10.281 3.679 1.00 92.75 477 CYS A C 1
ATOM 3783 O O . CYS A 1 477 ? 10.603 9.107 4.061 1.00 92.75 477 CYS A O 1
ATOM 3785 N N . PRO A 1 478 ? 10.945 11.287 4.538 1.00 93.62 478 PRO A N 1
ATOM 3786 C CA . PRO A 1 478 ? 10.727 11.118 5.965 1.00 93.62 478 PRO A CA 1
ATOM 3787 C C . PRO A 1 478 ? 9.240 10.904 6.292 1.00 93.62 478 PRO A C 1
ATOM 3789 O O . PRO A 1 478 ? 8.363 11.303 5.524 1.00 93.62 478 PRO A O 1
ATOM 3792 N N . VAL A 1 479 ? 8.976 10.277 7.436 1.00 93.06 479 VAL A N 1
ATOM 3793 C CA . VAL A 1 479 ? 7.670 10.370 8.105 1.00 93.06 479 VAL A CA 1
ATOM 3794 C C . VAL A 1 479 ? 7.593 11.736 8.778 1.00 93.06 479 VAL A C 1
ATOM 3796 O O . VAL A 1 479 ? 8.529 12.112 9.482 1.00 93.06 479 VAL A O 1
ATOM 3799 N N . GLU A 1 480 ? 6.516 12.473 8.528 1.00 91.62 480 GLU A N 1
ATOM 3800 C CA . GLU A 1 480 ? 6.327 13.828 9.063 1.00 91.62 480 GLU A CA 1
ATOM 3801 C C . GLU A 1 480 ? 5.532 13.780 10.364 1.00 91.62 480 GLU A C 1
ATOM 3803 O O . GLU A 1 480 ? 5.950 14.338 11.374 1.00 91.62 480 GLU A O 1
ATOM 3808 N N . GLU A 1 481 ? 4.407 13.065 10.340 1.00 89.56 481 GLU A N 1
ATOM 3809 C CA . GLU A 1 481 ? 3.533 12.836 11.488 1.00 89.56 481 GLU A CA 1
ATOM 3810 C C . GLU A 1 481 ? 2.925 11.424 11.393 1.00 89.56 481 GLU A C 1
ATOM 3812 O O . GLU A 1 481 ? 2.886 10.808 10.321 1.00 89.56 481 GLU A O 1
ATOM 3817 N N . GLU A 1 482 ? 2.432 10.894 12.509 1.00 90.38 482 GLU A N 1
ATOM 3818 C CA . GLU A 1 482 ? 1.712 9.619 12.555 1.00 90.38 482 GLU A CA 1
ATOM 3819 C C . GLU A 1 482 ? 0.508 9.715 13.498 1.00 90.38 482 GLU A C 1
ATOM 3821 O O . GLU A 1 482 ? 0.591 10.324 14.563 1.00 90.38 482 GLU A O 1
ATOM 3826 N N . SER A 1 483 ? -0.615 9.118 13.093 1.00 89.88 483 SER A N 1
ATOM 3827 C CA . SER A 1 483 ? -1.734 8.804 13.988 1.00 89.88 483 SER A CA 1
ATOM 3828 C C . SER A 1 483 ? -1.731 7.303 14.310 1.00 89.88 483 SER A C 1
ATOM 3830 O O . SER A 1 483 ? -0.825 6.569 13.902 1.00 89.88 483 SER A O 1
ATOM 3832 N N . SER A 1 484 ? -2.751 6.815 15.024 1.00 89.12 484 SER A N 1
ATOM 3833 C CA . SER A 1 484 ? -2.939 5.375 15.267 1.00 89.12 484 SER A CA 1
ATOM 3834 C C . SER A 1 484 ? -2.891 4.571 13.963 1.00 89.12 484 SER A C 1
ATOM 3836 O O . SER A 1 484 ? -2.160 3.580 13.855 1.00 89.12 484 SER A O 1
ATOM 3838 N N . ASP A 1 485 ? -3.614 5.060 12.955 1.00 91.88 485 ASP A N 1
ATOM 3839 C CA . ASP A 1 485 ? -3.975 4.323 11.750 1.00 91.88 485 ASP A CA 1
ATOM 3840 C C . ASP A 1 485 ? -3.333 4.832 10.465 1.00 91.88 485 ASP A C 1
ATOM 3842 O O . ASP A 1 485 ? -3.375 4.113 9.461 1.00 91.88 485 ASP A O 1
ATOM 3846 N N . LEU A 1 486 ? -2.728 6.024 10.474 1.00 94.50 486 LEU A N 1
ATOM 3847 C CA . LEU A 1 486 ? -2.196 6.681 9.281 1.00 94.50 486 LEU A CA 1
ATOM 3848 C C . LEU A 1 486 ? -0.762 7.183 9.485 1.00 94.50 486 LEU A C 1
ATOM 3850 O O . LEU A 1 486 ? -0.382 7.664 10.550 1.00 94.50 486 LEU A O 1
ATOM 3854 N N . ILE A 1 487 ? 0.024 7.106 8.413 1.00 95.12 487 ILE A N 1
ATOM 3855 C CA . ILE A 1 487 ? 1.348 7.719 8.282 1.00 95.12 487 ILE A CA 1
ATOM 3856 C C . ILE A 1 487 ? 1.200 8.942 7.374 1.00 95.12 487 ILE A C 1
ATOM 3858 O O . ILE A 1 487 ? 0.802 8.794 6.212 1.00 95.12 487 ILE A O 1
ATOM 3862 N N . TYR A 1 488 ? 1.552 10.125 7.879 1.00 93.94 488 TYR A N 1
ATOM 3863 C CA . TYR A 1 488 ? 1.512 11.396 7.154 1.00 93.94 488 TYR A CA 1
ATOM 3864 C C . TYR A 1 488 ? 2.897 11.742 6.616 1.00 93.94 488 TYR A C 1
ATOM 3866 O O . TYR A 1 488 ? 3.909 11.646 7.316 1.00 93.94 488 TYR A O 1
ATOM 3874 N N . GLN A 1 489 ? 2.956 12.094 5.334 1.00 94.62 489 GLN A N 1
ATOM 3875 C CA . GLN A 1 489 ? 4.220 12.174 4.612 1.00 94.62 489 GLN A CA 1
ATOM 3876 C C . GLN A 1 489 ? 4.127 13.037 3.345 1.00 94.62 489 GLN A C 1
ATOM 3878 O O . GLN A 1 489 ? 3.053 13.241 2.777 1.00 94.62 489 GLN A O 1
ATOM 3883 N N . HIS A 1 490 ? 5.283 13.516 2.880 1.00 93.94 490 HIS A N 1
ATOM 3884 C CA . HIS A 1 490 ? 5.425 14.352 1.680 1.00 93.94 490 HIS A CA 1
ATOM 3885 C C . HIS A 1 490 ? 6.147 13.642 0.516 1.00 93.94 490 HIS A C 1
ATOM 3887 O O . HIS A 1 490 ? 6.778 14.274 -0.327 1.00 93.94 490 HIS A O 1
ATOM 3893 N N . CYS A 1 491 ? 6.096 12.314 0.442 1.00 92.62 491 CYS A N 1
ATOM 3894 C CA . CYS A 1 491 ? 6.531 11.569 -0.736 1.00 92.62 491 CYS A CA 1
ATOM 3895 C C . CYS A 1 491 ? 5.609 11.899 -1.910 1.00 92.62 491 CYS A C 1
ATOM 3897 O O . CYS A 1 491 ? 4.406 11.624 -1.884 1.00 92.62 491 CYS A O 1
ATOM 3899 N N . ASP A 1 492 ? 6.210 12.395 -2.983 1.00 91.31 492 ASP A N 1
ATOM 3900 C CA . ASP A 1 492 ? 5.520 12.726 -4.222 1.00 91.31 492 ASP A CA 1
ATOM 3901 C C . ASP A 1 492 ? 4.776 11.535 -4.829 1.00 91.31 492 ASP A C 1
ATOM 3903 O O . ASP A 1 492 ? 5.343 10.466 -5.107 1.00 91.31 492 ASP A O 1
ATOM 3907 N N . ALA A 1 493 ? 3.500 11.755 -5.118 1.00 91.94 493 ALA A N 1
ATOM 3908 C CA . ALA A 1 493 ? 2.642 10.759 -5.726 1.00 91.94 493 ALA A CA 1
ATOM 3909 C C . ALA A 1 493 ? 1.654 11.404 -6.696 1.00 91.94 493 ALA A C 1
ATOM 3911 O O . ALA A 1 493 ? 1.277 12.573 -6.598 1.00 91.94 493 ALA A O 1
ATOM 3912 N N . ARG A 1 494 ? 1.242 10.617 -7.683 1.00 92.31 494 ARG A N 1
ATOM 3913 C CA . ARG A 1 494 ? 0.183 10.969 -8.627 1.00 92.31 494 ARG A CA 1
ATOM 3914 C C . ARG A 1 494 ? -0.844 9.837 -8.666 1.00 92.31 494 ARG A C 1
ATOM 3916 O O . ARG A 1 494 ? -0.501 8.704 -8.310 1.00 92.31 494 ARG A O 1
ATOM 3923 N N . PRO A 1 495 ? -2.074 10.105 -9.149 1.00 92.81 495 PRO A N 1
ATOM 3924 C CA . PRO A 1 495 ? -3.097 9.075 -9.299 1.00 92.81 495 PRO A CA 1
ATOM 3925 C C . PRO A 1 495 ? -2.540 7.811 -9.959 1.00 92.81 495 PRO A C 1
ATOM 3927 O O . PRO A 1 495 ? -1.795 7.919 -10.933 1.00 92.81 495 PRO A O 1
ATOM 3930 N N . GLY A 1 496 ? -2.871 6.636 -9.421 1.00 93.56 496 GLY A N 1
ATOM 3931 C CA . GLY A 1 496 ? -2.308 5.335 -9.824 1.00 93.56 496 GLY A CA 1
ATOM 3932 C C . GLY A 1 496 ? -1.243 4.767 -8.871 1.00 93.56 496 GLY A C 1
ATOM 3933 O O . GLY A 1 496 ? -1.094 3.545 -8.776 1.00 93.56 496 GLY A O 1
ATOM 3934 N N . ALA A 1 497 ? -0.580 5.619 -8.079 1.00 96.19 497 ALA A N 1
ATOM 3935 C CA . ALA A 1 497 ? 0.300 5.175 -6.994 1.00 96.19 497 ALA A CA 1
ATOM 3936 C C . ALA A 1 497 ? -0.469 4.546 -5.811 1.00 96.19 497 ALA A C 1
ATOM 3938 O O . ALA A 1 497 ? 0.119 3.797 -5.031 1.00 96.19 497 ALA A O 1
ATOM 3939 N N . SER A 1 498 ? -1.775 4.799 -5.692 1.00 96.62 498 SER A N 1
ATOM 3940 C CA . SER A 1 498 ? -2.669 4.186 -4.702 1.00 96.62 498 SER A CA 1
ATOM 3941 C C . SER A 1 498 ? -2.528 2.667 -4.641 1.00 96.62 498 SER A C 1
ATOM 3943 O O . SER A 1 498 ? -2.473 1.991 -5.671 1.00 96.62 498 SER A O 1
ATOM 3945 N N . GLY A 1 499 ? -2.433 2.142 -3.422 1.00 97.81 499 GLY A N 1
ATOM 3946 C CA . GLY A 1 499 ? -2.189 0.740 -3.111 1.00 97.81 499 GLY A CA 1
ATOM 3947 C C . GLY A 1 499 ? -0.724 0.297 -3.148 1.00 97.81 499 GLY A C 1
ATOM 3948 O O . GLY A 1 499 ? -0.451 -0.883 -2.933 1.00 97.81 499 GLY A O 1
ATOM 3949 N N . SER A 1 500 ? 0.232 1.199 -3.401 1.00 98.44 500 SER A N 1
ATOM 3950 C CA . SER A 1 500 ? 1.661 0.873 -3.279 1.00 98.44 500 SER A CA 1
ATOM 3951 C C . SER A 1 500 ? 2.002 0.431 -1.854 1.00 98.44 500 SER A C 1
ATOM 3953 O O . SER A 1 500 ? 1.591 1.071 -0.888 1.00 98.44 500 SER A O 1
ATOM 3955 N N . GLY A 1 501 ? 2.797 -0.631 -1.715 1.00 98.31 501 GLY A N 1
ATOM 3956 C CA . GLY A 1 501 ? 3.328 -1.039 -0.415 1.00 98.31 501 GLY A CA 1
ATOM 3957 C C . GLY A 1 501 ? 4.345 -0.026 0.095 1.00 98.31 501 GLY A C 1
ATOM 3958 O O . GLY A 1 501 ? 5.387 0.159 -0.536 1.00 98.31 501 GLY A O 1
ATOM 3959 N N . VAL A 1 502 ? 4.049 0.605 1.227 1.00 98.50 502 VAL A N 1
ATOM 3960 C CA . VAL A 1 502 ? 4.977 1.475 1.951 1.00 98.50 502 VAL A CA 1
ATOM 3961 C C . VAL A 1 502 ? 5.815 0.603 2.870 1.00 98.50 502 VAL A C 1
ATOM 3963 O O . VAL A 1 502 ? 5.292 -0.088 3.744 1.00 98.50 502 VAL A O 1
ATOM 3966 N N . TYR A 1 503 ? 7.125 0.603 2.648 1.00 97.62 503 TYR A N 1
ATOM 3967 C CA . TYR A 1 503 ? 8.062 -0.237 3.379 1.00 97.62 503 TYR A CA 1
ATOM 3968 C C . TYR A 1 503 ? 9.162 0.579 4.049 1.00 97.62 503 TYR A C 1
ATOM 3970 O O . TYR A 1 503 ? 9.590 1.634 3.573 1.00 97.62 503 TYR A O 1
ATOM 3978 N N . GLY A 1 504 ? 9.629 0.037 5.165 1.00 95.38 504 GLY A N 1
ATOM 3979 C CA . GLY A 1 504 ? 10.679 0.588 6.004 1.00 95.38 504 GLY A CA 1
ATOM 3980 C C . GLY A 1 504 ? 11.755 -0.451 6.286 1.00 95.38 504 GLY A C 1
ATOM 3981 O O . GLY A 1 504 ? 11.573 -1.639 6.010 1.00 95.38 504 GLY A O 1
ATOM 3982 N N . ARG A 1 505 ? 12.893 -0.010 6.828 1.00 91.88 505 ARG A N 1
ATOM 3983 C CA . ARG A 1 505 ? 13.857 -0.930 7.439 1.00 91.88 505 ARG A CA 1
ATOM 3984 C C . ARG A 1 505 ? 13.468 -1.122 8.900 1.00 91.88 505 ARG A C 1
ATOM 3986 O O . ARG A 1 505 ? 13.505 -0.160 9.659 1.00 91.88 505 ARG A O 1
ATOM 3993 N N . VAL A 1 506 ? 13.115 -2.349 9.258 1.00 89.81 506 VAL A N 1
ATOM 3994 C CA . VAL A 1 506 ? 12.692 -2.752 10.604 1.00 89.81 506 VAL A CA 1
ATOM 3995 C C . VAL A 1 506 ? 13.672 -3.800 11.118 1.00 89.81 506 VAL A C 1
ATOM 3997 O O . VAL A 1 506 ? 14.118 -4.656 10.350 1.00 89.81 506 VAL A O 1
ATOM 4000 N N . TRP A 1 507 ? 14.060 -3.706 12.387 1.00 86.19 507 TRP A N 1
ATOM 4001 C CA . TRP A 1 507 ? 14.930 -4.698 13.006 1.00 86.19 507 TRP A CA 1
ATOM 4002 C C . TRP A 1 507 ? 14.156 -6.001 13.215 1.00 86.19 507 TRP A C 1
ATOM 4004 O O . TRP A 1 507 ? 13.096 -6.006 13.837 1.00 86.19 507 TRP A O 1
ATOM 4014 N N . ASP A 1 508 ? 14.666 -7.101 12.668 1.00 85.44 508 ASP A N 1
ATOM 4015 C CA . ASP A 1 508 ? 14.089 -8.425 12.856 1.00 85.44 508 ASP A CA 1
ATOM 4016 C C . ASP A 1 508 ? 14.860 -9.157 13.959 1.00 85.44 508 ASP A C 1
ATOM 4018 O O . ASP A 1 508 ? 16.028 -9.504 13.779 1.00 85.44 508 ASP A O 1
ATOM 4022 N N . ASN A 1 509 ? 14.201 -9.389 15.097 1.00 82.81 509 ASN A N 1
ATOM 4023 C CA . ASN A 1 509 ? 14.804 -10.063 16.249 1.00 82.81 509 ASN A CA 1
ATOM 4024 C C . ASN A 1 509 ? 15.146 -11.533 15.961 1.00 82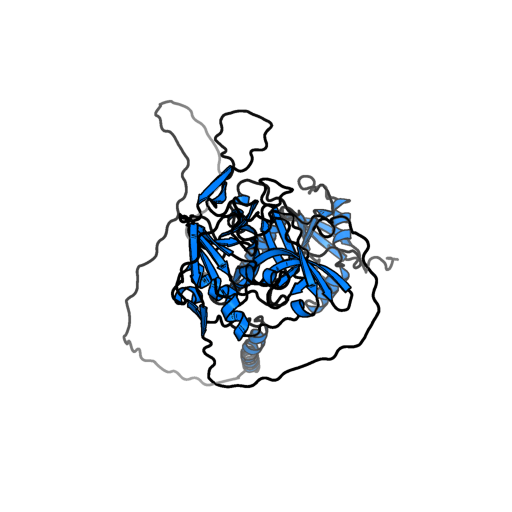.81 509 ASN A C 1
ATOM 4026 O O . ASN A 1 509 ? 16.113 -12.040 16.513 1.00 82.81 509 ASN A O 1
ATOM 4030 N N . SER A 1 510 ? 14.388 -12.214 15.094 1.00 83.50 510 SER A N 1
ATOM 4031 C CA . SER A 1 510 ? 14.624 -13.629 14.773 1.00 83.50 510 SER A CA 1
ATOM 4032 C C . SER A 1 510 ? 15.823 -13.826 13.844 1.00 83.50 510 SER A C 1
ATOM 4034 O O . SER A 1 510 ? 16.523 -14.832 13.923 1.00 83.50 510 SER A O 1
ATOM 4036 N N . LEU A 1 511 ? 16.059 -12.854 12.960 1.00 86.44 511 LEU A N 1
ATOM 4037 C CA . LEU A 1 511 ? 17.158 -12.867 11.995 1.00 86.44 511 LEU A CA 1
ATOM 4038 C C . LEU A 1 511 ? 18.363 -12.029 12.442 1.00 86.44 511 LEU A C 1
ATOM 4040 O O . LEU A 1 511 ? 19.349 -11.969 11.705 1.00 86.44 511 LEU A O 1
ATOM 4044 N N . GLU A 1 512 ? 18.252 -11.346 13.585 1.00 87.38 512 GLU A N 1
ATOM 4045 C CA . GLU A 1 512 ? 19.236 -10.408 14.142 1.00 87.38 512 GLU A CA 1
ATOM 4046 C C . GLU A 1 512 ? 19.768 -9.405 13.102 1.00 87.38 512 GLU A C 1
ATOM 4048 O O . GLU A 1 512 ? 20.965 -9.112 13.020 1.00 87.38 512 GLU A O 1
ATOM 4053 N N . ARG A 1 513 ? 18.880 -8.892 12.240 1.00 88.25 513 ARG A N 1
ATOM 4054 C CA . ARG A 1 513 ? 19.264 -7.967 11.166 1.00 88.25 513 ARG A CA 1
ATOM 4055 C C . ARG A 1 513 ? 18.137 -7.033 10.752 1.00 88.25 513 ARG A C 1
ATOM 4057 O O . ARG A 1 513 ? 16.958 -7.331 10.904 1.00 88.25 513 ARG A O 1
ATOM 4064 N N . TRP A 1 514 ? 18.514 -5.917 10.135 1.00 88.62 514 TRP A N 1
ATOM 4065 C CA . TRP A 1 514 ? 17.566 -5.003 9.500 1.00 88.62 514 TRP A CA 1
ATOM 4066 C C . TRP A 1 514 ? 16.966 -5.620 8.237 1.00 88.62 514 TRP A C 1
ATOM 4068 O O . TRP A 1 514 ? 17.684 -5.926 7.283 1.00 88.62 514 TRP A O 1
ATOM 4078 N N . GLU A 1 515 ? 15.643 -5.707 8.199 1.00 90.25 515 GLU A N 1
ATOM 4079 C CA . GLU A 1 515 ? 14.870 -6.213 7.071 1.00 90.25 515 GLU A CA 1
ATOM 4080 C C . GLU A 1 515 ? 13.999 -5.132 6.446 1.00 90.25 515 GLU A C 1
ATOM 4082 O O . GLU A 1 515 ? 13.537 -4.208 7.112 1.00 90.25 515 GLU A O 1
ATOM 4087 N N . ARG A 1 516 ? 13.752 -5.255 5.138 1.00 93.56 516 ARG A N 1
ATOM 4088 C CA . ARG A 1 516 ? 12.750 -4.418 4.468 1.00 93.56 516 ARG A CA 1
ATOM 4089 C C . ARG A 1 516 ? 11.395 -5.093 4.603 1.00 93.56 516 ARG A C 1
ATOM 4091 O O . ARG A 1 516 ? 11.177 -6.119 3.960 1.00 93.56 516 ARG A O 1
ATOM 4098 N N . LYS A 1 517 ? 10.510 -4.499 5.400 1.00 95.62 517 LYS A N 1
ATOM 4099 C CA . LYS A 1 517 ? 9.149 -4.993 5.626 1.00 95.62 517 LYS A CA 1
ATOM 4100 C C . LYS A 1 517 ? 8.128 -3.932 5.224 1.00 95.62 517 LYS A C 1
ATOM 4102 O O . LYS A 1 517 ? 8.375 -2.734 5.387 1.00 95.62 517 LYS A O 1
ATOM 4107 N N . VAL A 1 518 ? 7.000 -4.367 4.668 1.00 98.06 518 VAL A N 1
ATOM 4108 C CA . VAL A 1 518 ? 5.854 -3.487 4.401 1.00 98.06 518 VAL A CA 1
ATOM 4109 C C . VAL A 1 518 ? 5.213 -3.149 5.740 1.00 98.06 518 VAL A C 1
ATOM 4111 O O . VAL A 1 518 ? 4.850 -4.048 6.494 1.00 98.06 518 VAL A O 1
ATOM 4114 N N . ILE A 1 519 ? 5.099 -1.854 6.009 1.00 97.56 519 ILE A N 1
ATOM 4115 C CA . ILE A 1 519 ? 4.551 -1.282 7.247 1.00 97.56 519 ILE A CA 1
ATOM 4116 C C . ILE A 1 519 ? 3.308 -0.425 6.980 1.00 97.56 519 ILE A C 1
ATOM 4118 O O . ILE A 1 519 ? 2.645 0.025 7.909 1.00 97.56 519 ILE A O 1
ATOM 4122 N N . GLY A 1 520 ? 2.978 -0.189 5.708 1.00 98.06 520 GLY A N 1
ATOM 4123 C CA . GLY A 1 520 ? 1.801 0.573 5.330 1.00 98.06 520 GLY A CA 1
ATOM 4124 C C . GLY A 1 520 ? 1.387 0.395 3.876 1.00 98.06 520 GLY A C 1
ATOM 4125 O O . GLY A 1 520 ? 2.085 -0.226 3.070 1.00 98.06 520 GLY A O 1
ATOM 4126 N N . ILE A 1 521 ? 0.235 0.964 3.537 1.00 98.62 521 ILE A N 1
ATOM 4127 C CA . ILE A 1 521 ? -0.341 0.957 2.191 1.00 98.62 521 ILE A CA 1
ATOM 4128 C C . ILE A 1 521 ? -0.590 2.401 1.779 1.00 98.62 521 ILE A C 1
ATOM 4130 O O . ILE A 1 521 ? -1.363 3.099 2.425 1.00 98.62 521 ILE A O 1
ATOM 4134 N N . PHE A 1 522 ? 0.040 2.862 0.701 1.00 98.12 522 PHE A N 1
ATOM 4135 C CA . PHE A 1 522 ? -0.193 4.213 0.196 1.00 98.12 522 PHE A CA 1
ATOM 4136 C C . PHE A 1 522 ? -1.657 4.354 -0.245 1.00 98.12 522 PHE A C 1
ATOM 4138 O O . PHE A 1 522 ? -2.111 3.590 -1.099 1.00 98.12 522 PHE A O 1
ATOM 4145 N N . SER A 1 523 ? -2.385 5.320 0.313 1.00 94.94 523 SER A N 1
ATOM 4146 C CA . SER A 1 523 ? -3.806 5.539 0.027 1.00 94.94 523 SER A CA 1
ATOM 4147 C C . SER A 1 523 ? -3.973 6.698 -0.958 1.00 94.94 523 SER A C 1
ATOM 4149 O O . SER A 1 523 ? -4.241 6.478 -2.145 1.00 94.94 523 SER A O 1
ATOM 4151 N N . GLY A 1 524 ? -3.736 7.926 -0.498 1.00 92.19 524 GLY A N 1
ATOM 4152 C CA . GLY A 1 524 ? -4.005 9.136 -1.266 1.00 92.19 524 GLY A CA 1
ATOM 4153 C C . GLY A 1 524 ? -3.543 10.389 -0.537 1.00 92.19 524 GLY A C 1
ATOM 4154 O O . GLY A 1 524 ? -2.441 10.419 0.010 1.00 92.19 524 GLY A O 1
ATOM 4155 N N . HIS A 1 525 ? -4.385 11.416 -0.550 1.00 90.31 525 HIS A N 1
ATOM 4156 C CA . HIS A 1 525 ? -4.101 12.735 0.002 1.00 90.31 525 HIS A CA 1
ATOM 4157 C C . HIS A 1 525 ? -5.107 13.107 1.096 1.00 90.31 525 HIS A C 1
ATOM 4159 O O . HIS A 1 525 ? -6.295 12.813 0.980 1.00 90.31 525 HIS A O 1
ATOM 4165 N N . GLN A 1 526 ? -4.648 13.782 2.145 1.00 89.56 526 GLN A N 1
ATOM 4166 C CA . GLN A 1 526 ? -5.493 14.230 3.246 1.00 89.56 526 GLN A CA 1
ATOM 4167 C C . GLN A 1 526 ? -5.118 15.648 3.668 1.00 89.56 526 GLN A C 1
ATOM 4169 O O . GLN A 1 526 ? -3.952 15.961 3.908 1.00 89.56 526 GLN A O 1
ATOM 4174 N N . TRP A 1 527 ? -6.138 16.493 3.790 1.00 88.12 527 TRP A N 1
ATOM 4175 C CA . TRP A 1 527 ? -6.033 17.788 4.455 1.00 88.12 527 TRP A CA 1
ATOM 4176 C C . TRP A 1 527 ? -6.201 17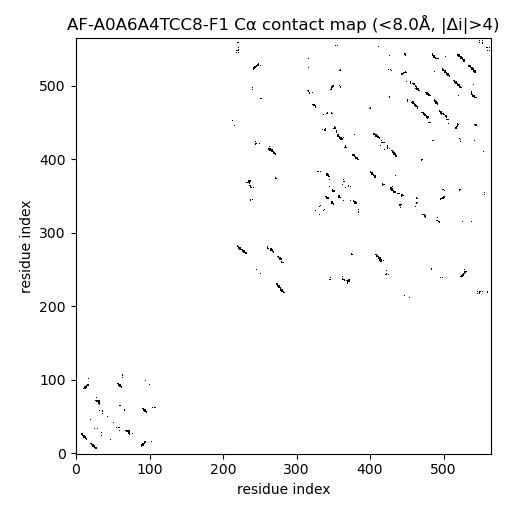.586 5.956 1.00 88.12 527 TRP A C 1
ATOM 4178 O O . TRP A 1 527 ? -7.159 16.939 6.373 1.00 88.12 527 TRP A O 1
ATOM 4188 N N . LEU A 1 528 ? -5.282 18.127 6.746 1.00 88.31 528 LEU A N 1
ATOM 4189 C CA . LEU A 1 528 ? -5.280 18.058 8.198 1.00 88.31 528 LEU A CA 1
ATOM 4190 C C . LEU A 1 528 ? -5.460 19.465 8.780 1.00 88.31 528 LEU A C 1
ATOM 4192 O O . LEU A 1 528 ? -4.612 20.334 8.575 1.00 88.31 528 LEU A O 1
ATOM 4196 N N . GLU A 1 529 ? -6.566 19.677 9.490 1.00 87.88 529 GLU A N 1
ATOM 4197 C CA . GLU A 1 529 ? -6.895 20.922 10.187 1.00 87.88 529 GLU A CA 1
ATOM 4198 C C . GLU A 1 529 ? -6.716 20.746 11.703 1.00 87.88 529 GLU A C 1
ATOM 4200 O O . GLU A 1 529 ? -7.573 20.176 12.387 1.00 87.88 529 GLU A O 1
ATOM 4205 N N . ILE A 1 530 ? -5.603 21.245 12.243 1.00 85.44 530 ILE A N 1
ATOM 4206 C CA . ILE A 1 530 ? -5.303 21.229 13.684 1.00 85.44 530 ILE A CA 1
ATOM 4207 C C . ILE A 1 530 ? -5.108 22.671 14.143 1.00 85.44 530 ILE A C 1
ATOM 4209 O O . ILE A 1 530 ? -4.372 23.430 13.522 1.00 85.44 530 ILE A O 1
ATOM 4213 N N . ASP A 1 531 ? -5.812 23.067 15.206 1.00 82.94 531 ASP A N 1
ATOM 4214 C CA . ASP A 1 531 ? -5.724 24.404 15.813 1.00 82.94 531 ASP A CA 1
ATOM 4215 C C . ASP A 1 531 ? -5.920 25.581 14.831 1.00 82.94 531 ASP A C 1
ATOM 4217 O O . ASP A 1 531 ? -5.440 26.693 15.045 1.00 82.94 531 ASP A O 1
ATOM 4221 N N . GLY A 1 532 ? -6.675 25.352 13.750 1.00 78.94 532 GLY A N 1
ATOM 4222 C CA . GLY A 1 532 ? -6.932 26.336 12.693 1.00 78.94 532 GLY A CA 1
ATOM 4223 C C . GLY A 1 532 ? -5.820 26.454 11.642 1.00 78.94 532 GLY A C 1
ATOM 4224 O O . GLY A 1 532 ? -5.959 27.239 10.699 1.00 78.94 532 GLY A O 1
ATOM 4225 N N . GLU A 1 533 ? -4.744 25.672 11.757 1.00 84.62 533 GLU A N 1
ATOM 4226 C CA . GLU A 1 533 ? -3.759 25.478 10.696 1.00 84.62 533 GLU A CA 1
ATOM 4227 C C . GLU A 1 533 ? -4.196 24.348 9.764 1.00 84.62 533 GLU A C 1
ATOM 4229 O O . GLU A 1 533 ? -4.525 23.252 10.208 1.00 84.62 533 GLU A O 1
ATOM 4234 N N . ASN A 1 534 ? -4.156 24.609 8.455 1.00 85.94 534 ASN A N 1
ATOM 4235 C CA . ASN A 1 534 ? -4.416 23.605 7.428 1.00 85.94 534 ASN A CA 1
ATOM 4236 C C . ASN A 1 534 ? -3.098 23.133 6.821 1.00 85.94 534 ASN A C 1
ATOM 4238 O O . ASN A 1 534 ? -2.405 23.914 6.160 1.00 85.94 534 ASN A O 1
ATOM 4242 N N . ARG A 1 535 ? -2.793 21.853 7.009 1.00 87.88 535 ARG A N 1
ATOM 4243 C CA . ARG A 1 535 ? -1.644 21.154 6.427 1.00 87.88 535 ARG A CA 1
ATOM 4244 C C . ARG A 1 535 ? -2.138 20.112 5.430 1.00 87.88 535 ARG A C 1
ATOM 4246 O O . ARG A 1 535 ? -3.244 19.597 5.571 1.00 87.88 535 ARG A O 1
ATOM 4253 N N . ASP A 1 536 ? -1.360 19.824 4.398 1.00 89.25 536 ASP A N 1
ATOM 4254 C CA . ASP A 1 536 ? -1.753 18.889 3.347 1.00 89.25 536 ASP A CA 1
ATOM 4255 C C . ASP A 1 536 ? -0.713 17.791 3.175 1.00 89.25 536 ASP A C 1
ATOM 4257 O O . ASP A 1 536 ? 0.436 18.055 2.838 1.00 89.25 536 ASP A O 1
ATOM 4261 N N . TYR A 1 537 ? -1.130 16.543 3.362 1.00 92.31 537 TYR A N 1
ATOM 4262 C CA . TYR A 1 537 ? -0.234 15.392 3.363 1.00 92.31 537 TYR A CA 1
ATOM 4263 C C . TYR A 1 537 ? -0.656 14.367 2.327 1.00 92.31 537 TYR A C 1
ATOM 4265 O O . TYR A 1 537 ? -1.842 14.172 2.057 1.00 92.31 537 TYR A O 1
ATOM 4273 N N . ASN A 1 538 ? 0.319 13.638 1.800 1.00 94.75 538 ASN A N 1
ATOM 4274 C CA . ASN A 1 538 ? 0.032 12.313 1.293 1.00 94.75 538 ASN A CA 1
ATOM 4275 C C . ASN A 1 538 ? 0.022 11.342 2.476 1.00 94.75 538 ASN A C 1
ATOM 4277 O O . ASN A 1 538 ? 0.742 11.511 3.461 1.00 94.75 538 ASN A O 1
ATOM 4281 N N . VAL A 1 539 ? -0.791 10.301 2.373 1.00 94.75 539 VAL A N 1
ATOM 4282 C CA . VAL A 1 539 ? -1.106 9.433 3.508 1.00 94.75 539 VAL A CA 1
ATOM 4283 C C . VAL A 1 539 ? -1.044 7.968 3.125 1.00 94.75 539 VAL A C 1
ATOM 4285 O O . VAL A 1 539 ? -1.391 7.559 2.011 1.00 94.75 539 VAL A O 1
ATOM 4288 N N . ALA A 1 540 ? -0.570 7.169 4.069 1.00 97.25 540 ALA A N 1
ATOM 4289 C CA . ALA A 1 540 ? -0.561 5.724 3.968 1.00 97.25 540 ALA A CA 1
ATOM 4290 C C . ALA A 1 540 ? -1.271 5.114 5.171 1.00 97.25 540 ALA A C 1
ATOM 4292 O O . ALA A 1 540 ? -1.060 5.550 6.299 1.00 97.25 540 ALA A O 1
ATOM 4293 N N . VAL A 1 541 ? -2.069 4.077 4.930 1.00 97.31 541 VAL A N 1
ATOM 4294 C CA . VAL A 1 541 ? -2.659 3.271 5.995 1.00 97.31 541 VAL A CA 1
ATOM 4295 C C . VAL A 1 541 ? -1.537 2.554 6.726 1.00 97.31 541 VAL A C 1
ATOM 4297 O O . VAL A 1 541 ? -0.807 1.768 6.120 1.00 97.31 541 VAL A O 1
ATOM 4300 N N . ARG A 1 542 ? -1.398 2.834 8.017 1.00 96.56 542 ARG A N 1
ATOM 4301 C CA . ARG A 1 542 ? -0.447 2.207 8.930 1.00 96.56 542 ARG A CA 1
ATOM 4302 C C . ARG A 1 542 ? -0.917 0.791 9.253 1.00 96.56 542 ARG A C 1
ATOM 4304 O O . ARG A 1 542 ? -2.092 0.580 9.556 1.00 96.56 542 ARG A O 1
ATOM 4311 N N . ILE A 1 543 ? -0.012 -0.187 9.192 1.00 96.69 543 ILE A N 1
ATOM 4312 C CA . ILE A 1 543 ? -0.303 -1.563 9.616 1.00 96.69 543 ILE A CA 1
ATOM 4313 C C . ILE A 1 543 ? -0.210 -1.621 11.144 1.00 96.69 543 ILE A C 1
ATOM 4315 O O . ILE A 1 543 ? 0.879 -1.728 11.705 1.00 96.69 543 ILE A O 1
ATOM 4319 N N . THR A 1 544 ? -1.359 -1.529 11.810 1.00 93.75 544 THR A N 1
ATOM 4320 C CA . THR A 1 544 ? -1.509 -1.723 13.262 1.00 93.75 544 THR A CA 1
ATOM 4321 C C . THR A 1 544 ? -1.482 -3.218 13.619 1.00 93.75 544 THR A C 1
ATOM 4323 O O . THR A 1 544 ? -1.626 -4.052 12.718 1.00 93.75 544 THR A O 1
ATOM 4326 N N . PRO A 1 545 ? -1.329 -3.603 14.903 1.00 91.56 545 PRO A N 1
ATOM 4327 C CA . PRO A 1 545 ? -1.395 -5.009 15.316 1.00 91.56 545 PRO A CA 1
ATOM 4328 C C . PRO A 1 545 ? -2.660 -5.735 14.835 1.00 91.56 545 PRO A C 1
ATOM 4330 O O . PRO A 1 545 ? -2.577 -6.844 14.310 1.00 91.56 545 PRO A O 1
ATOM 4333 N N . LEU A 1 546 ? -3.824 -5.086 14.921 1.00 90.88 546 LEU A N 1
ATOM 4334 C CA . LEU A 1 546 ? -5.098 -5.658 14.474 1.00 90.88 546 LEU A CA 1
ATOM 4335 C C . LEU A 1 546 ? -5.176 -5.807 12.952 1.00 90.88 546 LEU A C 1
ATOM 4337 O O . LEU A 1 546 ? -5.587 -6.854 12.448 1.00 90.88 546 LEU A O 1
ATOM 4341 N N . LYS A 1 547 ? -4.725 -4.797 12.197 1.00 94.56 547 LYS A N 1
ATOM 4342 C CA . LYS A 1 547 ? -4.654 -4.891 10.730 1.00 94.56 547 LYS A CA 1
ATOM 4343 C C . LYS A 1 547 ? -3.665 -5.969 10.295 1.00 94.56 547 LYS A C 1
ATOM 4345 O O . LYS A 1 547 ? -3.956 -6.710 9.358 1.00 94.56 547 LYS A O 1
ATOM 4350 N N . PHE A 1 548 ? -2.529 -6.095 10.982 1.00 94.38 548 PHE A N 1
ATOM 4351 C CA . PHE A 1 548 ? -1.556 -7.160 10.741 1.00 94.38 548 PHE A CA 1
ATOM 4352 C C . PHE A 1 548 ? -2.189 -8.536 10.952 1.00 94.38 548 PHE A C 1
ATOM 4354 O O . PHE A 1 548 ? -2.136 -9.365 10.045 1.00 94.38 548 PHE A O 1
ATOM 4361 N N . ALA A 1 549 ? -2.856 -8.754 12.090 1.00 92.06 549 ALA A N 1
ATOM 4362 C CA . ALA A 1 549 ? -3.558 -10.001 12.378 1.00 92.06 549 ALA A CA 1
ATOM 4363 C C . ALA A 1 549 ? -4.603 -10.330 11.295 1.00 92.06 549 ALA A C 1
ATOM 4365 O O . ALA A 1 549 ? -4.684 -11.466 10.821 1.00 92.06 549 ALA A O 1
ATOM 4366 N N . GLN A 1 550 ? -5.358 -9.327 10.834 1.00 94.44 550 GLN A N 1
ATOM 4367 C CA . GLN A 1 550 ? -6.391 -9.512 9.813 1.00 94.44 550 GLN A CA 1
ATOM 4368 C C . GLN A 1 550 ? -5.798 -9.877 8.452 1.00 94.44 550 GLN A C 1
ATOM 4370 O O . GLN A 1 550 ? -6.240 -10.837 7.815 1.00 94.44 550 GLN A O 1
ATOM 4375 N N . ILE A 1 551 ? -4.778 -9.137 8.011 1.00 95.75 551 ILE A N 1
ATOM 4376 C CA . ILE A 1 551 ? -4.089 -9.404 6.748 1.00 95.75 551 ILE A CA 1
ATOM 4377 C C . ILE A 1 551 ? -3.418 -10.777 6.805 1.00 95.75 551 ILE A C 1
ATOM 4379 O O . ILE A 1 551 ? -3.516 -11.541 5.846 1.00 95.75 551 ILE A O 1
ATOM 4383 N N . CYS A 1 552 ? -2.793 -11.120 7.928 1.00 93.38 552 CYS A N 1
ATOM 4384 C CA . CYS A 1 552 ? -2.160 -12.413 8.118 1.00 93.38 552 CYS A CA 1
ATOM 4385 C C . CYS A 1 552 ? -3.167 -13.568 8.013 1.00 93.38 552 CYS A C 1
ATOM 4387 O O . CYS A 1 552 ? -2.976 -14.491 7.216 1.00 93.38 552 CYS A O 1
ATOM 4389 N N . TYR A 1 553 ? -4.299 -13.471 8.719 1.00 93.12 553 TYR A N 1
ATOM 4390 C CA . TYR A 1 553 ? -5.387 -14.438 8.594 1.00 93.12 553 TYR A CA 1
ATOM 4391 C C . TYR A 1 553 ? -5.868 -14.562 7.142 1.00 93.12 553 TYR A C 1
ATOM 4393 O O . TYR A 1 553 ? -6.138 -15.658 6.650 1.00 93.12 553 TYR A O 1
ATOM 4401 N N . TRP A 1 554 ? -5.950 -13.454 6.406 1.00 95.75 554 TRP A N 1
ATOM 4402 C CA . TRP A 1 554 ? -6.319 -13.511 4.998 1.00 95.75 554 TRP A CA 1
ATOM 4403 C C . TRP A 1 554 ? -5.278 -14.220 4.120 1.00 95.75 554 TRP A C 1
ATOM 4405 O O . TRP A 1 554 ? -5.681 -14.860 3.145 1.00 95.75 554 TRP A O 1
ATOM 4415 N N . VAL A 1 555 ? -3.987 -14.118 4.438 1.00 94.69 555 VAL A N 1
ATOM 4416 C CA . VAL A 1 555 ? -2.894 -14.744 3.678 1.00 94.69 555 VAL A CA 1
ATOM 4417 C C . VAL A 1 555 ? -2.793 -16.247 3.956 1.00 94.69 555 VAL A C 1
ATOM 4419 O O . VAL A 1 555 ? -2.707 -17.024 3.004 1.00 94.69 555 VAL A O 1
ATOM 4422 N N . HIS A 1 556 ? -2.837 -16.665 5.223 1.00 90.56 556 HIS A N 1
ATOM 4423 C CA . HIS A 1 556 ? -2.584 -18.064 5.613 1.00 90.56 556 HIS A CA 1
ATOM 4424 C C . HIS A 1 556 ? -3.853 -18.867 5.903 1.00 90.56 556 HIS A C 1
ATOM 4426 O O . HIS A 1 556 ? -3.861 -20.093 5.822 1.00 90.56 556 HIS A O 1
ATOM 4432 N N . GLY A 1 557 ? -4.958 -18.190 6.220 1.00 84.31 557 GLY A N 1
ATOM 4433 C CA . GLY A 1 557 ? -6.213 -18.821 6.633 1.00 84.31 557 GLY A CA 1
ATOM 4434 C C . GLY A 1 557 ? -6.206 -19.356 8.068 1.00 84.31 557 GLY A C 1
ATOM 4435 O O . GLY A 1 557 ? -7.218 -19.903 8.499 1.00 84.31 557 GLY A O 1
ATOM 4436 N N . ASN A 1 558 ? -5.101 -19.205 8.806 1.00 75.00 558 ASN A N 1
ATOM 4437 C CA . ASN A 1 558 ? -4.965 -19.609 10.204 1.00 75.00 558 ASN A CA 1
ATOM 4438 C C . ASN A 1 558 ? -4.081 -18.613 10.988 1.00 75.00 558 ASN A C 1
ATOM 4440 O O . ASN A 1 558 ? -3.350 -17.830 10.384 1.00 75.00 558 ASN A O 1
ATOM 4444 N N . ARG A 1 559 ? -4.174 -18.644 12.328 1.00 68.88 559 ARG A N 1
ATOM 4445 C CA . ARG A 1 559 ? -3.398 -17.782 13.246 1.00 68.88 559 ARG A CA 1
ATOM 4446 C C . ARG A 1 559 ? -1.951 -18.242 13.427 1.00 68.88 559 ARG A C 1
ATOM 4448 O O . ARG A 1 559 ? -1.075 -17.405 13.599 1.00 68.88 559 ARG A O 1
ATOM 4455 N N . LEU A 1 560 ? -1.702 -19.551 13.459 1.00 67.06 560 LEU A N 1
ATOM 4456 C CA . LEU A 1 560 ? -0.407 -20.115 13.870 1.00 67.06 560 LEU A CA 1
ATOM 4457 C C . LEU A 1 560 ? 0.734 -19.668 12.951 1.00 67.06 560 LEU A C 1
ATOM 4459 O O . LEU A 1 560 ? 1.839 -19.401 13.421 1.00 67.06 560 LEU A O 1
ATOM 4463 N N . ASP A 1 561 ? 0.436 -19.503 11.667 1.00 70.25 561 ASP A N 1
ATOM 4464 C CA . ASP A 1 561 ? 1.412 -19.068 10.672 1.00 70.25 561 ASP A CA 1
ATOM 4465 C C . ASP A 1 561 ? 1.757 -17.568 10.797 1.00 70.25 561 ASP A C 1
ATOM 4467 O O . ASP A 1 561 ? 2.776 -17.128 10.272 1.00 70.25 561 ASP A O 1
ATOM 4471 N N . CYS A 1 562 ? 0.979 -16.786 11.560 1.00 67.25 562 CYS A N 1
ATOM 4472 C CA . CYS A 1 562 ? 1.239 -15.361 11.802 1.00 67.25 562 CYS A CA 1
ATOM 4473 C C . CYS A 1 562 ? 2.417 -15.084 12.732 1.00 67.25 562 CYS A C 1
ATOM 4475 O O . CYS A 1 562 ? 2.952 -13.982 12.718 1.00 67.25 562 CYS A O 1
ATOM 4477 N N . VAL A 1 563 ? 2.818 -16.062 13.546 1.00 55.75 563 VAL A N 1
ATOM 4478 C CA . VAL A 1 563 ? 3.923 -15.919 14.512 1.00 55.75 563 VAL A CA 1
ATOM 4479 C C . VAL A 1 563 ? 5.290 -16.080 13.826 1.00 55.75 563 VAL A C 1
ATOM 4481 O O . VAL A 1 563 ? 6.319 -15.725 14.395 1.00 55.75 563 VAL A O 1
ATOM 4484 N N . GLN A 1 564 ? 5.319 -16.616 12.598 1.00 50.00 564 GLN A N 1
ATOM 4485 C CA . GLN A 1 564 ? 6.551 -16.883 11.846 1.00 50.00 564 GLN A CA 1
ATOM 4486 C C . GLN A 1 564 ? 6.931 -15.773 10.842 1.00 50.00 564 GLN A C 1
ATOM 4488 O O . GLN A 1 564 ? 8.047 -15.807 10.311 1.00 50.00 564 GLN A O 1
ATOM 4493 N N . ASP A 1 565 ? 6.047 -14.796 10.596 1.00 51.09 565 ASP A N 1
ATOM 4494 C CA . ASP A 1 565 ? 6.207 -13.673 9.647 1.00 51.09 565 ASP A CA 1
ATOM 4495 C C . ASP A 1 565 ? 6.675 -12.373 10.317 1.00 51.09 565 ASP A C 1
ATOM 4497 O O . ASP A 1 565 ? 7.539 -11.686 9.700 1.00 51.09 565 ASP A O 1
#

Foldseek 3Di:
DPPPVVVQKAWAWEAEPVRDIDIDIHGQAQFQLNVLQVCLVVPDPVCVVVRDPDSVQKWKAFPLDTGDRNDGNVNVVVVVVVPDPDDDHGYIYIYGNVCVVVVSVVVVVVVVVVVVPPDDDDDPDDDDDDDDDDDDDDDDDDDDDDDDDDDDDDDDDDDDDDDDDDDDDDDDDDDDDDDDDDDDDDDDPVVVVVVVVVVCVVVVVVVPDDPDPDDDDFWAKDKDDWAWDDFFPQPDAQDLADEAAAEPCLQADDDDVVVVQQQQWKKKAFLVRIIIIIRIDTDDPPPDDDDDDDDDDDDDDDDDDDDDDDDDDDALADDDQQKDFPDDQVSCQDPPNQQWKAKPSLAIWGFADQFKTKFFQSSFQVLAGGHNCNSFIKIWGWHGDDPPDPDDDPDDPRQTDTDIFTFGMKMFGNQLNPPDSSSNQLRGMMMTGTPDTDPGDGAHADQADPCVQFVVQKKKWWWQAPVNHRTIMIGMFHFDDDGQWKTWTSIGGHRRHGHIFIWTFHQDPVVRDTGIHRQWGFHHKYWYQYPNDTDITGMTTGCHSNNLNSVVCVVPVDNVVSVVD

Radius of gyration: 32.04 Å; Cα contacts (8 Å, |Δi|>4): 939; chains: 1; bounding box: 89×80×87 Å

Solvent-accessible surface area (backbone atoms only — not comparable to full-atom values): 33887 Å² total; per-residue (Å²): 134,83,65,90,72,73,83,64,57,44,58,35,38,37,30,39,82,89,68,52,72,51,77,48,79,43,52,37,80,42,22,47,43,54,51,33,39,49,46,56,76,60,59,56,83,93,45,61,96,72,64,74,97,49,42,89,40,52,43,47,31,46,95,90,39,77,59,51,61,79,47,29,45,43,63,53,49,59,59,39,67,76,73,55,95,70,101,64,79,50,67,32,36,40,36,48,73,87,54,50,71,61,52,57,55,53,48,55,53,50,58,49,53,69,70,61,76,81,70,88,77,88,84,85,76,87,92,83,86,89,83,80,93,84,85,89,83,90,87,85,90,82,90,85,89,80,92,80,93,84,78,89,79,83,86,82,87,78,89,87,84,91,88,87,88,83,88,82,81,88,85,90,82,91,80,84,83,86,90,81,90,83,87,89,86,82,90,54,72,66,59,58,53,52,51,52,52,62,64,48,50,65,66,58,59,68,73,70,60,74,82,76,77,77,86,78,78,64,54,43,73,48,74,49,83,67,40,82,47,79,58,66,83,33,77,29,67,58,57,54,77,45,73,47,61,39,40,53,70,65,54,70,46,72,88,54,72,80,63,46,38,58,30,62,10,29,36,39,42,39,56,87,41,48,31,29,41,28,50,40,45,74,55,71,95,71,90,69,84,83,92,84,83,88,83,87,85,85,86,88,84,91,84,85,91,78,84,88,76,93,76,79,91,76,74,62,53,60,86,70,86,70,64,41,73,70,76,56,67,66,58,56,64,32,86,76,55,42,21,42,31,39,33,73,66,50,27,12,21,20,28,56,46,51,40,36,31,42,24,25,23,45,54,44,29,69,39,82,40,32,13,57,53,51,70,72,33,32,43,26,40,80,36,59,63,74,85,88,59,97,63,95,64,93,84,66,82,75,67,53,43,70,51,72,43,51,46,39,34,40,38,37,35,31,25,26,49,70,37,58,77,63,55,17,54,57,31,33,39,24,42,37,33,40,68,59,72,55,89,63,72,48,39,48,60,42,60,47,69,56,65,85,72,29,56,87,33,39,41,32,38,42,23,37,27,62,92,45,77,83,44,55,34,35,40,62,33,52,63,74,49,72,45,80,34,37,39,32,24,67,51,59,52,47,43,11,25,30,2,9,40,28,27,34,46,40,80,34,81,92,74,74,42,78,37,72,25,34,24,26,28,27,44,38,36,34,38,39,36,46,98,85,46,80,46,80,33,31,35,22,26,33,27,35,42,65,53,40,38,52,54,37,34,72,72,70,73,42,69,78,69,54,81,80,94

Nearest PDB structures (foldseek):
  1wgh-assembly1_A  TM=7.755E-01  e=3.804E-08  Mus musculus
  4x57-assembly2_D  TM=7.889E-01  e=2.975E-04  Arabidopsis thaliana
  2gbm-assembly3_C  TM=8.056E-01  e=7.212E-04  Homo sapiens
  8c6j-assembly1_CF  TM=7.946E-01  e=5.003E-03  Homo sapiens
  5vlr-assembly3_A  TM=6.562E-01  e=4.479E-03  Homo sapiens

Sequence (565 aa):
MTTQRELDMVHLRLILVSGKTQDFTFSPNDSATDIAKHVFENWPAGWEEERVSSPSILRLIFQGRFLHGNVTLGDLLLLLLLLLQDDLLSAVHMTQKATAICVSTYFVLKQWRSRVQTCWVAQILRLTPPCSSSSSSSAESSNEEKTLVTRPAACVCGRQTFALLRMLQGEMGTVVFPITMMTPRESSLLTHLLLLLQLLLPLTLSFLHPPHPPQVHVPTLVPRTPTPLTRSRFSAQAHLDFTTHCNSSCFHRGEQDEELTDKLAFETLYADGSRTLTAVDVESEDDLEGDVRLFAYSSPSRGARVKPRHKRVRRQIYGADGRFNIQGDNFLLDYPFSTAVRISTGCTGVLVSQQHILTAAHCVHDGKDYVKGARKLRVGFLIPPSINSTKEDLNSAKKPLVRWVRVKRTRVPKGWIQGPQEVSMDFDYALLELRWPHRRPFMRLSVAPSSDDLAGKRIHFSGFDSDRPGELVYRFCPVEEESSDLIYQHCDARPGASGSGVYGRVWDNSLERWERKVIGIFSGHQWLEIDGENRDYNVAVRITPLKFAQICYWVHGNRLDCVQD

Secondary structure (DSSP, 8-state):
---TTTTSPEEEEEEETTS-EEEEEE-TT-BHHHHHHHHHHT--GGGGGG--S-GGGEEEEETTEEPPTT-BHHHHHHHHHTT--S---EEEEEEETTTHHHHHHHHHHHHHHHHHSSS-------------------------------PPPP----------------------------------HHHHHHHHHHHHHHHHHTTSSPPPPPPPP-PEEEEPPPEEEPPP---B---SS-EEEEEHHHHT-PPPHHHHHHHH-EEEEETTS-EEEE-EEEE-S--S------------------PPP--PPPPS--SS--PEE--STTGGGSTTGGGEEEETTS-EEEE-SSSEEEE-GGGTB-SSSBBTTGGG-EEEEEEPPPS------TTS--PPEEEEEEEEEEEEEHHHHH--TTTGGGG--EEEEESS---S--PEE-PPPPTTTSGGGEEEEEE--TTSTT--EEEEEEEEEE-SSEEEE-----TT-TTPEEEEEEEETTTTEEEEEEEEEEEEEEEEEETTEEEEEEEEEE--HHHHHHHHHHHHSSSGGGG--